Protein AF-0000000066079055 (afdb_homodimer)

Structure (mmCIF, N/CA/C/O backbone):
data_AF-0000000066079055-model_v1
#
loop_
_entity.id
_entity.type
_entity.pdbx_description
1 polymer Phosphomannomutase
#
loop_
_atom_site.group_PDB
_atom_site.id
_atom_site.type_symbol
_atom_site.label_atom_id
_atom_site.label_alt_id
_atom_site.label_comp_id
_atom_site.label_asym_id
_atom_site.label_entity_id
_atom_site.label_seq_id
_atom_site.pdbx_PDB_ins_code
_atom_site.Cartn_x
_atom_site.Cartn_y
_atom_site.Cartn_z
_atom_site.occupancy
_atom_site.B_iso_or_equiv
_atom_site.auth_seq_id
_atom_site.auth_comp_id
_atom_site.auth_asym_id
_atom_site.auth_atom_id
_atom_site.pdbx_PDB_model_num
ATOM 1 N N . MET A 1 1 ? -7.977 -30.906 -36.469 1 70.31 1 MET A N 1
ATOM 2 C CA . MET A 1 1 ? -6.574 -30.484 -36.531 1 70.31 1 MET A CA 1
ATOM 3 C C . MET A 1 1 ? -5.91 -30.594 -35.156 1 70.31 1 MET A C 1
ATOM 5 O O . MET A 1 1 ? -6.562 -30.391 -34.125 1 70.31 1 MET A O 1
ATOM 9 N N . VAL A 1 2 ? -4.641 -31.125 -35.094 1 89.19 2 VAL A N 1
ATOM 10 C CA . VAL A 1 2 ? -3.883 -31.344 -33.875 1 89.19 2 VAL A CA 1
ATOM 11 C C . VAL A 1 2 ? -3.547 -30 -33.219 1 89.19 2 VAL A C 1
ATOM 13 O O . VAL A 1 2 ? -3.074 -29.078 -33.906 1 89.19 2 VAL A O 1
ATOM 16 N N . ARG A 1 3 ? -4.059 -29.719 -32.062 1 94.94 3 ARG A N 1
ATOM 17 C CA . ARG A 1 3 ? -3.732 -28.516 -31.312 1 94.94 3 ARG A CA 1
ATOM 18 C C . ARG A 1 3 ? -2.441 -28.703 -30.516 1 94.94 3 ARG A C 1
ATOM 20 O O . ARG A 1 3 ? -2.352 -29.578 -29.656 1 94.94 3 ARG A O 1
ATOM 27 N N . GLN A 1 4 ? -1.357 -27.938 -30.891 1 97.06 4 GLN A N 1
ATOM 28 C CA . GLN A 1 4 ? -0.052 -28 -30.25 1 97.06 4 GLN A CA 1
ATOM 29 C C . GLN A 1 4 ? 0.335 -26.656 -29.656 1 97.06 4 GLN A C 1
ATOM 31 O O . GLN A 1 4 ? 0.108 -25.609 -30.281 1 97.06 4 GLN A O 1
ATOM 36 N N . MET A 1 5 ? 0.896 -26.703 -28.453 1 98 5 MET A N 1
ATOM 37 C CA . MET A 1 5 ? 1.226 -25.453 -27.75 1 98 5 MET A CA 1
ATOM 38 C C . MET A 1 5 ? 2.639 -25.516 -27.188 1 98 5 MET A C 1
ATOM 40 O O . MET A 1 5 ? 3.07 -26.547 -26.688 1 98 5 MET A O 1
ATOM 44 N N . LEU A 1 6 ? 3.324 -24.375 -27.312 1 98.75 6 LEU A N 1
ATOM 45 C CA . LEU A 1 6 ? 4.613 -24.156 -26.656 1 98.75 6 LEU A CA 1
ATOM 46 C C . LEU A 1 6 ? 4.48 -23.156 -25.516 1 98.75 6 LEU A C 1
ATOM 48 O O . LEU A 1 6 ? 4.109 -22 -25.719 1 98.75 6 LEU A O 1
ATOM 52 N N . ILE A 1 7 ? 4.746 -23.594 -24.281 1 98.81 7 ILE A N 1
ATOM 53 C CA . ILE A 1 7 ? 4.707 -22.734 -23.109 1 98.81 7 ILE A CA 1
ATOM 54 C C . ILE A 1 7 ? 6.129 -22.438 -22.641 1 98.81 7 ILE A C 1
ATOM 56 O O . ILE A 1 7 ? 6.957 -23.344 -22.531 1 98.81 7 ILE A O 1
ATOM 60 N N . PHE A 1 8 ? 6.367 -21.141 -22.391 1 98.88 8 PHE A N 1
ATOM 61 C CA . PHE A 1 8 ? 7.73 -20.734 -22.062 1 98.88 8 PHE A CA 1
ATOM 62 C C . PHE A 1 8 ? 7.773 -20.031 -20.719 1 98.88 8 PHE A C 1
ATOM 64 O O . PHE A 1 8 ? 6.902 -19.219 -20.406 1 98.88 8 PHE A O 1
ATOM 71 N N . ASP A 1 9 ? 8.773 -20.344 -19.922 1 98.31 9 ASP A N 1
ATOM 72 C CA . ASP A 1 9 ? 9.195 -19.453 -18.844 1 98.31 9 ASP A CA 1
ATOM 73 C C . ASP A 1 9 ? 9.773 -18.156 -19.391 1 98.31 9 ASP A C 1
ATOM 75 O O . ASP A 1 9 ? 10.102 -18.062 -20.578 1 98.31 9 ASP A O 1
ATOM 79 N N . MET A 1 10 ? 9.883 -17.141 -18.516 1 97.25 10 MET A N 1
ATOM 80 C CA . MET A 1 10 ? 10.383 -15.844 -18.938 1 97.25 10 MET A CA 1
ATOM 81 C C . MET A 1 10 ? 11.891 -15.734 -18.719 1 97.25 10 MET A C 1
ATOM 83 O O . MET A 1 10 ? 12.672 -15.945 -19.641 1 97.25 10 MET A O 1
ATOM 87 N N . ASP A 1 11 ? 12.32 -15.602 -17.469 1 95.81 11 ASP A N 1
ATOM 88 C CA . ASP A 1 11 ? 13.711 -15.344 -17.109 1 95.81 11 ASP A CA 1
ATOM 89 C C . ASP A 1 11 ? 14.555 -16.609 -17.234 1 95.81 11 ASP A C 1
ATOM 91 O O . ASP A 1 11 ? 14.234 -17.641 -16.641 1 95.81 11 ASP A O 1
ATOM 95 N N . GLY A 1 12 ? 15.609 -16.469 -18.031 1 96.81 12 GLY A N 1
ATOM 96 C CA . GLY A 1 12 ? 16.5 -17.594 -18.234 1 96.81 12 GLY A CA 1
ATOM 97 C C . GLY A 1 12 ? 16.047 -18.516 -19.359 1 96.81 12 GLY A C 1
ATOM 98 O O . GLY A 1 12 ? 16.719 -19.5 -19.672 1 96.81 12 GLY A O 1
ATOM 99 N N . THR A 1 13 ? 14.883 -18.141 -19.953 1 98.31 13 THR A N 1
ATOM 100 C CA . THR A 1 13 ? 14.305 -18.938 -21.031 1 98.31 13 THR A CA 1
ATOM 101 C C . THR A 1 13 ? 14.031 -18.078 -22.25 1 98.31 13 THR A C 1
ATOM 103 O O . THR A 1 13 ? 14.844 -18.047 -23.188 1 98.31 13 THR A O 1
ATOM 106 N N . LEU A 1 14 ? 13.023 -17.234 -22.219 1 98.31 14 LEU A N 1
ATOM 107 C CA . LEU A 1 14 ? 12.758 -16.328 -23.344 1 98.31 14 LEU A CA 1
ATOM 108 C C . LEU A 1 14 ? 13.742 -15.172 -23.359 1 98.31 14 LEU A C 1
ATOM 110 O O . LEU A 1 14 ? 14.062 -14.633 -24.422 1 98.31 14 LEU A O 1
ATOM 114 N N . THR A 1 15 ? 14.125 -14.789 -22.203 1 97.75 15 THR A N 1
ATOM 115 C CA . THR A 1 15 ? 15.039 -13.664 -22.031 1 97.75 15 THR A CA 1
ATOM 116 C C . THR A 1 15 ? 16.141 -14.008 -21.031 1 97.75 15 THR A C 1
ATOM 118 O O . THR A 1 15 ? 16 -14.945 -20.25 1 97.75 15 THR A O 1
ATOM 121 N N . ASP A 1 16 ? 17.25 -13.211 -21.094 1 95.25 16 ASP A N 1
ATOM 122 C CA . ASP A 1 16 ? 18.062 -13.117 -19.891 1 95.25 16 ASP A CA 1
ATOM 123 C C . ASP A 1 16 ? 17.281 -12.516 -18.734 1 95.25 16 ASP A C 1
ATOM 125 O O . ASP A 1 16 ? 16.266 -11.836 -18.953 1 95.25 16 ASP A O 1
ATOM 129 N N . PRO A 1 17 ? 17.703 -12.883 -17.547 1 91.31 17 PRO A N 1
ATOM 130 C CA . PRO A 1 17 ? 16.938 -12.398 -16.406 1 91.31 17 PRO A CA 1
ATOM 131 C C . PRO A 1 17 ? 16.656 -10.898 -16.469 1 91.31 17 PRO A C 1
ATOM 133 O O . PRO A 1 17 ? 17.594 -10.094 -16.594 1 91.31 17 PRO A O 1
ATOM 136 N N . VAL A 1 18 ? 15.453 -10.453 -16.469 1 90.12 18 VAL A N 1
ATOM 137 C CA . VAL A 1 18 ? 14.891 -9.109 -16.359 1 90.12 18 VAL A CA 1
ATOM 138 C C . VAL A 1 18 ? 15.211 -8.312 -17.609 1 90.12 18 VAL A C 1
ATOM 140 O O . VAL A 1 18 ? 14.93 -7.113 -17.688 1 90.12 18 VAL A O 1
ATOM 143 N N . GLN A 1 19 ? 15.68 -8.992 -18.594 1 94.88 19 GLN A N 1
ATOM 144 C CA . GLN A 1 19 ? 16.047 -8.305 -19.828 1 94.88 19 GLN A CA 1
ATOM 145 C C . GLN A 1 19 ? 14.953 -8.438 -20.875 1 94.88 19 GLN A C 1
ATOM 147 O O . GLN A 1 19 ? 14.047 -9.266 -20.734 1 94.88 19 GLN A O 1
ATOM 152 N N . VAL A 1 20 ? 15.094 -7.609 -21.906 1 97.31 20 VAL A N 1
ATOM 153 C CA . VAL A 1 20 ? 14.125 -7.637 -23 1 97.31 20 VAL A CA 1
ATOM 154 C C . VAL A 1 20 ? 14.438 -8.797 -23.938 1 97.31 20 VAL A C 1
ATOM 156 O O . VAL A 1 20 ? 15.602 -9.195 -24.078 1 97.31 20 VAL A O 1
ATOM 159 N N . ILE A 1 21 ? 13.461 -9.281 -24.625 1 97.94 21 ILE A N 1
ATOM 160 C CA . ILE A 1 21 ? 13.562 -10.422 -25.531 1 97.94 21 ILE A CA 1
ATOM 161 C C . ILE A 1 21 ? 14.422 -10.055 -26.734 1 97.94 21 ILE A C 1
ATOM 163 O O . ILE A 1 21 ? 14.336 -8.93 -27.25 1 97.94 21 ILE A O 1
ATOM 167 N N . ASN A 1 22 ? 15.203 -11.008 -27.125 1 96.38 22 ASN A N 1
ATOM 168 C CA . ASN A 1 22 ? 16.062 -10.812 -28.297 1 96.38 22 ASN A CA 1
ATOM 169 C C . ASN A 1 22 ? 15.32 -11.109 -29.594 1 96.38 22 ASN A C 1
ATOM 171 O O . ASN A 1 22 ? 14.391 -11.914 -29.609 1 96.38 22 ASN A O 1
ATOM 175 N N . ASN A 1 23 ? 15.82 -10.523 -30.734 1 97.06 23 ASN A N 1
ATOM 176 C CA . ASN A 1 23 ? 15.18 -10.703 -32.031 1 97.06 23 ASN A CA 1
ATOM 177 C C . ASN A 1 23 ? 15.273 -12.148 -32.5 1 97.06 23 ASN A C 1
ATOM 179 O O . ASN A 1 23 ? 14.367 -12.648 -33.188 1 97.06 23 ASN A O 1
ATOM 183 N N . ASP A 1 24 ? 16.328 -12.828 -32.156 1 97.31 24 ASP A N 1
ATOM 184 C CA . ASP A 1 24 ? 16.469 -14.234 -32.531 1 97.31 24 ASP A CA 1
ATOM 185 C C . ASP A 1 24 ? 15.328 -15.07 -31.969 1 97.31 24 ASP A C 1
ATOM 187 O O . ASP A 1 24 ? 14.812 -15.961 -32.656 1 97.31 24 ASP A O 1
ATOM 191 N N . VAL A 1 25 ? 14.961 -14.727 -30.781 1 98.5 25 VAL A N 1
ATOM 192 C CA . VAL A 1 25 ? 13.883 -15.461 -30.125 1 98.5 25 VAL A CA 1
ATOM 193 C C . VAL A 1 25 ? 12.547 -15.102 -30.781 1 98.5 25 VAL A C 1
ATOM 195 O O . VAL A 1 25 ? 11.734 -15.984 -31.062 1 98.5 25 VAL A O 1
ATOM 198 N N . LYS A 1 26 ? 12.359 -13.836 -31 1 98.38 26 LYS A N 1
ATOM 199 C CA . LYS A 1 26 ? 11.141 -13.414 -31.688 1 98.38 26 LYS A CA 1
ATOM 200 C C . LYS A 1 26 ? 10.969 -14.156 -33 1 98.38 26 LYS A C 1
ATOM 202 O O . LYS A 1 26 ? 9.883 -14.664 -33.312 1 98.38 26 LYS A O 1
ATOM 207 N N . ASP A 1 27 ? 12.047 -14.195 -33.719 1 98.12 27 ASP A N 1
ATOM 208 C CA . ASP A 1 27 ? 12.016 -14.789 -35.062 1 98.12 27 ASP A CA 1
ATOM 209 C C . ASP A 1 27 ? 11.664 -16.266 -35 1 98.12 27 ASP A C 1
ATOM 211 O O . ASP A 1 27 ? 10.812 -16.75 -35.75 1 98.12 27 ASP A O 1
ATOM 215 N N . ILE A 1 28 ? 12.273 -16.984 -34.125 1 98.56 28 ILE A N 1
ATOM 216 C CA . ILE A 1 28 ? 12.023 -18.422 -34.062 1 98.56 28 ILE A CA 1
ATOM 217 C C . ILE A 1 28 ? 10.594 -18.672 -33.562 1 98.56 28 ILE A C 1
ATOM 219 O O . ILE A 1 28 ? 9.945 -19.641 -34 1 98.56 28 ILE A O 1
ATOM 223 N N . LEU A 1 29 ? 10.055 -17.875 -32.656 1 98.62 29 LEU A N 1
ATOM 224 C CA . LEU A 1 29 ? 8.695 -18.031 -32.156 1 98.62 29 LEU A CA 1
ATOM 225 C C . LEU A 1 29 ? 7.684 -17.766 -33.281 1 98.62 29 LEU A C 1
ATOM 227 O O . LEU A 1 29 ? 6.676 -18.469 -33.406 1 98.62 29 LEU A O 1
ATOM 231 N N . ARG A 1 30 ? 8.008 -16.766 -34.094 1 97.88 30 ARG A N 1
ATOM 232 C CA . ARG A 1 30 ? 7.141 -16.516 -35.25 1 97.88 30 ARG A CA 1
ATOM 233 C C . ARG A 1 30 ? 7.133 -17.688 -36.219 1 97.88 30 ARG A C 1
ATOM 235 O O . ARG A 1 30 ? 6.094 -18.031 -36.781 1 97.88 30 ARG A O 1
ATOM 242 N N . ARG A 1 31 ? 8.266 -18.25 -36.406 1 98.12 31 ARG A N 1
ATOM 243 C CA . ARG A 1 31 ? 8.344 -19.438 -37.25 1 98.12 31 ARG A CA 1
ATOM 244 C C . ARG A 1 31 ? 7.543 -20.594 -36.688 1 98.12 31 ARG A C 1
ATOM 246 O O . ARG A 1 31 ? 6.887 -21.328 -37.406 1 98.12 31 ARG A O 1
ATOM 253 N N . CYS A 1 32 ? 7.555 -20.734 -35.344 1 98.31 32 CYS A N 1
ATOM 254 C CA . CYS A 1 32 ? 6.758 -21.766 -34.688 1 98.31 32 CYS A CA 1
ATOM 255 C C . CYS A 1 32 ? 5.27 -21.547 -34.938 1 98.31 32 CYS A C 1
ATOM 257 O O . CYS A 1 32 ? 4.531 -22.484 -35.219 1 98.31 32 CYS A O 1
ATOM 259 N N . LYS A 1 33 ? 4.898 -20.328 -34.844 1 97.62 33 LYS A N 1
ATOM 260 C CA . LYS A 1 33 ? 3.494 -20 -35.062 1 97.62 33 LYS A CA 1
ATOM 261 C C . LYS A 1 33 ? 3.076 -20.312 -36.5 1 97.62 33 LYS A C 1
ATOM 263 O O . LYS A 1 33 ? 1.966 -20.797 -36.719 1 97.62 33 LYS A O 1
ATOM 268 N N . ARG A 1 34 ? 3.961 -20.078 -37.438 1 96.25 34 ARG A N 1
ATOM 269 C CA . ARG A 1 34 ? 3.684 -20.391 -38.844 1 96.25 34 ARG A CA 1
ATOM 270 C C . ARG A 1 34 ? 3.518 -21.891 -39.062 1 96.25 34 ARG A C 1
ATOM 272 O O . ARG A 1 34 ? 2.852 -22.328 -40 1 96.25 34 ARG A O 1
ATOM 279 N N . LYS A 1 35 ? 4.086 -22.625 -38.219 1 96 35 LYS A N 1
ATOM 280 C CA . LYS A 1 35 ? 3.945 -24.078 -38.25 1 96 35 LYS A CA 1
ATOM 281 C C . LYS A 1 35 ? 2.762 -24.547 -37.406 1 96 35 LYS A C 1
ATOM 283 O O . LYS A 1 35 ? 2.707 -25.703 -37 1 96 35 LYS A O 1
ATOM 288 N N . ASN A 1 36 ? 1.868 -23.625 -36.969 1 95.38 36 ASN A N 1
ATOM 289 C CA . ASN A 1 36 ? 0.576 -23.844 -36.344 1 95.38 36 ASN A CA 1
ATOM 290 C C . ASN A 1 36 ? 0.732 -24.188 -34.844 1 95.38 36 ASN A C 1
ATOM 292 O O . ASN A 1 36 ? -0.101 -24.891 -34.281 1 95.38 36 ASN A O 1
ATOM 296 N N . PHE A 1 37 ? 1.881 -23.812 -34.312 1 97.44 37 PHE A N 1
ATOM 297 C CA . PHE A 1 37 ? 1.99 -23.891 -32.844 1 97.44 37 PHE A CA 1
ATOM 298 C C . PHE A 1 37 ? 1.324 -22.672 -32.219 1 97.44 37 PHE A C 1
ATOM 300 O O . PHE A 1 37 ? 1.467 -21.547 -32.688 1 97.44 37 PHE A O 1
ATOM 307 N N . GLU A 1 38 ? 0.562 -22.875 -31.141 1 97.81 38 GLU A N 1
ATOM 308 C CA . GLU A 1 38 ? 0.23 -21.797 -30.219 1 97.81 38 GLU A CA 1
ATOM 309 C C . GLU A 1 38 ? 1.366 -21.547 -29.234 1 97.81 38 GLU A C 1
ATOM 311 O O . GLU A 1 38 ? 2.096 -22.469 -28.875 1 97.81 38 GLU A O 1
ATOM 316 N N . ILE A 1 39 ? 1.5 -20.297 -28.875 1 98.62 39 ILE A N 1
ATOM 317 C CA . ILE A 1 39 ? 2.576 -20.016 -27.922 1 98.62 39 ILE A CA 1
ATOM 318 C C . ILE A 1 39 ? 2.01 -19.328 -26.688 1 98.62 39 ILE A C 1
ATOM 320 O O . ILE A 1 39 ? 1.075 -18.531 -26.797 1 98.62 39 ILE A O 1
ATOM 324 N N . ALA A 1 40 ? 2.553 -19.641 -25.516 1 98.69 40 ALA A N 1
ATOM 325 C CA . ALA A 1 40 ? 2.182 -19.062 -24.219 1 98.69 40 ALA A CA 1
ATOM 326 C C . ALA A 1 40 ? 3.418 -18.781 -23.375 1 98.69 40 ALA A C 1
ATOM 328 O O . ALA A 1 40 ? 4.465 -19.406 -23.562 1 98.69 40 ALA A O 1
ATOM 329 N N . VAL A 1 41 ? 3.299 -17.797 -22.547 1 98.75 41 VAL A N 1
ATOM 330 C CA . VAL A 1 41 ? 4.344 -17.531 -21.562 1 98.75 41 VAL A CA 1
ATOM 331 C C . VAL A 1 41 ? 3.76 -17.609 -20.156 1 98.75 41 VAL A C 1
ATOM 333 O O . VAL A 1 41 ? 2.621 -17.188 -19.938 1 98.75 41 VAL A O 1
ATOM 336 N N . VAL A 1 42 ? 4.492 -18.203 -19.234 1 98.38 42 VAL A N 1
ATOM 337 C CA . VAL A 1 42 ? 4.098 -18.266 -17.828 1 98.38 42 VAL A CA 1
ATOM 338 C C . VAL A 1 42 ? 5.242 -17.781 -16.953 1 98.38 42 VAL A C 1
ATOM 340 O O . VAL A 1 42 ? 6.379 -18.234 -17.078 1 98.38 42 VAL A O 1
ATOM 343 N N . SER A 1 43 ? 4.973 -16.828 -16.078 1 97.12 43 SER A N 1
ATOM 344 C CA . SER A 1 43 ? 5.973 -16.188 -15.227 1 97.12 43 SER A CA 1
ATOM 345 C C . SER A 1 43 ? 5.398 -15.852 -13.859 1 97.12 43 SER A C 1
ATOM 347 O O . SER A 1 43 ? 4.188 -15.68 -13.711 1 97.12 43 SER A O 1
ATOM 349 N N . GLY A 1 44 ? 6.203 -15.859 -12.898 1 93.88 44 GLY A N 1
ATOM 350 C CA . GLY A 1 44 ? 5.801 -15.391 -11.586 1 93.88 44 GLY A CA 1
ATOM 351 C C . GLY A 1 44 ? 5.641 -13.883 -11.508 1 93.88 44 GLY A C 1
ATOM 352 O O . GLY A 1 44 ? 5.051 -13.359 -10.562 1 93.88 44 GLY A O 1
ATOM 353 N N . SER A 1 45 ? 6.031 -13.195 -12.469 1 93.19 45 SER A N 1
ATOM 354 C CA . SER A 1 45 ? 6.004 -11.734 -12.492 1 93.19 45 SER A CA 1
ATOM 355 C C . SER A 1 45 ? 4.609 -11.219 -12.828 1 93.19 45 SER A C 1
ATOM 357 O O . SER A 1 45 ? 3.768 -11.961 -13.336 1 93.19 45 SER A O 1
ATOM 359 N N . LYS A 1 46 ? 4.453 -9.969 -12.547 1 94.44 46 LYS A N 1
ATOM 360 C CA . LYS A 1 46 ? 3.229 -9.281 -12.945 1 94.44 46 LYS A CA 1
ATOM 361 C C . LYS A 1 46 ? 3.178 -9.078 -14.461 1 94.44 46 LYS A C 1
ATOM 363 O O . LYS A 1 46 ? 4.211 -9.094 -15.125 1 94.44 46 LYS A O 1
ATOM 368 N N . TYR A 1 47 ? 1.992 -8.844 -14.891 1 97.12 47 TYR A N 1
ATOM 369 C CA . TYR A 1 47 ? 1.746 -8.68 -16.328 1 97.12 47 TYR A CA 1
ATOM 370 C C . TYR A 1 47 ? 2.572 -7.535 -16.891 1 97.12 47 TYR A C 1
ATOM 372 O O . TYR A 1 47 ? 3.191 -7.676 -17.953 1 97.12 47 TYR A O 1
ATOM 380 N N . GLU A 1 48 ? 2.639 -6.438 -16.172 1 96 48 GLU A N 1
ATOM 381 C CA . GLU A 1 48 ? 3.34 -5.262 -16.672 1 96 48 GLU A CA 1
ATOM 382 C C . GLU A 1 48 ? 4.828 -5.547 -16.859 1 96 48 GLU A C 1
ATOM 384 O O . GLU A 1 48 ? 5.445 -5.039 -17.797 1 96 48 GLU A O 1
ATOM 389 N N . LYS A 1 49 ? 5.383 -6.32 -16.062 1 94.31 49 LYS A N 1
ATOM 390 C CA . LYS A 1 49 ? 6.789 -6.695 -16.172 1 94.31 49 LYS A CA 1
ATOM 391 C C . LYS A 1 49 ? 7.016 -7.598 -17.391 1 94.31 49 LYS A C 1
ATOM 393 O O . LYS A 1 49 ? 7.969 -7.406 -18.141 1 94.31 49 LYS A O 1
ATOM 398 N N . ILE A 1 50 ? 6.156 -8.547 -17.578 1 97.44 50 ILE A N 1
ATOM 399 C CA . ILE A 1 50 ? 6.234 -9.445 -18.719 1 97.44 50 ILE A CA 1
ATOM 400 C C . ILE A 1 50 ? 6.125 -8.641 -20.016 1 97.44 50 ILE A C 1
ATOM 402 O O . ILE A 1 50 ? 6.93 -8.812 -20.922 1 97.44 50 ILE A O 1
ATOM 406 N N . LYS A 1 51 ? 5.113 -7.754 -19.984 1 97.06 51 LYS A N 1
ATOM 407 C CA . LYS A 1 51 ? 4.895 -6.887 -21.141 1 97.06 51 LYS A CA 1
ATOM 408 C C . LYS A 1 51 ? 6.133 -6.047 -21.438 1 97.06 51 LYS A C 1
ATOM 410 O O . LYS A 1 51 ? 6.496 -5.855 -22.594 1 97.06 51 LYS A O 1
ATOM 415 N N . GLY A 1 52 ? 6.758 -5.582 -20.453 1 97.06 52 GLY A N 1
ATOM 416 C CA . GLY A 1 52 ? 7.973 -4.801 -20.625 1 97.06 52 GLY A CA 1
ATOM 417 C C . GLY A 1 52 ? 9.109 -5.594 -21.25 1 97.06 52 GLY A C 1
ATOM 418 O O . GLY A 1 52 ? 9.867 -5.062 -22.062 1 97.06 52 GLY A O 1
ATOM 419 N N . GLN A 1 53 ? 9.227 -6.832 -20.844 1 97.25 53 GLN A N 1
ATOM 420 C CA . GLN A 1 53 ? 10.289 -7.688 -21.359 1 97.25 53 GLN A CA 1
ATOM 421 C C . GLN A 1 53 ? 9.977 -8.141 -22.781 1 97.25 53 GLN A C 1
ATOM 423 O O . GLN A 1 53 ? 10.891 -8.352 -23.594 1 97.25 53 GLN A O 1
ATOM 428 N N . LEU A 1 54 ? 8.727 -8.359 -23 1 97.19 54 LEU A N 1
ATOM 429 C CA . LEU A 1 54 ? 8.281 -8.664 -24.344 1 97.19 54 LEU A CA 1
ATOM 430 C C . LEU A 1 54 ? 7.941 -7.391 -25.109 1 97.19 54 LEU A C 1
ATOM 432 O O . LEU A 1 54 ? 6.789 -7.18 -25.5 1 97.19 54 LEU A O 1
ATOM 436 N N . ASN A 1 55 ? 8.875 -6.637 -25.406 1 91.31 55 ASN A N 1
ATOM 437 C CA . ASN A 1 55 ? 8.75 -5.25 -25.844 1 91.31 55 ASN A CA 1
ATOM 438 C C . ASN A 1 55 ? 8.258 -5.152 -27.281 1 91.31 55 ASN A C 1
ATOM 440 O O . ASN A 1 55 ? 7.996 -6.172 -27.922 1 91.31 55 ASN A O 1
ATOM 444 N N . ASP A 1 56 ? 7.965 -3.922 -27.656 1 88.81 56 ASP A N 1
ATOM 445 C CA . ASP A 1 56 ? 7.574 -3.582 -29.016 1 88.81 56 ASP A CA 1
ATOM 446 C C . ASP A 1 56 ? 6.324 -4.355 -29.438 1 88.81 56 ASP A C 1
ATOM 448 O O . ASP A 1 56 ? 6.238 -4.828 -30.578 1 88.81 56 ASP A O 1
ATOM 452 N N . GLY A 1 57 ? 5.484 -4.559 -28.547 1 93.31 57 GLY A N 1
ATOM 453 C CA . GLY A 1 57 ? 4.203 -5.176 -28.859 1 93.31 57 GLY A CA 1
ATOM 454 C C . GLY A 1 57 ? 4.301 -6.676 -29.078 1 93.31 57 GLY A C 1
ATOM 455 O O . GLY A 1 57 ? 3.32 -7.316 -29.453 1 93.31 57 GLY A O 1
ATOM 456 N N . PHE A 1 58 ? 5.445 -7.262 -28.828 1 97.12 58 PHE A N 1
ATOM 457 C CA . PHE A 1 58 ? 5.637 -8.68 -29.125 1 97.12 58 PHE A CA 1
ATOM 458 C C . PHE A 1 58 ? 4.719 -9.539 -28.25 1 97.12 58 PHE A C 1
ATOM 460 O O . PHE A 1 58 ? 4.406 -10.672 -28.609 1 97.12 58 PHE A O 1
ATOM 467 N N . ILE A 1 59 ? 4.316 -9 -27.078 1 97.19 59 ILE A N 1
ATOM 468 C CA . ILE A 1 59 ? 3.424 -9.734 -26.188 1 97.19 59 ILE A CA 1
ATOM 469 C C . ILE A 1 59 ? 2.145 -10.109 -26.938 1 97.19 59 ILE A C 1
ATOM 471 O O . ILE A 1 59 ? 1.492 -11.102 -26.609 1 97.19 59 ILE A O 1
ATOM 475 N N . ASP A 1 60 ? 1.811 -9.422 -27.984 1 96.75 60 ASP A N 1
ATOM 476 C CA . ASP A 1 60 ? 0.587 -9.648 -28.75 1 96.75 60 ASP A CA 1
ATOM 477 C C . ASP A 1 60 ? 0.686 -10.938 -29.562 1 96.75 60 ASP A C 1
ATOM 479 O O . ASP A 1 60 ? -0.326 -11.453 -30.047 1 96.75 60 ASP A O 1
ATOM 483 N N . GLU A 1 61 ? 1.833 -11.461 -29.781 1 97 61 GLU A N 1
ATOM 484 C CA . GLU A 1 61 ? 2.045 -12.68 -30.547 1 97 61 GLU A CA 1
ATOM 485 C C . GLU A 1 61 ? 1.674 -13.914 -29.734 1 97 61 GLU A C 1
ATOM 487 O O . GLU A 1 61 ? 1.472 -15 -30.297 1 97 61 GLU A O 1
ATOM 492 N N . PHE A 1 62 ? 1.604 -13.727 -28.438 1 98.31 62 PHE A N 1
ATOM 493 C CA . PHE A 1 62 ? 1.324 -14.875 -27.578 1 98.31 62 PHE A CA 1
ATOM 494 C C . PHE A 1 62 ? -0.174 -15.133 -27.484 1 98.31 62 PHE A C 1
ATOM 496 O O . PHE A 1 62 ? -0.968 -14.203 -27.359 1 98.31 62 PHE A O 1
ATOM 503 N N . ASP A 1 63 ? -0.524 -16.375 -27.578 1 97.94 63 ASP A N 1
ATOM 504 C CA . ASP A 1 63 ? -1.921 -16.766 -27.453 1 97.94 63 ASP A CA 1
ATOM 505 C C . ASP A 1 63 ? -2.389 -16.688 -26 1 97.94 63 ASP A C 1
ATOM 507 O O . ASP A 1 63 ? -3.537 -16.312 -25.734 1 97.94 63 ASP A O 1
ATOM 511 N N . TYR A 1 64 ? -1.445 -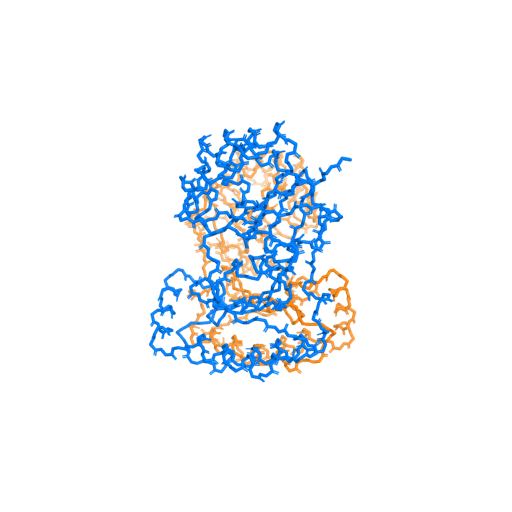16.984 -25.078 1 98.31 64 TYR A N 1
ATOM 512 C CA . TYR A 1 64 ? -1.703 -16.891 -23.641 1 98.31 64 TYR A CA 1
ATOM 513 C C . TYR A 1 64 ? -0.538 -16.219 -22.922 1 98.31 64 TYR A C 1
ATOM 515 O O . TYR A 1 64 ? 0.625 -16.453 -23.266 1 98.31 64 TYR A O 1
ATOM 523 N N . VAL A 1 65 ? -0.858 -15.398 -22 1 98.56 65 VAL A N 1
ATOM 524 C CA . VAL A 1 65 ? 0.099 -14.883 -21.031 1 98.56 65 VAL A CA 1
ATOM 525 C C . VAL A 1 65 ? -0.376 -15.203 -19.609 1 98.56 65 VAL A C 1
ATOM 527 O O . VAL A 1 65 ? -1.461 -14.781 -19.203 1 98.56 65 VAL A O 1
ATOM 530 N N . PHE A 1 66 ? 0.408 -15.977 -18.953 1 98.31 66 PHE A N 1
ATOM 531 C CA . PHE A 1 66 ? 0.133 -16.344 -17.562 1 98.31 66 PHE A CA 1
ATOM 532 C C . PHE A 1 66 ? 1.062 -15.594 -16.609 1 98.31 66 PHE A C 1
ATOM 534 O O . PHE A 1 66 ? 2.225 -15.977 -16.453 1 98.31 66 PHE A O 1
ATOM 541 N N . SER A 1 67 ? 0.531 -14.562 -16 1 97.69 67 SER A N 1
ATOM 542 C CA . SER A 1 67 ? 1.328 -13.82 -15.023 1 97.69 67 SER A CA 1
ATOM 543 C C . SER A 1 67 ? 1.047 -14.297 -13.609 1 97.69 67 SER A C 1
ATOM 545 O O . SER A 1 67 ? 0.096 -15.047 -13.375 1 97.69 67 SER A O 1
ATOM 547 N N . GLU A 1 68 ? 1.954 -14.023 -12.641 1 95.75 68 GLU A N 1
ATOM 548 C CA . GLU A 1 68 ? 1.825 -14.43 -11.242 1 95.75 68 GLU A CA 1
ATOM 549 C C . GLU A 1 68 ? 1.582 -15.93 -11.117 1 95.75 68 GLU A C 1
ATOM 551 O O . GLU A 1 68 ? 0.627 -16.359 -10.469 1 95.75 68 GLU A O 1
ATOM 556 N N . ASN A 1 69 ? 2.42 -16.641 -11.867 1 93.62 69 ASN A N 1
ATOM 557 C CA . ASN A 1 69 ? 2.471 -18.094 -11.844 1 93.62 69 ASN A CA 1
ATOM 558 C C . ASN A 1 69 ? 1.205 -18.719 -12.43 1 93.62 69 ASN A C 1
ATOM 560 O O . ASN A 1 69 ? 0.812 -19.812 -12.055 1 93.62 69 ASN A O 1
ATOM 564 N N . GLY A 1 70 ? 0.503 -17.922 -13.227 1 96.56 70 GLY A N 1
ATOM 565 C CA . GLY A 1 70 ? -0.662 -18.453 -13.906 1 96.56 70 GLY A CA 1
ATOM 566 C C . GLY A 1 70 ? -1.971 -18.094 -13.227 1 96.56 70 GLY A C 1
ATOM 567 O O . GLY A 1 70 ? -3.041 -18.516 -13.672 1 96.56 70 GLY A O 1
ATOM 568 N N . THR A 1 71 ? -1.89 -17.328 -12.188 1 96.81 71 THR A N 1
ATOM 569 C CA . THR A 1 71 ? -3.115 -16.938 -11.5 1 96.81 71 THR A CA 1
ATOM 570 C C . THR A 1 71 ? -3.812 -15.797 -12.219 1 96.81 71 THR A C 1
ATOM 572 O O . THR A 1 71 ? -4.988 -15.523 -11.977 1 96.81 71 THR A O 1
ATOM 575 N N . GLN A 1 72 ? -3.107 -15.094 -13.031 1 97.5 72 GLN A N 1
ATOM 576 C CA . GLN A 1 72 ? -3.674 -14.109 -13.953 1 97.5 72 GLN A CA 1
ATOM 577 C C . GLN A 1 72 ? -3.557 -14.57 -15.398 1 97.5 72 GLN A C 1
ATOM 579 O O . GLN A 1 72 ? -2.449 -14.75 -15.906 1 97.5 72 GLN A O 1
ATOM 584 N N . VAL A 1 73 ? -4.715 -14.75 -16.031 1 98.12 73 VAL A N 1
ATOM 585 C CA . VAL A 1 73 ? -4.738 -15.391 -17.344 1 98.12 73 VAL A CA 1
ATOM 586 C C . VAL A 1 73 ? -5.117 -14.367 -18.406 1 98.12 73 VAL A C 1
ATOM 588 O O . VAL A 1 73 ? -6.211 -13.789 -18.359 1 98.12 73 VAL A O 1
ATOM 591 N N . TYR A 1 74 ? -4.219 -14.141 -19.297 1 98.12 74 TYR A N 1
ATOM 592 C CA . TYR A 1 74 ? -4.484 -13.281 -20.438 1 98.12 74 TYR A CA 1
ATOM 593 C C . TYR A 1 74 ? -4.57 -14.086 -21.734 1 98.12 74 TYR A C 1
ATOM 595 O O . TYR A 1 74 ? -3.691 -14.906 -22.016 1 98.12 74 TYR A O 1
ATOM 603 N N . VAL A 1 75 ? -5.668 -13.961 -22.453 1 97.19 75 VAL A N 1
ATOM 604 C CA . VAL A 1 75 ? -5.828 -14.508 -23.781 1 97.19 75 VAL A CA 1
ATOM 605 C C . VAL A 1 75 ? -5.828 -13.375 -24.812 1 97.19 75 VAL A C 1
ATOM 607 O O . VAL A 1 75 ? -6.688 -12.492 -24.766 1 97.19 75 VAL A O 1
ATOM 610 N N . LYS A 1 76 ? -4.875 -13.422 -25.672 1 93.75 76 LYS A N 1
ATOM 611 C CA . LYS A 1 76 ? -4.703 -12.344 -26.641 1 93.75 76 LYS A CA 1
ATOM 612 C C . LYS A 1 76 ? -4.668 -10.984 -25.938 1 93.75 76 LYS A C 1
ATOM 614 O O . LYS A 1 76 ? -5.391 -10.062 -26.328 1 93.75 76 LYS A O 1
ATOM 619 N N . ASN A 1 77 ? -3.973 -10.906 -24.844 1 93 77 ASN A N 1
ATOM 620 C CA . ASN A 1 77 ? -3.617 -9.711 -24.078 1 93 77 ASN A CA 1
ATOM 621 C C . ASN A 1 77 ? -4.812 -9.156 -23.312 1 93 77 ASN A C 1
ATOM 623 O O . ASN A 1 77 ? -4.781 -8.016 -22.844 1 93 77 ASN A O 1
ATOM 627 N N . VAL A 1 78 ? -5.867 -9.938 -23.281 1 96.06 78 VAL A N 1
ATOM 628 C CA . VAL A 1 78 ? -7.039 -9.562 -22.5 1 96.06 78 VAL A CA 1
ATOM 629 C C . VAL A 1 78 ? -7.133 -10.43 -21.25 1 96.06 78 VAL A C 1
ATOM 631 O O . VAL A 1 78 ? -7.047 -11.656 -21.344 1 96.06 78 VAL A O 1
ATOM 634 N N . LEU A 1 79 ? -7.23 -9.773 -20.141 1 97.56 79 LEU A N 1
ATOM 635 C CA . LEU A 1 79 ? -7.402 -10.523 -18.906 1 97.56 79 LEU A CA 1
ATOM 636 C C . LEU A 1 79 ? -8.734 -11.273 -18.906 1 97.56 79 LEU A C 1
ATOM 638 O O . LEU A 1 79 ? -9.797 -10.656 -18.969 1 97.56 79 LEU A O 1
ATOM 642 N N . VAL A 1 80 ? -8.727 -12.578 -18.859 1 97.19 80 VAL A N 1
ATOM 643 C CA . VAL A 1 80 ? -9.961 -13.344 -18.969 1 97.19 80 VAL A CA 1
ATOM 644 C C . VAL A 1 80 ? -10.266 -14.047 -17.656 1 97.19 80 VAL A C 1
ATOM 646 O O . VAL A 1 80 ? -11.391 -14.477 -17.422 1 97.19 80 VAL A O 1
ATOM 649 N N . LYS A 1 81 ? -9.234 -14.281 -16.859 1 96.38 81 LYS A N 1
ATOM 650 C CA . LYS A 1 81 ? -9.406 -14.93 -15.57 1 96.38 81 LYS A CA 1
ATOM 651 C C . LYS A 1 81 ? -8.398 -14.398 -14.555 1 96.38 81 LYS A C 1
ATOM 653 O O . LYS A 1 81 ? -7.227 -14.18 -14.891 1 96.38 81 LYS A O 1
ATOM 658 N N . SER A 1 82 ? -8.852 -14.133 -13.406 1 96.56 82 SER A N 1
ATOM 659 C CA . SER A 1 82 ? -8.047 -13.672 -12.281 1 96.56 82 SER A CA 1
ATOM 660 C C . SER A 1 82 ? -8.391 -14.445 -11.008 1 96.56 82 SER A C 1
ATOM 662 O O . SER A 1 82 ? -9.523 -14.398 -10.539 1 96.56 82 SER A O 1
ATOM 664 N N . LEU A 1 83 ? -7.461 -15.195 -10.516 1 95.12 83 LEU A N 1
ATOM 665 C CA . LEU A 1 83 ? -7.684 -15.922 -9.273 1 95.12 83 LEU A CA 1
ATOM 666 C C . LEU A 1 83 ? -7.406 -15.031 -8.062 1 95.12 83 LEU A C 1
ATOM 668 O O . LEU A 1 83 ? -6.531 -14.164 -8.117 1 95.12 83 LEU A O 1
ATOM 672 N N . ASP A 1 84 ? -8.188 -15.25 -7.086 1 94.75 84 ASP A N 1
ATOM 673 C CA . ASP A 1 84 ? -8.07 -14.5 -5.84 1 94.75 84 ASP A CA 1
ATOM 674 C C . ASP A 1 84 ? -7.789 -15.43 -4.66 1 94.75 84 ASP A C 1
ATOM 676 O O . ASP A 1 84 ? -8.539 -16.375 -4.418 1 94.75 84 ASP A O 1
ATOM 680 N N . ILE A 1 85 ? -6.785 -15.133 -3.961 1 94.56 85 ILE A N 1
ATOM 681 C CA . ILE A 1 85 ? -6.312 -16.016 -2.898 1 94.56 85 ILE A CA 1
ATOM 682 C C . ILE A 1 85 ? -7.391 -16.156 -1.828 1 94.56 85 ILE A C 1
ATOM 684 O O . ILE A 1 85 ? -7.473 -17.188 -1.155 1 94.56 85 ILE A O 1
ATOM 688 N N . THR A 1 86 ? -8.227 -15.148 -1.632 1 91.88 86 THR A N 1
ATOM 689 C CA . THR A 1 86 ? -9.281 -15.188 -0.632 1 91.88 86 THR A CA 1
ATOM 690 C C . THR A 1 86 ? -10.328 -16.25 -0.994 1 91.88 86 THR A C 1
ATOM 692 O O . THR A 1 86 ? -11.109 -16.672 -0.143 1 91.88 86 THR A O 1
ATOM 695 N N . GLU A 1 87 ? -10.312 -16.688 -2.246 1 92 87 GLU A N 1
ATOM 696 C CA . GLU A 1 87 ? -11.219 -17.734 -2.686 1 92 87 GLU A CA 1
ATOM 697 C C . GLU A 1 87 ? -10.602 -19.125 -2.496 1 92 87 GLU A C 1
ATOM 699 O O . GLU A 1 87 ? -11.305 -20.125 -2.537 1 92 87 GLU A O 1
ATOM 704 N N . ALA A 1 88 ? -9.32 -19.156 -2.365 1 93.44 88 ALA A N 1
ATOM 705 C CA . ALA A 1 88 ? -8.602 -20.422 -2.311 1 93.44 88 ALA A CA 1
ATOM 706 C C . AL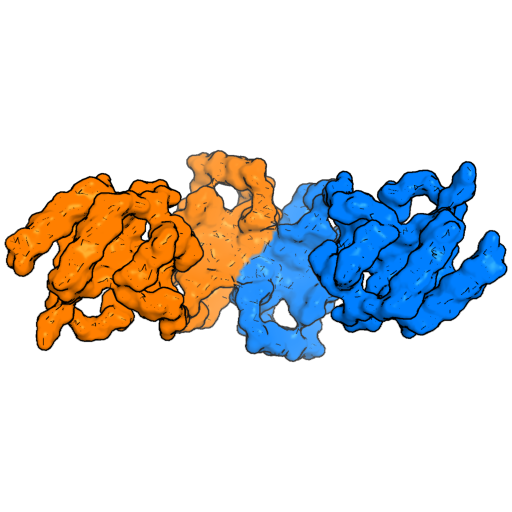A A 1 88 ? -8.328 -20.844 -0.867 1 93.44 88 ALA A C 1
ATOM 708 O O . ALA A 1 88 ? -8.188 -22.031 -0.572 1 93.44 88 ALA A O 1
ATOM 709 N N . ILE A 1 89 ? -8.234 -19.875 0.035 1 95.5 89 ILE A N 1
ATOM 710 C CA . ILE A 1 89 ? -7.965 -20.141 1.443 1 95.5 89 ILE A CA 1
ATOM 711 C C . ILE A 1 89 ? -9.219 -19.859 2.271 1 95.5 89 ILE A C 1
ATOM 713 O O . ILE A 1 89 ? -9.766 -18.766 2.221 1 95.5 89 ILE A O 1
ATOM 717 N N . PRO A 1 90 ? -9.664 -20.906 3.053 1 95.5 90 PRO A N 1
ATOM 718 C CA . PRO A 1 90 ? -10.82 -20.641 3.916 1 95.5 90 PRO A CA 1
ATOM 719 C C . PRO A 1 90 ? -10.617 -19.438 4.836 1 95.5 90 PRO A C 1
ATOM 721 O O . PRO A 1 90 ? -9.523 -19.25 5.383 1 95.5 90 PRO A O 1
ATOM 724 N N . GLU A 1 91 ? -11.688 -18.703 5.023 1 94.94 91 GLU A N 1
ATOM 725 C CA . GLU A 1 91 ? -11.633 -17.469 5.805 1 94.94 91 GLU A CA 1
ATOM 726 C C . GLU A 1 91 ? -11.133 -17.734 7.223 1 94.94 91 GLU A C 1
ATOM 728 O O . GLU A 1 91 ? -10.359 -16.953 7.773 1 94.94 91 GLU A O 1
ATOM 733 N N . THR A 1 92 ? -11.539 -18.797 7.812 1 95.5 92 THR A N 1
ATOM 734 C CA . THR A 1 92 ? -11.133 -19.125 9.172 1 95.5 92 THR A CA 1
ATOM 735 C C . THR A 1 92 ? -9.625 -19.328 9.25 1 95.5 92 THR A C 1
ATOM 737 O O . THR A 1 92 ? -8.977 -18.875 10.195 1 95.5 92 THR A O 1
ATOM 740 N N . LYS A 1 93 ? -9.07 -20.016 8.258 1 96.12 93 LYS A N 1
ATOM 741 C CA . LYS A 1 93 ? -7.629 -20.25 8.219 1 96.12 93 LYS A CA 1
ATOM 742 C C . LYS A 1 93 ? -6.863 -18.953 7.973 1 96.12 93 LYS A C 1
ATOM 744 O O . LYS A 1 93 ? -5.844 -18.688 8.617 1 96.12 93 LYS A O 1
ATOM 749 N N . LEU 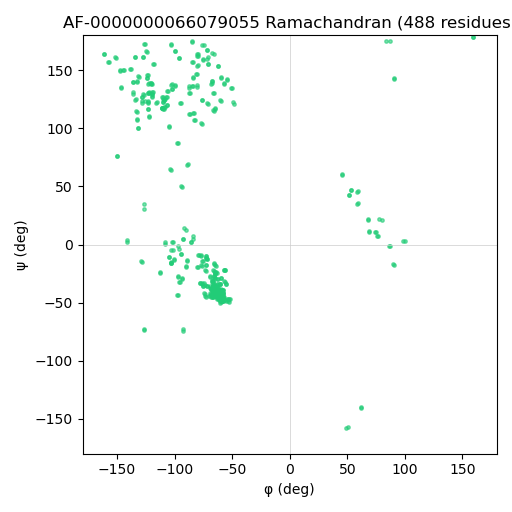A 1 94 ? -7.395 -18.172 7.062 1 96.31 94 LEU A N 1
ATOM 750 C CA . LEU A 1 94 ? -6.773 -16.891 6.738 1 96.31 94 LEU A CA 1
ATOM 751 C C . LEU A 1 94 ? -6.734 -15.977 7.961 1 96.31 94 LEU A C 1
ATOM 753 O O . LEU A 1 94 ? -5.695 -15.391 8.273 1 96.31 94 LEU A O 1
ATOM 757 N N . ARG A 1 95 ? -7.82 -15.883 8.648 1 96.88 95 ARG A N 1
ATOM 758 C CA . ARG A 1 95 ? -7.922 -15.039 9.844 1 96.88 95 ARG A CA 1
ATOM 759 C C . ARG A 1 95 ? -6.938 -15.492 10.914 1 96.88 95 ARG A C 1
ATOM 761 O O . ARG A 1 95 ? -6.215 -14.672 11.484 1 96.88 95 ARG A O 1
ATOM 768 N N . LYS A 1 96 ? -6.871 -16.719 11.133 1 97.62 96 LYS A N 1
ATOM 769 C CA . LYS A 1 96 ? -5.973 -17.25 12.148 1 97.62 96 LYS A CA 1
ATOM 770 C C . LYS A 1 96 ? -4.516 -16.969 11.797 1 97.62 96 LYS A C 1
ATOM 772 O O . LYS A 1 96 ? -3.719 -16.625 12.672 1 97.62 96 LYS A O 1
ATOM 777 N N . MET A 1 97 ? -4.199 -17.156 10.539 1 98.19 97 MET A N 1
ATOM 778 C CA . MET A 1 97 ? -2.828 -16.922 10.094 1 98.19 97 MET A CA 1
ATOM 779 C C . MET A 1 97 ? -2.453 -15.453 10.242 1 98.19 97 MET A C 1
ATOM 781 O O . MET A 1 97 ? -1.364 -15.125 10.727 1 98.19 97 MET A O 1
ATOM 785 N N . VAL A 1 98 ? -3.363 -14.578 9.844 1 98.44 98 VAL A N 1
ATOM 786 C CA . VAL A 1 98 ? -3.139 -13.141 9.938 1 98.44 98 VAL A CA 1
ATOM 787 C C . VAL A 1 98 ? -2.936 -12.742 11.398 1 98.44 98 VAL A C 1
ATOM 789 O O . VAL A 1 98 ? -1.969 -12.055 11.734 1 98.44 98 VAL A O 1
ATOM 792 N N . GLU A 1 99 ? -3.814 -13.219 12.273 1 98.69 99 GLU A N 1
ATOM 793 C CA . GLU A 1 99 ? -3.73 -12.891 13.695 1 98.69 99 GLU A CA 1
ATOM 794 C C . GLU A 1 99 ? -2.439 -13.43 14.305 1 98.69 99 GLU A C 1
ATOM 796 O O . GLU A 1 99 ? -1.804 -12.75 15.117 1 98.69 99 GLU A O 1
ATOM 801 N N . PHE A 1 100 ? -2.094 -14.609 13.93 1 98.75 100 PHE A N 1
ATOM 802 C CA . PHE A 1 100 ? -0.84 -15.195 14.391 1 98.75 100 PHE A CA 1
ATOM 803 C C . PHE A 1 100 ? 0.343 -14.32 13.984 1 98.75 100 PHE A C 1
ATOM 805 O O . PHE A 1 100 ? 1.198 -14 14.812 1 98.75 100 PHE A O 1
ATOM 812 N N . CYS A 1 101 ? 0.406 -13.906 12.695 1 98.81 101 CYS A N 1
ATOM 813 C CA . CYS A 1 101 ? 1.512 -13.109 12.172 1 98.81 101 CYS A CA 1
ATOM 814 C C . CYS A 1 101 ? 1.6 -11.766 12.883 1 98.81 101 CYS A C 1
ATOM 816 O O . CYS A 1 101 ? 2.695 -11.281 13.172 1 98.81 101 CYS A O 1
ATOM 818 N N . LEU A 1 102 ? 0.419 -11.133 13.117 1 98.75 102 LEU A N 1
ATOM 819 C CA . LEU A 1 102 ? 0.41 -9.844 13.812 1 98.75 102 LEU A CA 1
ATOM 820 C C . LEU A 1 102 ? 1.07 -9.961 15.18 1 98.75 102 LEU A C 1
ATOM 822 O O . LEU A 1 102 ? 1.932 -9.148 15.531 1 98.75 102 LEU A O 1
ATOM 826 N N . ARG A 1 103 ? 0.709 -10.992 15.914 1 98.69 103 ARG A N 1
ATOM 827 C CA . ARG A 1 103 ? 1.284 -11.195 17.234 1 98.69 103 ARG A CA 1
ATOM 828 C C . ARG A 1 103 ? 2.768 -11.539 17.141 1 98.69 103 ARG A C 1
ATOM 830 O O . ARG A 1 103 ? 3.578 -11.023 17.922 1 98.69 103 ARG A O 1
ATOM 837 N N . TYR A 1 104 ? 3.076 -12.422 16.188 1 98.69 104 TYR A N 1
ATOM 838 C CA . TYR A 1 104 ? 4.457 -12.859 16.031 1 98.69 104 TYR A CA 1
ATOM 839 C C . TYR A 1 104 ? 5.371 -11.68 15.719 1 98.69 104 TYR A C 1
ATOM 841 O O . TYR A 1 104 ? 6.43 -11.523 16.328 1 98.69 104 TYR A O 1
ATOM 849 N N . ILE A 1 105 ? 4.988 -10.82 14.797 1 98.56 105 ILE A N 1
ATOM 850 C CA . ILE A 1 105 ? 5.805 -9.695 14.359 1 98.56 105 ILE A CA 1
ATOM 851 C C . ILE A 1 105 ? 5.914 -8.672 15.484 1 98.56 105 ILE A C 1
ATOM 853 O O . ILE A 1 105 ? 6.973 -8.062 15.688 1 98.56 105 ILE A O 1
ATOM 857 N N . ALA A 1 106 ? 4.789 -8.477 16.234 1 98.56 106 ALA A N 1
ATOM 858 C CA . ALA A 1 106 ? 4.828 -7.57 17.375 1 98.56 106 ALA A CA 1
ATOM 859 C C . ALA A 1 106 ? 5.914 -7.984 18.375 1 98.56 106 ALA A C 1
ATOM 861 O O . ALA A 1 106 ? 6.559 -7.129 18.984 1 98.56 106 ALA A O 1
ATOM 862 N N . ASP A 1 107 ? 6.168 -9.25 18.453 1 98.19 107 ASP A N 1
ATOM 863 C CA . ASP A 1 107 ? 7.051 -9.773 19.484 1 98.19 107 ASP A CA 1
ATOM 864 C C . ASP A 1 107 ? 8.484 -9.914 18.969 1 98.19 107 ASP A C 1
ATOM 866 O O . ASP A 1 107 ? 9.398 -10.195 19.75 1 98.19 107 ASP A O 1
ATOM 870 N N . LEU A 1 108 ? 8.727 -9.734 17.719 1 98.12 108 LEU A N 1
ATOM 871 C CA . LEU A 1 108 ? 10.07 -9.836 17.156 1 98.12 108 LEU A CA 1
ATOM 872 C C . LEU A 1 108 ? 10.953 -8.695 17.641 1 98.12 108 LEU A C 1
ATOM 874 O O . LEU A 1 108 ? 10.492 -7.555 17.766 1 98.12 108 LEU A O 1
ATOM 878 N N . ASP A 1 109 ? 12.133 -9.039 17.953 1 96.44 109 ASP A N 1
ATOM 879 C CA . ASP A 1 109 ? 13.133 -8.016 18.219 1 96.44 109 ASP A CA 1
ATOM 880 C C . ASP A 1 109 ? 14 -7.742 17 1 96.44 109 ASP A C 1
ATOM 882 O O . ASP A 1 109 ? 15.055 -8.352 16.828 1 96.44 109 ASP A O 1
ATOM 886 N N . ILE A 1 110 ? 13.602 -6.863 16.125 1 97.75 110 ILE A N 1
ATOM 887 C CA . ILE A 1 110 ? 14.281 -6.535 14.867 1 97.75 110 ILE A CA 1
ATOM 888 C C . ILE A 1 110 ? 14.57 -5.039 14.82 1 97.75 110 ILE A C 1
ATOM 890 O O . ILE A 1 110 ? 14 -4.262 15.586 1 97.75 110 ILE A O 1
ATOM 894 N N . PRO A 1 111 ? 15.383 -4.57 13.953 1 94.88 111 PRO A N 1
ATOM 895 C CA . PRO A 1 111 ? 15.875 -3.193 13.984 1 94.88 111 PRO A CA 1
ATOM 896 C C . PRO A 1 111 ? 14.773 -2.162 13.766 1 94.88 111 PRO A C 1
ATOM 898 O O . PRO A 1 111 ? 14.844 -1.053 14.297 1 94.88 111 PRO A O 1
ATOM 901 N N . THR A 1 112 ? 13.844 -2.564 12.922 1 95.19 112 THR A N 1
ATOM 902 C CA . THR A 1 112 ? 12.82 -1.574 12.602 1 95.19 112 THR A CA 1
ATOM 903 C C . THR A 1 112 ? 11.477 -2.25 12.336 1 95.19 112 THR A C 1
ATOM 905 O O . THR A 1 112 ? 11.438 -3.402 11.898 1 95.19 112 THR A O 1
ATOM 908 N N . LYS A 1 113 ? 10.414 -1.582 12.617 1 97.31 113 LYS A N 1
ATOM 909 C CA . LYS A 1 113 ? 9.039 -1.934 12.258 1 97.31 113 LYS A CA 1
ATOM 910 C C . LYS A 1 113 ? 8.297 -0.736 11.672 1 97.31 113 LYS A C 1
ATOM 912 O O . LYS A 1 113 ? 7.93 0.19 12.398 1 97.31 113 LYS A O 1
ATOM 917 N N . ARG A 1 114 ? 8.031 -0.749 10.234 1 95.38 114 ARG A N 1
ATOM 918 C CA . ARG A 1 114 ? 7.578 0.459 9.555 1 95.38 114 ARG A CA 1
ATOM 919 C C . ARG A 1 114 ? 6.301 0.198 8.766 1 95.38 114 ARG A C 1
ATOM 921 O O . ARG A 1 114 ? 6.176 0.617 7.613 1 95.38 114 ARG A O 1
ATOM 928 N N . GLY A 1 115 ? 5.41 -0.603 9.18 1 96.12 115 GLY A N 1
ATOM 929 C CA . GLY A 1 115 ? 4.07 -0.762 8.641 1 96.12 115 GLY A CA 1
ATOM 930 C C . GLY A 1 115 ? 4.02 -1.683 7.434 1 96.12 115 GLY A C 1
ATOM 931 O O . GLY A 1 115 ? 5.059 -2.127 6.941 1 96.12 115 GLY A O 1
ATOM 932 N N . THR A 1 116 ? 2.773 -1.944 6.965 1 98 116 THR A N 1
ATOM 933 C CA . THR A 1 116 ? 2.449 -2.904 5.918 1 98 116 THR A CA 1
ATOM 934 C C . THR A 1 116 ? 3.184 -4.223 6.145 1 98 116 THR A C 1
ATOM 936 O O . THR A 1 116 ? 3.928 -4.684 5.277 1 98 116 THR A O 1
ATOM 939 N N . PHE A 1 117 ? 2.922 -4.82 7.238 1 98.75 117 PHE A N 1
ATOM 940 C CA . PHE A 1 117 ? 3.547 -6.07 7.656 1 98.75 117 PHE A CA 1
ATOM 941 C C . PHE A 1 117 ? 2.92 -7.254 6.934 1 98.75 117 PHE A C 1
ATOM 943 O O . PHE A 1 117 ? 3.566 -8.289 6.75 1 98.75 117 PHE A O 1
ATOM 950 N N . ILE A 1 118 ? 1.713 -7.105 6.688 1 98.75 118 ILE A N 1
ATOM 951 C CA . ILE A 1 118 ? 0.938 -8.062 5.91 1 98.75 118 ILE A CA 1
ATOM 952 C C . ILE A 1 118 ? 0.221 -7.344 4.77 1 98.75 118 ILE A C 1
ATOM 954 O O . ILE A 1 118 ? -0.402 -6.301 4.98 1 98.75 118 ILE A O 1
ATOM 958 N N . GLU A 1 119 ? 0.355 -7.816 3.648 1 98.12 119 GLU A N 1
ATOM 959 C CA . GLU A 1 119 ? -0.334 -7.285 2.477 1 98.12 119 GLU A CA 1
ATOM 960 C C . GLU A 1 119 ? -1.057 -8.391 1.714 1 98.12 119 GLU A C 1
ATOM 962 O O . GLU A 1 119 ? -0.437 -9.375 1.303 1 98.12 119 GLU A O 1
ATOM 967 N N . HIS A 1 120 ? -2.344 -8.219 1.544 1 97.06 120 HIS A N 1
ATOM 968 C CA . HIS A 1 120 ? -3.141 -9.141 0.739 1 97.06 120 HIS A CA 1
ATOM 969 C C . HIS A 1 120 ? -3.127 -8.734 -0.732 1 97.06 120 HIS A C 1
ATOM 971 O O . HIS A 1 120 ? -3.65 -7.68 -1.095 1 97.06 120 HIS A O 1
ATOM 977 N N . ARG A 1 121 ? -2.527 -9.547 -1.448 1 94.31 121 ARG A N 1
ATOM 978 C CA . ARG A 1 121 ? -2.611 -9.43 -2.9 1 94.31 121 ARG A CA 1
ATOM 979 C C . ARG A 1 121 ? -3.562 -10.469 -3.482 1 94.31 121 ARG A C 1
ATOM 981 O O . ARG A 1 121 ? -4.07 -11.328 -2.76 1 94.31 121 ARG A O 1
ATOM 988 N N . LYS A 1 122 ? -3.848 -10.367 -4.73 1 92.69 122 LYS A N 1
ATOM 989 C CA . LYS A 1 122 ? -4.773 -11.32 -5.34 1 92.69 122 LYS A CA 1
ATOM 990 C C . LYS A 1 122 ? -4.18 -12.727 -5.359 1 92.69 122 LYS A C 1
ATOM 992 O O . LYS A 1 122 ? -4.867 -13.695 -5.039 1 92.69 122 LYS A O 1
ATOM 997 N N . SER A 1 123 ? -2.873 -12.812 -5.609 1 95 123 SER A N 1
ATOM 998 C CA . SER A 1 123 ? -2.283 -14.125 -5.875 1 95 123 SER A CA 1
ATOM 999 C C . SER A 1 123 ? -1.493 -14.625 -4.672 1 95 123 SER A C 1
ATOM 1001 O O . SER A 1 123 ? -1.095 -15.797 -4.629 1 95 123 SER A O 1
ATOM 1003 N N . LEU A 1 124 ? -1.286 -13.781 -3.727 1 95.38 124 LEU A N 1
ATOM 1004 C CA . LEU A 1 124 ? -0.48 -14.203 -2.586 1 95.38 124 LEU A CA 1
ATOM 1005 C C . LEU A 1 124 ? -0.707 -13.281 -1.391 1 95.38 124 LEU A C 1
ATOM 1007 O O . LEU A 1 124 ? -1.285 -12.203 -1.533 1 95.38 124 LEU A O 1
ATOM 1011 N N . ILE A 1 125 ? -0.324 -13.703 -0.227 1 97.44 125 ILE A N 1
ATOM 1012 C CA . ILE A 1 125 ? -0.223 -12.898 0.984 1 97.44 125 ILE A CA 1
ATOM 1013 C C . ILE A 1 125 ? 1.245 -12.625 1.302 1 97.44 125 ILE A C 1
ATOM 1015 O O . ILE A 1 125 ? 2.037 -13.562 1.452 1 97.44 125 ILE A O 1
ATOM 1019 N N . ASN A 1 126 ? 1.56 -11.352 1.329 1 97.69 126 ASN A N 1
ATOM 1020 C CA . ASN A 1 126 ? 2.926 -10.953 1.651 1 97.69 126 ASN A CA 1
ATOM 1021 C C . ASN A 1 126 ? 3.078 -10.617 3.133 1 97.69 126 ASN A C 1
ATOM 1023 O O . ASN A 1 126 ? 2.322 -9.805 3.672 1 97.69 126 ASN A O 1
ATOM 1027 N N . ILE A 1 127 ? 3.957 -11.305 3.811 1 98.62 127 ILE A N 1
ATOM 1028 C CA . ILE A 1 127 ? 4.289 -11.062 5.211 1 98.62 127 ILE A CA 1
ATOM 1029 C C . ILE A 1 127 ? 5.699 -10.484 5.312 1 98.62 127 ILE A C 1
ATOM 1031 O O . ILE A 1 127 ? 6.664 -11.102 4.855 1 98.62 127 ILE A O 1
ATOM 1035 N N . CYS A 1 128 ? 5.832 -9.305 5.91 1 98.62 128 CYS A N 1
ATOM 1036 C CA . CYS A 1 128 ? 7.098 -8.578 5.918 1 98.62 128 CYS A CA 1
ATOM 1037 C C . CYS A 1 128 ? 7.441 -8.102 7.324 1 98.62 128 CYS A C 1
ATOM 1039 O O . CYS A 1 128 ? 6.984 -7.039 7.754 1 98.62 128 CYS A O 1
ATOM 1041 N N . PRO A 1 129 ? 8.312 -8.805 8.016 1 98.44 129 PRO A N 1
ATOM 1042 C CA . PRO A 1 129 ? 8.594 -8.492 9.414 1 98.44 129 PRO A CA 1
ATOM 1043 C C . PRO A 1 129 ? 8.977 -7.027 9.625 1 98.44 129 PRO A C 1
ATOM 1045 O O . PRO A 1 129 ? 8.406 -6.352 10.492 1 98.44 129 PRO A O 1
ATOM 1048 N N . PRO A 1 130 ? 9.898 -6.438 8.875 1 98.44 130 PRO A N 1
ATOM 1049 C CA . PRO A 1 130 ? 10.211 -5.027 9.117 1 98.44 130 PRO A CA 1
ATOM 1050 C C . PRO A 1 130 ? 9.133 -4.086 8.578 1 98.44 130 PRO A C 1
ATOM 1052 O O . PRO A 1 130 ? 9.141 -2.891 8.891 1 98.44 130 PRO A O 1
ATOM 1055 N N . GLY A 1 131 ? 8.266 -4.645 7.734 1 98.25 131 GLY A N 1
ATOM 1056 C CA . GLY A 1 131 ? 7.254 -3.83 7.086 1 98.25 131 GLY A CA 1
ATOM 1057 C C . GLY A 1 131 ? 7.703 -3.264 5.75 1 98.25 131 GLY A C 1
ATOM 1058 O O . GLY A 1 131 ? 8.852 -2.836 5.609 1 98.25 131 GLY A O 1
ATOM 1059 N N . ARG A 1 132 ? 6.809 -3.193 4.82 1 97.12 132 ARG A N 1
ATOM 1060 C CA . ARG A 1 132 ? 7.141 -2.811 3.451 1 97.12 132 ARG A CA 1
ATOM 1061 C C . ARG A 1 132 ? 7.281 -1.298 3.324 1 97.12 132 ARG A C 1
ATOM 1063 O O . ARG A 1 132 ? 7.77 -0.796 2.311 1 97.12 132 ARG A O 1
ATOM 1070 N N . ASN A 1 133 ? 6.914 -0.567 4.363 1 96.44 133 ASN A N 1
ATOM 1071 C CA . ASN A 1 133 ? 7.078 0.883 4.344 1 96.44 133 ASN A CA 1
ATOM 1072 C C . ASN A 1 133 ? 8.477 1.295 4.801 1 96.44 133 ASN A C 1
ATOM 1074 O O . ASN A 1 133 ? 8.789 2.484 4.852 1 96.44 133 ASN A O 1
ATOM 1078 N N . CYS A 1 134 ? 9.32 0.409 5.09 1 95.25 134 CYS A N 1
ATOM 1079 C CA . CYS A 1 134 ? 10.625 0.774 5.613 1 95.25 134 CYS A CA 1
ATOM 1080 C C . CYS A 1 134 ? 11.492 1.415 4.535 1 95.25 134 CYS A C 1
ATOM 1082 O O . CYS A 1 134 ? 11.281 1.173 3.344 1 95.25 134 CYS A O 1
ATOM 1084 N N . SER A 1 135 ? 12.438 2.217 4.945 1 94.69 135 SER A N 1
ATOM 1085 C CA . SER A 1 135 ? 13.359 2.879 4.027 1 94.69 135 SER A CA 1
ATOM 1086 C C . SER A 1 135 ? 14.352 1.888 3.436 1 94.69 135 SER A C 1
ATOM 1088 O O . SER A 1 135 ? 14.484 0.763 3.924 1 94.69 135 SER A O 1
ATOM 1090 N N . MET A 1 136 ? 15.031 2.297 2.445 1 95.25 136 MET A N 1
ATOM 1091 C CA . MET A 1 136 ? 16.062 1.458 1.842 1 95.25 136 MET A CA 1
ATOM 1092 C C . MET A 1 136 ? 17.172 1.153 2.844 1 95.25 136 MET A C 1
ATOM 1094 O O . MET A 1 136 ? 17.719 0.048 2.855 1 95.25 136 MET A O 1
ATOM 1098 N N . VAL A 1 137 ? 17.5 2.15 3.619 1 95.69 137 VAL A N 1
ATOM 1099 C CA . VAL A 1 137 ? 18.516 1.969 4.648 1 95.69 137 VAL A CA 1
ATOM 1100 C C . VAL A 1 137 ? 18.047 0.914 5.652 1 95.69 137 VAL A C 1
ATOM 1102 O O . VAL A 1 137 ? 18.812 0.01 6.004 1 95.69 137 VAL A O 1
ATOM 1105 N N . ASP A 1 138 ? 16.781 0.994 6.082 1 95.81 138 ASP A N 1
ATOM 1106 C CA . ASP A 1 138 ? 16.234 0.024 7.02 1 95.81 138 ASP A CA 1
ATOM 1107 C C . ASP A 1 138 ? 16.156 -1.367 6.395 1 95.81 138 ASP A C 1
ATOM 1109 O O . ASP A 1 138 ? 16.359 -2.373 7.082 1 95.81 138 ASP A O 1
ATOM 1113 N N . ARG A 1 139 ? 15.82 -1.394 5.125 1 97 139 ARG A N 1
ATOM 1114 C CA . ARG A 1 139 ? 15.773 -2.648 4.383 1 97 139 ARG A CA 1
ATOM 1115 C C . ARG A 1 139 ? 17.125 -3.355 4.414 1 97 139 ARG A C 1
ATOM 1117 O O . ARG A 1 139 ? 17.203 -4.547 4.719 1 97 139 ARG A O 1
ATOM 1124 N N . ARG A 1 140 ? 18.188 -2.645 4.133 1 97.19 140 ARG A N 1
ATOM 1125 C CA . ARG A 1 140 ? 19.547 -3.205 4.141 1 97.19 140 ARG A CA 1
ATOM 1126 C C . ARG A 1 140 ? 19.938 -3.682 5.535 1 97.19 140 ARG A C 1
ATOM 1128 O O . ARG A 1 140 ? 20.531 -4.746 5.688 1 97.19 140 ARG A O 1
ATOM 1135 N N . ARG A 1 141 ? 19.547 -2.857 6.469 1 97.31 141 ARG A N 1
ATOM 1136 C CA . ARG A 1 141 ? 19.828 -3.23 7.852 1 97.31 141 ARG A CA 1
ATOM 1137 C C . ARG A 1 141 ? 19.141 -4.535 8.227 1 97.31 141 ARG A C 1
ATOM 1139 O O . ARG A 1 141 ? 19.703 -5.379 8.914 1 97.31 141 ARG A O 1
ATOM 1146 N N . PHE A 1 142 ? 17.953 -4.672 7.809 1 98.25 142 PHE A N 1
ATOM 1147 C CA . PHE A 1 142 ? 17.234 -5.902 8.109 1 98.25 142 PHE A CA 1
ATOM 1148 C C . PHE A 1 142 ? 17.859 -7.09 7.395 1 98.25 142 PHE A C 1
ATOM 1150 O O . PHE A 1 142 ? 17.969 -8.18 7.961 1 98.25 142 PHE A O 1
ATOM 1157 N N . VAL A 1 143 ? 18.172 -6.926 6.125 1 97.69 143 VAL A N 1
ATOM 1158 C CA . VAL A 1 143 ? 18.797 -8 5.371 1 97.69 143 VAL A CA 1
ATOM 1159 C C . VAL A 1 143 ? 20.031 -8.508 6.117 1 97.69 143 VAL A C 1
ATOM 1161 O O . VAL A 1 143 ? 20.219 -9.711 6.277 1 97.69 143 VAL A O 1
ATOM 1164 N N . GLU A 1 144 ? 20.844 -7.582 6.559 1 98 144 GLU A N 1
ATOM 1165 C CA . GLU A 1 144 ? 22.016 -7.953 7.332 1 98 144 GLU A CA 1
ATOM 1166 C C . GLU A 1 144 ? 21.641 -8.664 8.625 1 98 144 GLU A C 1
ATOM 1168 O O . GLU A 1 144 ? 22.219 -9.695 8.969 1 98 144 GLU A O 1
ATOM 1173 N N . TYR A 1 145 ? 20.703 -8.141 9.305 1 98.44 145 TYR A N 1
ATOM 1174 C CA . TYR A 1 145 ? 20.219 -8.727 10.555 1 98.44 145 TYR A CA 1
ATOM 1175 C C . TYR A 1 145 ? 19.672 -10.125 10.32 1 98.44 145 TYR A C 1
ATOM 1177 O O . TYR A 1 145 ? 19.953 -11.047 11.094 1 98.44 145 TYR A O 1
ATOM 1185 N N . ASP A 1 146 ? 18.906 -10.297 9.297 1 97.75 146 ASP A N 1
ATOM 1186 C CA . ASP A 1 146 ? 18.25 -11.562 8.969 1 97.75 146 ASP A CA 1
ATOM 1187 C C . ASP A 1 146 ? 19.281 -12.625 8.578 1 97.75 146 ASP A C 1
ATOM 1189 O O . ASP A 1 146 ? 19.062 -13.812 8.82 1 97.75 146 ASP A O 1
ATOM 1193 N N . SER A 1 147 ? 20.328 -12.227 7.938 1 97.38 147 SER A N 1
ATOM 1194 C CA . SER A 1 147 ? 21.359 -13.164 7.547 1 97.38 147 SER A CA 1
ATOM 1195 C C . SER A 1 147 ? 22.031 -13.797 8.766 1 97.38 147 SER A C 1
ATOM 1197 O O . SER A 1 147 ? 22.547 -14.914 8.688 1 97.38 147 SER A O 1
ATOM 1199 N N . ILE A 1 148 ? 21.969 -13.125 9.844 1 98.12 148 ILE A N 1
ATOM 1200 C CA . ILE A 1 148 ? 22.609 -13.594 11.07 1 98.12 148 ILE A CA 1
ATOM 1201 C C . ILE A 1 148 ? 21.578 -14.289 11.961 1 98.12 148 ILE A C 1
ATOM 1203 O O . ILE A 1 148 ? 21.828 -15.383 12.469 1 98.12 148 ILE A O 1
ATOM 1207 N N . HIS A 1 149 ? 20.422 -13.727 12.086 1 98.19 149 HIS A N 1
ATOM 1208 C CA . HIS A 1 149 ? 19.469 -14.18 13.086 1 98.19 149 HIS A CA 1
ATOM 1209 C C . HIS A 1 149 ? 18.391 -15.07 12.469 1 98.19 149 HIS A C 1
ATOM 1211 O O . HIS A 1 149 ? 17.609 -15.688 13.188 1 98.19 149 HIS A O 1
ATOM 1217 N N . HIS A 1 150 ? 18.281 -15.125 11.141 1 98.19 150 HIS A N 1
ATOM 1218 C CA . HIS A 1 150 ? 17.406 -16.016 10.398 1 98.19 150 HIS A CA 1
ATOM 1219 C C . HIS A 1 150 ? 15.945 -15.812 10.781 1 98.19 150 HIS A C 1
ATOM 1221 O O . HIS A 1 150 ? 15.219 -16.781 11.031 1 98.19 150 HIS A O 1
ATOM 1227 N N . VAL A 1 151 ? 15.586 -14.539 10.852 1 98.38 151 VAL A N 1
ATOM 1228 C CA . VAL A 1 151 ? 14.234 -14.148 11.25 1 98.38 151 VAL A CA 1
ATOM 1229 C C . VAL A 1 151 ? 13.219 -14.742 10.266 1 98.38 151 VAL A C 1
ATOM 1231 O O . VAL A 1 151 ? 12.25 -15.383 10.68 1 98.38 151 VAL A O 1
ATOM 1234 N N . ARG A 1 152 ? 13.406 -14.594 8.984 1 97.94 152 ARG A N 1
ATOM 1235 C CA . ARG A 1 152 ? 12.453 -15.07 7.98 1 97.94 152 ARG A CA 1
ATOM 1236 C C . ARG A 1 152 ? 12.383 -16.594 7.977 1 97.94 152 ARG A C 1
ATOM 1238 O O . ARG A 1 152 ? 11.289 -17.156 7.93 1 97.94 152 ARG A O 1
ATOM 1245 N N . GLN A 1 153 ? 13.492 -17.203 8.031 1 97.81 153 GLN A N 1
ATOM 1246 C CA . GLN A 1 153 ? 13.523 -18.672 8.023 1 97.81 153 GLN A CA 1
ATOM 1247 C C . GLN A 1 153 ? 12.758 -19.25 9.211 1 97.81 153 GLN A C 1
ATOM 1249 O O . GLN A 1 153 ? 11.992 -20.188 9.062 1 97.81 153 GLN A O 1
ATOM 1254 N N . LYS A 1 154 ? 13 -18.688 10.359 1 98.31 154 LYS A N 1
ATOM 1255 C CA . LYS A 1 154 ? 12.297 -19.141 11.562 1 98.31 154 LYS A CA 1
ATOM 1256 C C . LYS A 1 154 ? 10.789 -18.938 11.422 1 98.31 154 LYS A C 1
ATOM 1258 O O . LYS A 1 154 ? 10.008 -19.828 11.789 1 98.31 154 LYS A O 1
ATOM 1263 N N . LEU A 1 155 ? 10.391 -17.797 10.922 1 98.38 155 LEU A N 1
ATOM 1264 C CA . LEU A 1 155 ? 8.969 -17.516 10.75 1 98.38 155 LEU A CA 1
ATOM 1265 C C . LEU A 1 155 ? 8.352 -18.469 9.727 1 98.38 155 LEU A C 1
ATOM 1267 O O . LEU A 1 155 ? 7.246 -18.984 9.93 1 98.38 155 LEU A O 1
ATOM 1271 N N . ILE A 1 156 ? 9.039 -18.719 8.633 1 97.69 156 ILE A N 1
ATOM 1272 C CA . ILE A 1 156 ? 8.562 -19.656 7.621 1 97.69 156 ILE A CA 1
ATOM 1273 C C . ILE A 1 156 ? 8.328 -21.031 8.25 1 97.69 156 ILE A C 1
ATOM 1275 O O . ILE A 1 156 ? 7.293 -21.656 8.023 1 97.69 156 ILE A O 1
ATOM 1279 N N . GLN A 1 157 ? 9.266 -21.469 9.039 1 98.06 157 GLN A N 1
ATOM 1280 C CA . GLN A 1 157 ? 9.156 -22.781 9.672 1 98.06 157 GLN A CA 1
ATOM 1281 C C . GLN A 1 157 ? 7.93 -22.844 10.586 1 98.06 157 GLN A C 1
ATOM 1283 O O . GLN A 1 157 ? 7.184 -23.828 10.555 1 98.06 157 GLN A O 1
ATOM 1288 N N . VAL A 1 158 ? 7.734 -21.812 11.352 1 98.19 158 VAL A N 1
ATOM 1289 C CA . VAL A 1 158 ? 6.602 -21.797 12.273 1 98.19 158 VAL A CA 1
ATOM 1290 C C . VAL A 1 158 ? 5.293 -21.734 11.484 1 98.19 158 VAL A C 1
ATOM 1292 O O . VAL A 1 158 ? 4.328 -22.422 11.82 1 98.19 158 VAL A O 1
ATOM 1295 N N . LEU A 1 159 ? 5.25 -20.938 10.422 1 98.25 159 LEU A N 1
ATOM 1296 C CA . LEU A 1 159 ? 4.047 -20.812 9.609 1 98.25 159 LEU A CA 1
ATOM 1297 C C . LEU A 1 159 ? 3.717 -22.125 8.922 1 98.25 159 LEU A C 1
ATOM 1299 O O . LEU A 1 159 ? 2.553 -22.531 8.875 1 98.25 159 LEU A O 1
ATOM 1303 N N . LYS A 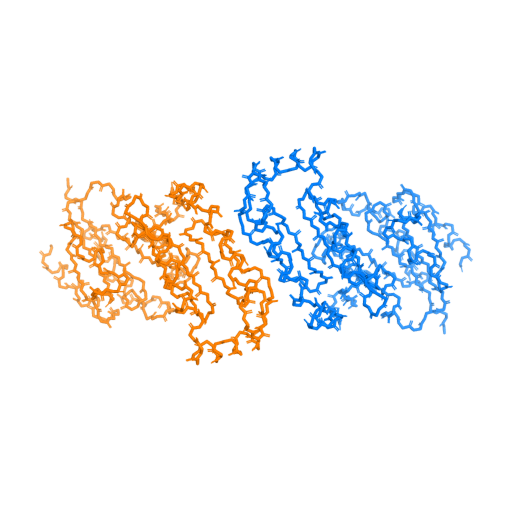1 160 ? 4.754 -22.766 8.406 1 97.19 160 LYS A N 1
ATOM 1304 C CA . LYS A 1 160 ? 4.555 -24.062 7.781 1 97.19 160 LYS A CA 1
ATOM 1305 C C . LYS A 1 160 ? 3.967 -25.062 8.773 1 97.19 160 LYS A C 1
ATOM 1307 O O . LYS A 1 160 ? 3 -25.766 8.453 1 97.19 160 LYS A O 1
ATOM 1312 N N . SER A 1 161 ? 4.551 -25.141 9.93 1 97.44 161 SER A N 1
ATOM 1313 C CA . SER A 1 161 ? 4.113 -26.078 10.945 1 97.44 161 SER A CA 1
ATOM 1314 C C . SER A 1 161 ? 2.672 -25.828 11.367 1 97.44 161 SER A C 1
ATOM 1316 O O . SER A 1 161 ? 1.917 -26.766 11.633 1 97.44 161 SER A O 1
ATOM 1318 N N . GLN A 1 162 ? 2.268 -24.578 11.367 1 97 162 GLN A N 1
ATOM 1319 C CA . GLN A 1 162 ? 0.971 -24.219 11.93 1 97 162 GLN A CA 1
ATOM 1320 C C . GLN A 1 162 ? -0.108 -24.203 10.852 1 97 162 GLN A C 1
ATOM 1322 O O . GLN A 1 162 ? -1.274 -24.484 11.133 1 97 162 GLN A O 1
ATOM 1327 N N . PHE A 1 163 ? 0.3 -23.891 9.602 1 97.44 163 PHE A N 1
ATOM 1328 C CA . PHE A 1 163 ? -0.772 -23.5 8.695 1 97.44 163 PHE A CA 1
ATOM 1329 C C . PHE A 1 163 ? -0.695 -24.312 7.402 1 97.44 163 PHE A C 1
ATOM 1331 O O . PHE A 1 163 ? -1.616 -24.266 6.582 1 97.44 163 PHE A O 1
ATOM 1338 N N . ASP A 1 164 ? 0.442 -24.953 7.211 1 95.5 164 ASP A N 1
ATOM 1339 C CA . ASP A 1 164 ? 0.49 -25.875 6.082 1 95.5 164 ASP A CA 1
ATOM 1340 C C . ASP A 1 164 ? -0.234 -27.188 6.406 1 95.5 164 ASP A C 1
ATOM 1342 O O . ASP A 1 164 ? 0.237 -27.969 7.227 1 95.5 164 ASP A O 1
ATOM 1346 N N . SER A 1 165 ? -1.406 -27.422 5.902 1 92.69 165 SER A N 1
ATOM 1347 C CA . SER A 1 165 ? -2.219 -28.594 6.211 1 92.69 165 SER A CA 1
ATOM 1348 C C . SER A 1 165 ? -2.67 -29.312 4.938 1 92.69 165 SER A C 1
ATOM 1350 O O . SER A 1 165 ? -2.725 -28.703 3.867 1 92.69 165 SER A O 1
ATOM 1352 N N . ASP A 1 166 ? -3.059 -30.531 5.074 1 90.31 166 ASP A N 1
ATOM 1353 C CA . ASP A 1 166 ? -3.439 -31.344 3.932 1 90.31 166 ASP A CA 1
ATOM 1354 C C . ASP A 1 166 ? -4.711 -30.812 3.273 1 90.31 166 ASP A C 1
ATOM 1356 O O . ASP A 1 166 ? -4.863 -30.891 2.053 1 90.31 166 ASP A O 1
ATOM 1360 N N . ASP A 1 167 ? -5.617 -30.312 4.062 1 92 167 ASP A N 1
ATOM 1361 C CA . ASP A 1 167 ? -6.895 -29.828 3.539 1 92 167 ASP A CA 1
ATOM 1362 C C . ASP A 1 167 ? -6.727 -28.516 2.793 1 92 167 ASP A C 1
ATOM 1364 O O . ASP A 1 167 ? -7.578 -28.141 1.981 1 92 167 ASP A O 1
ATOM 1368 N N . CYS A 1 168 ? -5.672 -27.766 3.07 1 93.69 168 CYS A N 1
ATOM 1369 C CA . CYS A 1 168 ? -5.336 -26.5 2.408 1 93.69 168 CYS A CA 1
ATOM 1370 C C . CYS A 1 168 ? -3.828 -26.281 2.385 1 93.69 168 CYS A C 1
ATOM 1372 O O . CYS A 1 168 ? -3.301 -25.484 3.162 1 93.69 168 CYS A O 1
ATOM 1374 N N . PRO A 1 169 ? -3.209 -26.969 1.53 1 95.56 169 PRO A N 1
ATOM 1375 C CA . PRO A 1 169 ? -1.748 -26.891 1.48 1 95.56 169 PRO A CA 1
ATOM 1376 C C . PRO A 1 169 ? -1.258 -25.516 1.028 1 95.56 169 PRO A C 1
ATOM 1378 O O . PRO A 1 169 ? -1.726 -24.984 0.014 1 95.56 169 PRO A O 1
ATOM 1381 N N . LEU A 1 170 ? -0.329 -24.938 1.756 1 96.69 170 LEU A N 1
ATOM 1382 C CA . LEU A 1 170 ? 0.208 -23.609 1.462 1 96.69 170 LEU A CA 1
ATOM 1383 C C . LEU A 1 170 ? 1.722 -23.672 1.284 1 96.69 170 LEU A C 1
ATOM 1385 O O . LEU A 1 170 ? 2.395 -24.5 1.902 1 96.69 170 LEU A O 1
ATOM 1389 N N . SER A 1 171 ? 2.15 -22.859 0.437 1 94.19 171 SER A N 1
ATOM 1390 C CA . SER A 1 171 ? 3.582 -22.625 0.278 1 94.19 171 SER A CA 1
ATOM 1391 C C . SER A 1 171 ? 4.023 -21.359 1.002 1 94.19 171 SER A C 1
ATOM 1393 O O . SER A 1 171 ? 3.314 -20.344 0.983 1 94.19 171 SER A O 1
ATOM 1395 N N . PHE A 1 172 ? 5.145 -21.422 1.693 1 95.88 172 PHE A N 1
ATOM 1396 C CA . PHE A 1 172 ? 5.797 -20.297 2.365 1 95.88 172 PHE A CA 1
ATOM 1397 C C . PHE A 1 172 ? 7.219 -20.109 1.845 1 95.88 172 PHE A C 1
ATOM 1399 O O . PHE A 1 172 ? 8.086 -20.953 2.086 1 95.88 172 PHE A O 1
ATOM 1406 N N . VAL A 1 173 ? 7.422 -19.031 1.132 1 91.19 173 VAL A N 1
ATOM 1407 C CA . VAL A 1 173 ? 8.719 -18.875 0.49 1 91.19 173 VAL A CA 1
ATOM 1408 C C . VAL A 1 173 ? 9.266 -17.469 0.759 1 91.19 173 VAL A C 1
ATOM 1410 O O . VAL A 1 173 ? 8.5 -16.516 0.869 1 91.19 173 VAL A O 1
ATOM 1413 N N . ALA A 1 174 ? 10.562 -17.391 0.911 1 92.19 174 ALA A N 1
ATOM 1414 C CA . ALA A 1 174 ? 11.18 -16.062 1.019 1 92.19 174 ALA A CA 1
ATOM 1415 C C . ALA A 1 174 ? 10.922 -15.234 -0.232 1 92.19 174 ALA A C 1
ATOM 1417 O O . ALA A 1 174 ? 11.133 -15.703 -1.354 1 92.19 174 ALA A O 1
ATOM 1418 N N . GLY A 1 175 ? 10.352 -14.094 -0.016 1 86.56 175 GLY A N 1
ATOM 1419 C CA . GLY A 1 175 ? 10.055 -13.18 -1.108 1 86.56 175 GLY A CA 1
ATOM 1420 C C . GLY A 1 175 ? 10.914 -11.93 -1.087 1 86.56 175 GLY A C 1
ATOM 1421 O O . GLY A 1 175 ? 10.977 -11.227 -0.074 1 86.56 175 GLY A O 1
ATOM 1422 N N . GLY A 1 176 ? 11.539 -11.664 -2.166 1 86.44 176 GLY A N 1
ATOM 1423 C CA . GLY A 1 176 ? 12.414 -10.5 -2.199 1 86.44 176 GLY A CA 1
ATOM 1424 C C . GLY A 1 176 ? 13.555 -10.586 -1.208 1 86.44 176 GLY A C 1
ATOM 1425 O O . GLY A 1 176 ? 14.188 -11.633 -1.074 1 86.44 176 GLY A O 1
ATOM 1426 N N . GLN A 1 177 ? 13.812 -9.414 -0.598 1 91 177 GLN A N 1
ATOM 1427 C CA . GLN A 1 177 ? 14.961 -9.375 0.305 1 91 177 GLN A CA 1
ATOM 1428 C C . GLN A 1 177 ? 14.508 -9.414 1.764 1 91 177 GLN A C 1
ATOM 1430 O O . GLN A 1 177 ? 15.297 -9.75 2.652 1 91 177 GLN A O 1
ATOM 1435 N N . ILE A 1 178 ? 13.133 -9.125 1.987 1 97.25 178 ILE A N 1
ATOM 1436 C CA . ILE A 1 178 ? 12.82 -8.906 3.396 1 97.25 178 ILE A CA 1
ATOM 1437 C C . ILE A 1 178 ? 11.477 -9.531 3.736 1 97.25 178 ILE A C 1
ATOM 1439 O O . ILE A 1 178 ? 11 -9.422 4.871 1 97.25 178 ILE A O 1
ATOM 1443 N N . SER A 1 179 ? 10.828 -10.195 2.795 1 97.69 179 SER A N 1
ATOM 1444 C CA . SER A 1 179 ? 9.453 -10.625 3.031 1 97.69 179 SER A CA 1
ATOM 1445 C C . SER A 1 179 ? 9.297 -12.125 2.797 1 97.69 179 SER A C 1
ATOM 1447 O O . SER A 1 179 ? 10.273 -12.82 2.486 1 97.69 179 SER A O 1
ATOM 1449 N N . ILE A 1 180 ? 8.156 -12.648 3.117 1 97.56 180 ILE A N 1
ATOM 1450 C CA . ILE A 1 180 ? 7.695 -14.023 2.91 1 97.56 180 ILE A CA 1
ATOM 1451 C C . ILE A 1 180 ? 6.402 -14.008 2.098 1 97.56 180 ILE A C 1
ATOM 1453 O O . ILE A 1 180 ? 5.473 -13.258 2.406 1 97.56 180 ILE A O 1
ATOM 1457 N N . ASP A 1 181 ? 6.359 -14.805 1.072 1 95.19 181 ASP A N 1
ATOM 1458 C CA . ASP A 1 181 ? 5.156 -14.961 0.263 1 95.19 181 ASP A CA 1
ATOM 1459 C C . ASP A 1 181 ? 4.426 -16.25 0.607 1 95.19 181 ASP A C 1
ATOM 1461 O O . ASP A 1 181 ? 5.051 -17.312 0.73 1 95.19 181 ASP A O 1
ATOM 1465 N N . VAL A 1 182 ? 3.158 -16.125 0.769 1 97.19 182 VAL A N 1
ATOM 1466 C CA . VAL A 1 182 ? 2.299 -17.266 1.071 1 97.19 182 VAL A CA 1
ATOM 1467 C C . VAL A 1 182 ? 1.259 -17.438 -0.034 1 97.19 182 VAL A C 1
ATOM 1469 O O . VAL A 1 182 ? 0.564 -16.484 -0.393 1 97.19 182 VAL A O 1
ATOM 1472 N N . TYR A 1 183 ? 1.115 -18.594 -0.564 1 95.56 183 TYR A N 1
ATOM 1473 C CA . TYR A 1 183 ? 0.113 -18.891 -1.583 1 95.56 183 TYR A CA 1
ATOM 1474 C C . TYR A 1 183 ? -0.207 -20.375 -1.624 1 95.56 183 TYR A C 1
ATOM 1476 O O . TYR A 1 183 ? 0.558 -21.188 -1.11 1 95.56 183 TYR A O 1
ATOM 1484 N N . PRO A 1 184 ? -1.358 -20.781 -2.117 1 95.94 184 PRO A N 1
ATOM 1485 C CA . PRO A 1 184 ? -1.688 -22.203 -2.223 1 95.94 184 PRO A CA 1
ATOM 1486 C C . PRO A 1 184 ? -0.663 -22.984 -3.039 1 95.94 184 PRO A C 1
ATOM 1488 O O . PRO A 1 184 ? -0.233 -22.531 -4.102 1 95.94 184 PRO A O 1
ATOM 1491 N N . LYS A 1 185 ? -0.296 -24.172 -2.611 1 92.5 185 LYS A N 1
ATOM 1492 C CA . LYS A 1 185 ? 0.683 -25 -3.305 1 92.5 185 LYS A CA 1
ATOM 1493 C C . LYS A 1 185 ? 0.221 -25.328 -4.723 1 92.5 185 LYS A C 1
ATOM 1495 O O . LYS A 1 185 ? 1.04 -25.453 -5.637 1 92.5 185 LYS A O 1
ATOM 1500 N N . ALA A 1 186 ? -1.044 -25.359 -4.871 1 90.94 186 ALA A N 1
ATOM 1501 C CA . ALA A 1 186 ? -1.622 -25.703 -6.168 1 90.94 186 ALA A CA 1
ATOM 1502 C C . ALA A 1 186 ? -1.428 -24.562 -7.168 1 90.94 186 ALA A C 1
ATOM 1504 O O . ALA A 1 186 ? -1.604 -24.75 -8.375 1 90.94 186 ALA A O 1
ATOM 1505 N N . TRP A 1 187 ? -1.022 -23.375 -6.66 1 93.06 187 TRP A N 1
ATOM 1506 C CA . TRP A 1 187 ? -0.875 -22.219 -7.539 1 93.06 187 TRP A CA 1
ATOM 1507 C C . TRP A 1 187 ? 0.561 -22.094 -8.039 1 93.06 187 TRP A C 1
ATOM 1509 O O . TRP A 1 187 ? 1.166 -21.031 -7.941 1 93.06 187 TRP A O 1
ATOM 1519 N N . SER A 1 188 ? 1.084 -23.203 -8.547 1 92.44 188 SER A N 1
ATOM 1520 C CA . SER A 1 188 ? 2.338 -23.219 -9.289 1 92.44 188 SER A CA 1
ATOM 1521 C C . SER A 1 188 ? 2.109 -22.891 -10.766 1 92.44 188 SER A C 1
ATOM 1523 O O . SER A 1 188 ? 0.971 -22.688 -11.188 1 92.44 188 SER A O 1
ATOM 1525 N N . LYS A 1 189 ? 3.24 -22.797 -11.461 1 95.38 189 LYS A N 1
ATOM 1526 C CA . LYS A 1 189 ? 3.09 -22.484 -12.875 1 95.38 189 LYS A CA 1
ATOM 1527 C C . LYS A 1 189 ? 2.209 -23.516 -13.57 1 95.38 189 LYS A C 1
ATOM 1529 O O . LYS A 1 189 ? 1.627 -23.234 -14.625 1 95.38 189 LYS A O 1
ATOM 1534 N N . SER A 1 190 ? 2.068 -24.688 -13.031 1 95.44 190 SER A N 1
ATOM 1535 C CA . SER A 1 190 ? 1.296 -25.75 -13.648 1 95.44 190 SER A CA 1
ATOM 1536 C C . SER A 1 190 ? -0.182 -25.391 -13.734 1 95.44 190 SER A C 1
ATOM 1538 O O . SER A 1 190 ? -0.928 -25.984 -14.516 1 95.44 190 SER A O 1
ATOM 1540 N N . ILE A 1 191 ? -0.601 -24.406 -12.953 1 95.5 191 ILE A N 1
ATOM 1541 C CA . ILE A 1 191 ? -2.016 -24.047 -12.961 1 95.5 191 ILE A CA 1
ATOM 1542 C C . ILE A 1 191 ? -2.391 -23.469 -14.32 1 95.5 191 ILE A C 1
ATOM 1544 O O . ILE A 1 191 ? -3.564 -23.453 -14.695 1 95.5 191 ILE A O 1
ATOM 1548 N N . ALA A 1 192 ? -1.442 -23 -15.008 1 96.81 192 ALA A N 1
ATOM 1549 C CA . ALA A 1 192 ? -1.657 -22.484 -16.359 1 96.81 192 ALA A CA 1
ATOM 1550 C C . ALA A 1 192 ? -2.326 -23.531 -17.25 1 96.81 192 ALA A C 1
ATOM 1552 O O . ALA A 1 192 ? -3.152 -23.203 -18.094 1 96.81 192 ALA A O 1
ATOM 1553 N N . LEU A 1 193 ? -2.023 -24.812 -17.047 1 97.06 193 LEU A N 1
ATOM 1554 C CA . LEU A 1 193 ? -2.512 -25.906 -17.875 1 97.06 193 LEU A CA 1
ATOM 1555 C C . LEU A 1 193 ? -4.027 -26.047 -17.766 1 97.06 193 LEU A C 1
ATOM 1557 O O . LEU A 1 193 ? -4.691 -26.453 -18.719 1 97.06 193 LEU A O 1
ATOM 1561 N N . SER A 1 194 ? -4.527 -25.656 -16.625 1 94.81 194 SER A N 1
ATOM 1562 C CA . SER A 1 194 ? -5.965 -25.766 -16.391 1 94.81 194 SER A CA 1
ATOM 1563 C C . SER A 1 194 ? -6.746 -24.734 -17.188 1 94.81 194 SER A C 1
ATOM 1565 O O . SER A 1 194 ? -7.965 -24.844 -17.344 1 94.81 194 SER A O 1
ATOM 1567 N N . HIS A 1 195 ? -6.035 -23.766 -17.766 1 95 195 HIS A N 1
ATOM 1568 C CA . HIS A 1 195 ? -6.707 -22.656 -18.453 1 95 195 HIS A CA 1
ATOM 1569 C C . HIS A 1 195 ? -6.645 -22.844 -19.953 1 95 195 HIS A C 1
ATOM 1571 O O . HIS A 1 195 ? -7.266 -22.078 -20.703 1 95 195 HIS A O 1
ATOM 1577 N N . ILE A 1 196 ? -5.812 -23.688 -20.594 1 93.81 196 ILE A N 1
ATOM 1578 C CA . ILE A 1 196 ? -5.547 -23.859 -22.031 1 93.81 196 ILE A CA 1
ATOM 1579 C C . ILE A 1 196 ? -6.59 -24.781 -22.641 1 93.81 196 ILE A C 1
ATOM 1581 O O . ILE A 1 196 ? -6.855 -24.719 -23.844 1 93.81 196 ILE A O 1
ATOM 1585 N N . GLY A 1 197 ? -7.605 -25.281 -22.062 1 87.62 197 GLY A N 1
ATOM 1586 C CA . GLY A 1 197 ? -8.562 -26.234 -22.594 1 87.62 197 GLY A CA 1
ATOM 1587 C C . GLY A 1 197 ? -7.91 -27.453 -23.219 1 87.62 197 GLY A C 1
ATOM 1588 O O . GLY A 1 197 ? -6.754 -27.766 -22.906 1 87.62 197 GLY A O 1
ATOM 1589 N N . LYS A 1 198 ? -8.555 -28.156 -24.109 1 92.12 198 LYS A N 1
ATOM 1590 C CA . LYS A 1 198 ? -8.039 -29.375 -24.719 1 92.12 198 LYS A CA 1
ATOM 1591 C C . LYS A 1 198 ? -6.914 -29.062 -25.703 1 92.12 198 LYS A C 1
ATOM 1593 O O . LYS A 1 198 ? -7.078 -28.25 -26.594 1 92.12 198 LYS A O 1
ATOM 1598 N N . CYS A 1 199 ? -5.758 -29.609 -25.5 1 95.12 199 CYS A N 1
ATOM 1599 C CA . CYS A 1 199 ? -4.562 -29.484 -26.328 1 95.12 199 CYS A CA 1
ATOM 1600 C C . CYS A 1 199 ? -3.885 -30.844 -26.5 1 95.12 199 CYS A C 1
ATOM 1602 O O . CYS A 1 199 ? -3.652 -31.562 -25.531 1 95.12 199 CYS A O 1
ATOM 1604 N N . ASP A 1 200 ? -3.584 -31.203 -27.734 1 96.62 200 ASP A N 1
ATOM 1605 C CA . ASP A 1 200 ? -3.076 -32.531 -28.047 1 96.62 200 ASP A CA 1
ATOM 1606 C C . ASP A 1 200 ? -1.625 -32.688 -27.594 1 96.62 200 ASP A C 1
ATOM 1608 O O . ASP A 1 200 ? -1.232 -33.75 -27.094 1 96.62 200 ASP A O 1
ATOM 1612 N N . VAL A 1 201 ? -0.888 -31.719 -27.859 1 97.19 201 VAL A N 1
ATOM 1613 C CA . VAL A 1 201 ? 0.527 -31.766 -27.5 1 97.19 201 VAL A CA 1
ATOM 1614 C C . VAL A 1 201 ? 0.924 -30.453 -26.828 1 97.19 201 VAL A C 1
ATOM 1616 O O . VAL A 1 201 ? 0.671 -29.375 -27.359 1 97.19 201 VAL A O 1
ATOM 1619 N N . ILE A 1 202 ? 1.504 -30.516 -25.594 1 98.25 202 ILE A N 1
ATOM 1620 C CA . ILE A 1 202 ? 1.987 -29.344 -24.875 1 98.25 202 ILE A CA 1
ATOM 1621 C C . ILE A 1 202 ? 3.471 -29.516 -24.547 1 98.25 202 ILE A C 1
ATOM 1623 O O . ILE A 1 202 ? 3.873 -30.5 -23.938 1 98.25 202 ILE A O 1
ATOM 1627 N N . HIS A 1 203 ? 4.262 -28.547 -25.031 1 98.56 203 HIS A N 1
ATOM 1628 C CA . HIS A 1 203 ? 5.66 -28.438 -24.641 1 98.56 203 HIS A CA 1
ATOM 1629 C C . HIS A 1 203 ? 5.855 -27.297 -23.625 1 98.56 203 HIS A C 1
ATOM 1631 O O . HIS A 1 203 ? 5.242 -26.234 -23.75 1 98.56 203 HIS A O 1
ATOM 1637 N N . PHE A 1 204 ? 6.637 -27.578 -22.656 1 98.81 204 PHE A N 1
ATOM 1638 C CA . PHE A 1 204 ? 7.059 -26.516 -21.734 1 98.81 204 PHE A CA 1
ATOM 1639 C C . PHE A 1 204 ? 8.578 -26.359 -21.766 1 98.81 204 PHE A C 1
ATOM 1641 O O . PHE A 1 204 ? 9.312 -27.344 -21.688 1 98.81 204 PHE A O 1
ATOM 1648 N N . PHE A 1 205 ? 9.023 -25.109 -21.906 1 98.88 205 PHE A N 1
ATOM 1649 C CA . PHE A 1 205 ? 10.445 -24.766 -21.891 1 98.88 205 PHE A CA 1
ATOM 1650 C C . PHE A 1 205 ? 10.766 -23.875 -20.688 1 98.88 205 PHE A C 1
ATOM 1652 O O . PHE A 1 205 ? 10.156 -22.812 -20.516 1 98.88 205 PHE A O 1
ATOM 1659 N N . GLY A 1 206 ? 11.656 -24.297 -19.859 1 98.5 206 GLY A N 1
ATOM 1660 C CA . GLY A 1 206 ? 12.062 -23.531 -18.703 1 98.5 206 GLY A CA 1
ATOM 1661 C C . GLY A 1 206 ? 13.492 -23.797 -18.281 1 98.5 206 GLY A C 1
ATOM 1662 O O . GLY A 1 206 ? 14.078 -24.812 -18.656 1 98.5 206 GLY A O 1
ATOM 1663 N N . ASP A 1 207 ? 14.078 -22.891 -17.516 1 97.62 207 ASP A N 1
ATOM 1664 C CA . ASP A 1 207 ? 15.469 -23.047 -17.094 1 97.62 207 ASP A CA 1
ATOM 1665 C C . ASP A 1 207 ? 15.555 -23.688 -15.703 1 97.62 207 ASP A C 1
ATOM 1667 O O . ASP A 1 207 ? 16.484 -24.453 -15.422 1 97.62 207 ASP A O 1
ATOM 1671 N N . ASN A 1 208 ? 14.617 -23.453 -14.844 1 95.19 208 ASN A N 1
ATOM 1672 C CA . ASN A 1 208 ? 14.664 -23.953 -13.477 1 95.19 208 ASN A CA 1
ATOM 1673 C C . ASN A 1 208 ? 13.734 -25.141 -13.281 1 95.19 208 ASN A C 1
ATOM 1675 O O . ASN A 1 208 ? 12.812 -25.094 -12.461 1 95.19 208 ASN A O 1
ATOM 1679 N N . THR A 1 209 ? 14.047 -26.25 -13.977 1 96.88 209 THR A N 1
ATOM 1680 C CA . THR A 1 209 ? 13.148 -27.406 -14.062 1 96.88 209 THR A CA 1
ATOM 1681 C C . THR A 1 209 ? 13.523 -28.453 -13.023 1 96.88 209 THR A C 1
ATOM 1683 O O . THR A 1 209 ? 12.898 -29.516 -12.953 1 96.88 209 THR A O 1
ATOM 1686 N N . ARG A 1 210 ? 14.609 -28.266 -12.242 1 93 210 ARG A N 1
ATOM 1687 C CA . ARG A 1 210 ? 15.016 -29.203 -11.203 1 93 210 ARG A CA 1
ATOM 1688 C C . ARG A 1 210 ? 14.117 -29.094 -9.977 1 93 210 ARG A C 1
ATOM 1690 O O . ARG A 1 210 ? 13.383 -28.125 -9.82 1 93 210 ARG A O 1
ATOM 1697 N N . GLU A 1 211 ? 14.117 -30.156 -9.18 1 89.38 211 GLU A N 1
ATOM 1698 C CA . GLU A 1 211 ? 13.32 -30.172 -7.949 1 89.38 211 GLU A CA 1
ATOM 1699 C C . GLU A 1 211 ? 13.57 -28.922 -7.113 1 89.38 211 GLU A C 1
ATOM 1701 O O . GLU A 1 211 ? 14.727 -28.531 -6.902 1 89.38 211 GLU A O 1
ATOM 1706 N N . GLY A 1 212 ? 12.453 -28.359 -6.637 1 83.31 212 GLY A N 1
ATOM 1707 C CA . GLY A 1 212 ? 12.57 -27.125 -5.875 1 83.31 212 GLY A CA 1
ATOM 1708 C C . GLY A 1 212 ? 12.484 -25.891 -6.734 1 83.31 212 GLY A C 1
ATOM 1709 O O . GLY A 1 212 ? 12.266 -24.781 -6.227 1 83.31 212 GLY A O 1
ATOM 1710 N N . GLY A 1 213 ? 12.672 -26.078 -8.008 1 87.44 213 GLY A N 1
ATOM 1711 C CA . GLY A 1 213 ? 12.578 -24.953 -8.93 1 87.44 213 GLY A CA 1
ATOM 1712 C C . GLY A 1 213 ? 11.148 -24.594 -9.281 1 87.44 213 GLY A C 1
ATOM 1713 O O . GLY A 1 213 ? 10.234 -25.406 -9.117 1 87.44 213 GLY A O 1
ATOM 1714 N N . ASN A 1 214 ? 10.984 -23.375 -9.7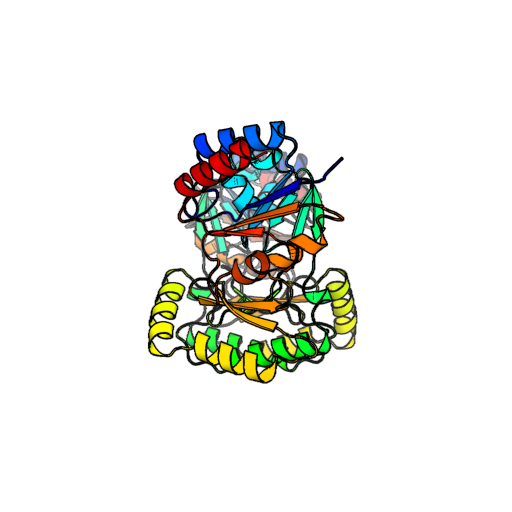97 1 90.5 214 ASN A N 1
ATOM 1715 C CA . ASN A 1 214 ? 9.641 -22.859 -10.062 1 90.5 214 ASN A CA 1
ATOM 1716 C C . ASN A 1 214 ? 9.062 -23.469 -11.344 1 90.5 214 ASN A C 1
ATOM 1718 O O . ASN A 1 214 ? 7.867 -23.344 -11.609 1 90.5 214 ASN A O 1
ATOM 1722 N N . ASP A 1 215 ? 9.875 -24.172 -12.086 1 96.25 215 ASP A N 1
ATOM 1723 C CA . ASP A 1 215 ? 9.398 -24.797 -13.312 1 96.25 215 ASP A CA 1
ATOM 1724 C C . ASP A 1 215 ? 9.172 -26.297 -13.109 1 96.25 215 ASP A C 1
ATOM 1726 O O . ASP A 1 215 ? 8.656 -26.984 -13.992 1 96.25 215 ASP A O 1
ATOM 1730 N N . PHE A 1 216 ? 9.5 -26.797 -11.977 1 96.06 216 PHE A N 1
ATOM 1731 C CA . PHE A 1 216 ? 9.57 -28.234 -11.734 1 96.06 216 PHE A CA 1
ATOM 1732 C C . PHE A 1 216 ? 8.211 -28.875 -11.969 1 96.06 216 PHE A C 1
ATOM 1734 O O . PHE A 1 216 ? 8.109 -29.875 -12.688 1 96.06 216 PHE A O 1
ATOM 1741 N N . GLU A 1 217 ? 7.176 -28.328 -11.438 1 95.12 217 GLU A N 1
ATOM 1742 C CA . GLU A 1 217 ? 5.859 -28.953 -11.453 1 95.12 217 GLU A CA 1
ATOM 1743 C C . GLU A 1 217 ? 5.293 -29.016 -12.875 1 95.12 217 GLU A C 1
ATOM 1745 O O . GLU A 1 217 ? 4.785 -30.047 -13.305 1 95.12 217 GLU A O 1
ATOM 1750 N N . ILE A 1 218 ? 5.406 -27.922 -13.578 1 97.19 218 ILE A N 1
ATOM 1751 C CA . ILE A 1 218 ? 4.84 -27.906 -14.922 1 97.19 218 ILE A CA 1
ATOM 1752 C C . ILE A 1 218 ? 5.695 -28.766 -15.852 1 97.19 218 ILE A C 1
ATOM 1754 O O . ILE A 1 218 ? 5.164 -29.484 -16.703 1 97.19 218 ILE A O 1
ATOM 1758 N N . TYR A 1 219 ? 7.008 -28.75 -15.633 1 98.19 219 TYR A N 1
ATOM 1759 C CA . TYR A 1 219 ? 7.941 -29.562 -16.406 1 98.19 219 TYR A CA 1
ATOM 1760 C C . TYR A 1 219 ? 7.625 -31.047 -16.25 1 98.19 219 TYR A C 1
ATOM 1762 O O . TYR A 1 219 ? 7.691 -31.797 -17.219 1 98.19 219 TYR A O 1
ATOM 1770 N N . ASN A 1 220 ? 7.18 -31.422 -15.141 1 97.38 220 ASN A N 1
ATOM 1771 C CA . ASN A 1 220 ? 6.969 -32.844 -14.844 1 97.38 220 ASN A CA 1
ATOM 1772 C C . ASN A 1 220 ? 5.496 -33.219 -14.953 1 97.38 220 ASN A C 1
ATOM 1774 O O . ASN A 1 220 ? 5.117 -34.344 -14.617 1 97.38 220 ASN A O 1
ATOM 1778 N N . HIS A 1 221 ? 4.676 -32.375 -15.289 1 96.56 221 HIS A N 1
ATOM 1779 C CA . HIS A 1 221 ? 3.256 -32.688 -15.43 1 96.56 221 HIS A CA 1
ATOM 1780 C C . HIS A 1 221 ? 3.025 -33.781 -16.469 1 96.56 221 HIS A C 1
ATOM 1782 O O . HIS A 1 221 ? 3.66 -33.781 -17.516 1 96.56 221 HIS A O 1
ATOM 1788 N N . PRO A 1 222 ? 2.084 -34.625 -16.234 1 96.44 222 PRO A N 1
ATOM 1789 C CA . PRO A 1 222 ? 1.896 -35.781 -17.125 1 96.44 222 PRO A CA 1
ATOM 1790 C C . PRO A 1 222 ? 1.47 -35.375 -18.531 1 96.44 222 PRO A C 1
ATOM 1792 O O . PRO A 1 222 ? 1.754 -36.094 -19.5 1 96.44 222 PRO A O 1
ATOM 1795 N N . ASP A 1 223 ? 0.847 -34.312 -18.688 1 96.69 223 ASP A N 1
ATOM 1796 C CA . ASP A 1 223 ? 0.317 -33.906 -19.969 1 96.69 223 ASP A CA 1
ATOM 1797 C C . ASP A 1 223 ? 1.32 -33.031 -20.719 1 96.69 223 ASP A C 1
ATOM 1799 O O . ASP A 1 223 ? 1.015 -32.5 -21.797 1 96.69 223 ASP A O 1
ATOM 1803 N N . VAL A 1 224 ? 2.525 -32.844 -20.172 1 98.12 224 VAL A N 1
ATOM 1804 C CA . VAL A 1 224 ? 3.457 -31.875 -20.734 1 98.12 224 VAL A CA 1
ATOM 1805 C C . VAL A 1 224 ? 4.762 -32.562 -21.125 1 98.12 224 VAL A C 1
ATOM 1807 O O . VAL A 1 224 ? 5.262 -33.406 -20.375 1 98.12 224 VAL A O 1
ATOM 1810 N N . ILE A 1 225 ? 5.242 -32.312 -22.344 1 98.44 225 ILE A N 1
ATOM 1811 C CA . ILE A 1 225 ? 6.613 -32.625 -22.703 1 98.44 225 ILE A CA 1
ATOM 1812 C C . ILE A 1 225 ? 7.559 -31.531 -22.234 1 98.44 225 ILE A C 1
ATOM 1814 O O . ILE A 1 225 ? 7.59 -30.453 -22.828 1 98.44 225 ILE A O 1
ATOM 1818 N N . GLY A 1 226 ? 8.344 -31.781 -21.203 1 98.5 226 GLY A N 1
ATOM 1819 C CA . GLY A 1 226 ? 9.203 -30.781 -20.594 1 98.5 226 GLY A CA 1
ATOM 1820 C C . GLY A 1 226 ? 10.562 -30.672 -21.25 1 98.5 226 GLY A C 1
ATOM 1821 O O . GLY A 1 226 ? 11.172 -31.688 -21.609 1 98.5 226 GLY A O 1
ATOM 1822 N N . HIS A 1 227 ? 11.031 -29.453 -21.469 1 98.75 227 HIS A N 1
ATOM 1823 C CA . HIS A 1 227 ? 12.352 -29.156 -22.016 1 98.75 227 HIS A CA 1
ATOM 1824 C C . HIS A 1 227 ? 13.125 -28.219 -21.109 1 98.75 227 HIS A C 1
ATOM 1826 O O . HIS A 1 227 ? 12.672 -27.109 -20.828 1 98.75 227 HIS A O 1
ATOM 1832 N N . THR A 1 228 ? 14.32 -28.625 -20.672 1 98.62 228 THR A N 1
ATOM 1833 C CA . THR A 1 228 ? 15.195 -27.75 -19.906 1 98.62 228 THR A CA 1
ATOM 1834 C C . THR A 1 228 ? 16.062 -26.906 -20.828 1 98.62 228 THR A C 1
ATOM 1836 O O . THR A 1 228 ? 16.672 -27.422 -21.766 1 98.62 228 THR A O 1
ATOM 1839 N N . VAL A 1 229 ? 16.062 -25.656 -20.562 1 98.44 229 VAL A N 1
ATOM 1840 C CA . VAL A 1 229 ? 16.906 -24.781 -21.359 1 98.44 229 VAL A CA 1
ATOM 1841 C C . VAL A 1 229 ? 17.953 -24.094 -20.469 1 98.44 229 VAL A C 1
ATOM 1843 O O . VAL A 1 229 ? 17.734 -23.938 -19.266 1 98.44 229 VAL A O 1
ATOM 1846 N N . THR A 1 230 ? 19.078 -23.672 -21.047 1 97.56 230 THR A N 1
ATOM 1847 C CA . THR A 1 230 ? 20.125 -23.016 -20.281 1 97.56 230 THR A CA 1
ATOM 1848 C C . THR A 1 230 ? 20.203 -21.531 -20.609 1 97.56 230 THR A C 1
ATOM 1850 O O . THR A 1 230 ? 21.047 -20.812 -20.078 1 97.56 230 THR A O 1
ATOM 1853 N N . GLY A 1 231 ? 19.359 -21.094 -21.438 1 97.31 231 GLY A N 1
ATOM 1854 C CA . GLY A 1 231 ? 19.25 -19.719 -21.906 1 97.31 231 GLY A CA 1
ATOM 1855 C C . GLY A 1 231 ? 18.516 -19.578 -23.219 1 97.31 231 GLY A C 1
ATOM 1856 O O . GLY A 1 231 ? 18.125 -20.578 -23.828 1 97.31 231 GLY A O 1
ATOM 1857 N N . TYR A 1 232 ? 18.391 -18.297 -23.625 1 98 232 TYR A N 1
ATOM 1858 C CA . TYR A 1 232 ? 17.578 -18.062 -24.812 1 98 232 TYR A CA 1
ATOM 1859 C C . TYR A 1 232 ? 18.234 -18.672 -26.047 1 98 232 TYR A C 1
ATOM 1861 O O . TYR A 1 232 ? 17.531 -19.094 -26.984 1 98 232 TYR A O 1
ATOM 1869 N N . LYS A 1 233 ? 19.609 -18.734 -26.109 1 97.81 233 LYS A N 1
ATOM 1870 C CA . LYS A 1 233 ? 20.297 -19.328 -27.266 1 97.81 233 LYS A CA 1
ATOM 1871 C C . LYS A 1 233 ? 20.016 -20.828 -27.359 1 97.81 233 LYS A C 1
ATOM 1873 O O . LYS A 1 233 ? 19.766 -21.344 -28.438 1 97.81 233 LYS A O 1
ATOM 1878 N N . ASP A 1 234 ? 20.047 -21.438 -26.219 1 98.56 234 ASP A N 1
ATOM 1879 C CA . ASP A 1 234 ? 19.719 -22.859 -26.172 1 98.56 234 ASP A CA 1
ATOM 1880 C C . ASP A 1 234 ? 18.266 -23.094 -26.562 1 98.56 234 ASP A C 1
ATOM 1882 O O . ASP A 1 234 ? 17.953 -24.078 -27.25 1 98.56 234 ASP A O 1
ATOM 1886 N N . LEU A 1 235 ? 17.375 -22.25 -26.094 1 98.75 235 LEU A N 1
ATOM 1887 C CA . LEU A 1 235 ? 15.969 -22.328 -26.484 1 98.75 235 LEU A CA 1
ATOM 1888 C C . LEU A 1 235 ? 15.82 -22.281 -28 1 98.75 235 LEU A C 1
ATOM 1890 O O . LEU A 1 235 ? 15.125 -23.125 -28.578 1 98.75 235 LEU A O 1
ATOM 1894 N N . VAL A 1 236 ? 16.5 -21.312 -28.625 1 98.62 236 VAL A N 1
ATOM 1895 C CA . VAL A 1 236 ? 16.422 -21.156 -30.062 1 98.62 236 VAL A CA 1
ATOM 1896 C C . VAL A 1 236 ? 16.875 -22.453 -30.75 1 98.62 236 VAL A C 1
ATOM 1898 O O . VAL A 1 236 ? 16.219 -22.938 -31.672 1 98.62 236 VAL A O 1
ATOM 1901 N N . ASN A 1 237 ? 17.938 -22.984 -30.266 1 98.56 237 ASN A N 1
ATOM 1902 C CA . ASN A 1 237 ? 18.453 -24.234 -30.828 1 98.56 237 ASN A CA 1
ATOM 1903 C C . ASN A 1 237 ? 17.438 -25.359 -30.688 1 98.56 237 ASN A C 1
ATOM 1905 O O . ASN A 1 237 ? 17.203 -26.109 -31.641 1 98.56 237 ASN A O 1
ATOM 1909 N N . GLN A 1 238 ? 16.812 -25.484 -29.562 1 98.62 238 GLN A N 1
ATOM 1910 C CA . GLN A 1 238 ? 15.844 -26.562 -29.328 1 98.62 238 GLN A CA 1
ATOM 1911 C C . GLN A 1 238 ? 14.602 -26.375 -30.203 1 98.62 238 GLN A C 1
ATOM 1913 O O . GLN A 1 238 ? 14.031 -27.359 -30.688 1 98.62 238 GLN A O 1
ATOM 1918 N N . LEU A 1 239 ? 14.219 -25.203 -30.328 1 98.62 239 LEU A N 1
ATOM 1919 C CA . LEU A 1 239 ? 13.047 -24.938 -31.172 1 98.62 239 LEU A CA 1
ATOM 1920 C C . LEU A 1 239 ? 13.359 -25.219 -32.625 1 98.62 239 LEU A C 1
ATOM 1922 O O . LEU A 1 239 ? 12.492 -25.688 -33.375 1 98.62 239 LEU A O 1
ATOM 1926 N N . GLU A 1 240 ? 14.633 -24.891 -33.031 1 98.31 240 GLU A N 1
ATOM 1927 C CA . GLU A 1 240 ? 15.047 -25.234 -34.375 1 98.31 240 GLU A CA 1
ATOM 1928 C C . GLU A 1 240 ? 14.938 -26.75 -34.625 1 98.31 240 GLU A C 1
ATOM 1930 O O . GLU A 1 240 ? 14.445 -27.188 -35.656 1 98.31 240 GLU A O 1
ATOM 1935 N N . GLU A 1 241 ? 15.32 -27.469 -33.688 1 97.88 241 GLU A N 1
ATOM 1936 C CA . GLU A 1 241 ? 15.242 -28.938 -33.781 1 97.88 241 GLU A CA 1
ATOM 1937 C C . GLU A 1 241 ? 13.789 -29.406 -33.812 1 97.88 241 GLU A C 1
ATOM 1939 O O . GLU A 1 241 ? 13.453 -30.312 -34.594 1 97.88 241 GLU A O 1
ATOM 1944 N N . LEU A 1 242 ? 12.969 -28.828 -32.969 1 97.12 242 LEU A N 1
ATOM 1945 C CA . LEU A 1 242 ? 11.547 -29.172 -32.938 1 97.12 242 LEU A CA 1
ATOM 1946 C C . LEU A 1 242 ? 10.875 -28.906 -34.281 1 97.12 242 LEU A C 1
ATOM 1948 O O . LEU A 1 242 ? 10.078 -29.719 -34.75 1 97.12 242 LEU A O 1
ATOM 1952 N N . LEU A 1 243 ? 11.195 -27.797 -34.875 1 96.38 243 LEU A N 1
ATOM 1953 C CA . LEU A 1 243 ? 10.609 -27.391 -36.156 1 96.38 243 LEU A CA 1
ATOM 1954 C C . LEU A 1 243 ? 11.062 -28.328 -37.281 1 96.38 243 LEU A C 1
ATOM 1956 O O . LEU A 1 243 ? 10.305 -28.578 -38.219 1 96.38 243 LEU A O 1
ATOM 1960 N N . ALA A 1 244 ? 12.297 -28.844 -37.125 1 94.12 244 ALA A N 1
ATOM 1961 C CA . ALA A 1 244 ? 12.828 -29.766 -38.125 1 94.12 244 ALA A CA 1
ATOM 1962 C C . ALA A 1 244 ? 12.086 -31.094 -38.094 1 94.12 244 ALA A C 1
ATOM 1964 O O . ALA A 1 244 ? 12 -31.781 -39.125 1 94.12 244 ALA A O 1
ATOM 1965 N N . LYS A 1 245 ? 11.539 -31.516 -37 1 88.44 245 LYS A N 1
ATOM 1966 C CA . LYS A 1 245 ? 10.844 -32.781 -36.812 1 88.44 245 LYS A CA 1
ATOM 1967 C C . LYS A 1 245 ? 9.359 -32.656 -37.125 1 88.44 245 LYS A C 1
ATOM 1969 O O . LYS A 1 245 ? 8.641 -33.656 -37.219 1 88.44 245 LYS A O 1
ATOM 1974 N N . SER A 1 246 ? 8.828 -31.438 -37.25 1 78.31 246 SER A N 1
ATOM 1975 C CA . SER A 1 246 ? 7.406 -31.172 -37.438 1 78.31 246 SER A CA 1
ATOM 1976 C C . SER A 1 246 ? 7.062 -30.938 -38.906 1 78.31 246 SER A C 1
ATOM 1978 O O . SER A 1 246 ? 5.992 -31.328 -39.375 1 78.31 246 SER A O 1
ATOM 1980 N N . MET B 1 1 ? 9.328 47.094 1.712 1 69.31 1 MET B N 1
ATOM 1981 C CA . MET B 1 1 ? 7.938 46.938 1.298 1 69.31 1 MET B CA 1
ATOM 1982 C C . MET B 1 1 ? 7.215 45.938 2.201 1 69.31 1 MET B C 1
ATOM 1984 O O . MET B 1 1 ? 7.824 45 2.701 1 69.31 1 MET B O 1
ATOM 1988 N N . VAL B 1 2 ? 5.93 46.25 2.611 1 89.06 2 VAL B N 1
ATOM 1989 C CA . VAL B 1 2 ? 5.121 45.438 3.521 1 89.06 2 VAL B CA 1
ATOM 1990 C C . VAL B 1 2 ? 4.781 44.125 2.863 1 89.06 2 VAL B C 1
ATOM 1992 O O . VAL B 1 2 ? 4.348 44.062 1.709 1 89.06 2 VAL B O 1
ATOM 1995 N N . ARG B 1 3 ? 5.25 43 3.383 1 94.81 3 ARG B N 1
ATOM 1996 C CA . ARG B 1 3 ? 4.914 41.688 2.895 1 94.81 3 ARG B CA 1
ATOM 1997 C C . ARG B 1 3 ? 3.592 41.188 3.479 1 94.81 3 ARG B C 1
ATOM 1999 O O . ARG B 1 3 ? 3.457 41.062 4.699 1 94.81 3 ARG B O 1
ATOM 2006 N N . GLN B 1 4 ? 2.549 41.031 2.617 1 97 4 GLN B N 1
ATOM 2007 C CA . GLN B 1 4 ? 1.219 40.594 3.02 1 97 4 GLN B CA 1
ATOM 2008 C C . GLN B 1 4 ? 0.834 39.312 2.311 1 97 4 GLN B C 1
ATOM 2010 O O . GLN B 1 4 ? 1.104 39.125 1.118 1 97 4 GLN B O 1
ATOM 2015 N N . MET B 1 5 ? 0.223 38.406 3.08 1 98 5 MET B N 1
ATOM 2016 C CA . MET B 1 5 ? -0.112 37.094 2.525 1 98 5 MET B CA 1
ATOM 2017 C C . MET B 1 5 ? -1.547 36.719 2.869 1 98 5 MET B C 1
ATOM 2019 O O . MET B 1 5 ? -2.014 36.969 3.979 1 98 5 MET B O 1
ATOM 2023 N N . LEU B 1 6 ? -2.209 36.094 1.873 1 98.75 6 LEU B N 1
ATOM 2024 C CA . LEU B 1 6 ? -3.518 35.5 2.049 1 98.75 6 LEU B CA 1
ATOM 2025 C C . LEU B 1 6 ? -3.412 33.969 1.983 1 98.75 6 LEU B C 1
ATOM 2027 O O . LEU B 1 6 ? -3.02 33.406 0.956 1 98.75 6 LEU B O 1
ATOM 2031 N N . ILE B 1 7 ? -3.732 33.281 3.092 1 98.81 7 ILE B N 1
ATOM 2032 C CA . ILE B 1 7 ? -3.719 31.828 3.139 1 98.81 7 ILE B CA 1
ATOM 2033 C C . ILE B 1 7 ? -5.152 31.297 3.137 1 98.81 7 ILE B C 1
ATOM 2035 O O . ILE B 1 7 ? -6 31.781 3.889 1 98.81 7 ILE B O 1
ATOM 2039 N N . PHE B 1 8 ? -5.379 30.312 2.264 1 98.88 8 PHE B N 1
ATOM 2040 C CA . PHE B 1 8 ? -6.746 29.828 2.102 1 98.88 8 PHE B CA 1
ATOM 2041 C C . PHE B 1 8 ? -6.824 28.328 2.389 1 98.88 8 PHE B C 1
ATOM 2043 O O . PHE B 1 8 ? -5.949 27.562 1.973 1 98.88 8 PHE B O 1
ATOM 2050 N N . ASP B 1 9 ? -7.867 27.922 3.084 1 98.31 9 ASP B N 1
ATOM 2051 C CA . ASP B 1 9 ? -8.305 26.531 3.041 1 98.31 9 ASP B CA 1
ATOM 2052 C C . ASP B 1 9 ? -8.852 26.172 1.66 1 98.31 9 ASP B C 1
ATOM 2054 O O . ASP B 1 9 ? -9.125 27.062 0.844 1 98.31 9 ASP B O 1
ATOM 2058 N N . MET B 1 10 ? -8.977 24.859 1.415 1 97.19 10 MET B N 1
ATOM 2059 C CA . MET B 1 10 ? -9.438 24.391 0.108 1 97.19 10 MET B CA 1
ATOM 2060 C C . MET B 1 10 ? -10.953 24.188 0.109 1 97.19 10 MET B C 1
ATOM 2062 O O . MET B 1 10 ? -11.703 25.047 -0.326 1 97.19 10 MET B O 1
ATOM 2066 N N . ASP B 1 11 ? -11.43 23.125 0.755 1 95.75 11 ASP B N 1
ATOM 2067 C CA . ASP B 1 11 ? -12.828 22.703 0.722 1 95.75 11 ASP B CA 1
ATOM 2068 C C . ASP B 1 11 ? -13.688 23.609 1.607 1 95.75 11 ASP B C 1
ATOM 2070 O O . ASP B 1 11 ? -13.406 23.766 2.795 1 95.75 11 ASP B O 1
ATOM 2074 N N . GLY B 1 12 ? -14.703 24.156 0.967 1 96.81 12 GLY B N 1
ATOM 2075 C CA . GLY B 1 12 ? -15.602 25.031 1.703 1 96.81 12 GLY B CA 1
ATOM 2076 C C . GLY B 1 12 ? -15.125 26.469 1.74 1 96.81 12 GLY B C 1
ATOM 2077 O O . GLY B 1 12 ? -15.805 27.344 2.295 1 96.81 12 GLY B O 1
ATOM 2078 N N . THR B 1 13 ? -13.938 26.688 1.118 1 98.31 13 THR B N 1
ATOM 2079 C CA . THR B 1 13 ? -13.336 28.016 1.107 1 98.31 13 THR B CA 1
ATOM 2080 C C . THR B 1 13 ? -13.008 28.453 -0.318 1 98.31 13 THR B C 1
ATOM 2082 O O . THR B 1 13 ? -13.781 29.172 -0.952 1 98.31 13 THR B O 1
ATOM 2085 N N . LEU B 1 14 ? -11.984 27.875 -0.932 1 98.25 14 LEU B N 1
ATOM 2086 C CA . LEU B 1 14 ? -11.656 28.188 -2.318 1 98.25 14 LEU B CA 1
ATOM 2087 C C . LEU B 1 14 ? -12.633 27.5 -3.273 1 98.25 14 LEU B C 1
ATOM 2089 O O . LEU B 1 14 ? -12.898 28.016 -4.367 1 98.25 14 LEU B O 1
ATOM 2093 N N . THR B 1 15 ? -13.047 26.359 -2.875 1 97.69 15 THR B N 1
ATOM 2094 C CA . THR B 1 15 ? -13.945 25.547 -3.686 1 97.69 15 THR B CA 1
ATOM 2095 C C . THR B 1 15 ? -15.078 25 -2.838 1 97.69 15 THR B C 1
ATOM 2097 O O . THR B 1 15 ? -14.984 24.953 -1.608 1 97.69 15 THR B O 1
ATOM 2100 N N . ASP B 1 16 ? -16.172 24.578 -3.537 1 95.12 16 ASP B N 1
ATOM 2101 C CA . ASP B 1 16 ? -17.047 23.594 -2.898 1 95.12 16 ASP B CA 1
ATOM 2102 C C . ASP B 1 16 ? -16.281 22.297 -2.627 1 95.12 16 ASP B C 1
ATOM 2104 O O . ASP B 1 16 ? -15.266 22.016 -3.26 1 95.12 16 ASP B O 1
ATOM 2108 N N . PRO B 1 17 ? -16.766 21.594 -1.619 1 91.19 17 PRO B N 1
ATOM 2109 C CA . PRO B 1 17 ? -16.016 20.375 -1.268 1 91.19 17 PRO B CA 1
ATOM 2110 C C . PRO B 1 17 ? -15.719 19.5 -2.48 1 91.19 17 PRO B C 1
ATOM 2112 O O . PRO B 1 17 ? -16.641 19.125 -3.213 1 91.19 17 PRO B O 1
ATOM 2115 N N . VAL B 1 18 ? -14.508 19.188 -2.787 1 89.81 18 VAL B N 1
ATOM 2116 C CA . VAL B 1 18 ? -13.938 18.266 -3.758 1 89.81 18 VAL B CA 1
ATOM 2117 C C . VAL B 1 18 ? -14.188 18.781 -5.172 1 89.81 18 VAL B C 1
ATOM 2119 O O . VAL B 1 18 ? -13.883 18.094 -6.152 1 89.81 18 VAL B O 1
ATOM 2122 N N . GLN B 1 19 ? -14.633 19.969 -5.254 1 94.81 19 GLN B N 1
ATOM 2123 C CA . GLN B 1 19 ? -14.945 20.516 -6.566 1 94.81 19 GLN B CA 1
ATOM 2124 C C . GLN B 1 19 ? -13.812 21.406 -7.074 1 94.81 19 GLN B C 1
ATOM 2126 O O . GLN B 1 19 ? -12.93 21.797 -6.305 1 94.81 19 GLN B O 1
ATOM 2131 N N . VAL B 1 20 ? -13.898 21.719 -8.375 1 97.31 20 VAL B N 1
ATOM 2132 C CA . VAL B 1 20 ? -12.891 22.562 -8.992 1 97.31 20 VAL B CA 1
ATOM 2133 C C . VAL B 1 20 ? -13.188 24.031 -8.672 1 97.31 20 VAL B C 1
ATOM 2135 O O . VAL B 1 20 ? -14.352 24.406 -8.492 1 97.31 20 VAL B O 1
ATOM 2138 N N . ILE B 1 21 ? -12.195 24.859 -8.672 1 97.94 21 ILE B N 1
ATOM 2139 C CA . ILE B 1 21 ? -12.281 26.281 -8.344 1 97.94 21 ILE B CA 1
ATOM 2140 C C . ILE B 1 21 ? -13.086 27 -9.414 1 97.94 21 ILE B C 1
ATOM 2142 O O . ILE B 1 21 ? -12.969 26.703 -10.602 1 97.94 21 ILE B O 1
ATOM 2146 N N . ASN B 1 22 ? -13.867 27.906 -8.938 1 96.38 22 ASN B N 1
ATOM 2147 C CA . ASN B 1 22 ? -14.68 28.719 -9.844 1 96.38 22 ASN B CA 1
ATOM 2148 C C . ASN B 1 22 ? -13.898 29.906 -10.391 1 96.38 22 ASN B C 1
ATOM 2150 O O . ASN B 1 22 ? -12.977 30.406 -9.734 1 96.38 22 ASN B O 1
ATOM 2154 N N . ASN B 1 23 ? -14.344 30.453 -11.57 1 97.06 23 ASN B N 1
ATOM 2155 C CA . ASN B 1 23 ? -13.656 31.578 -12.211 1 97.06 23 ASN B CA 1
ATOM 2156 C C . ASN B 1 23 ? -13.758 32.844 -11.367 1 97.06 23 ASN B C 1
ATOM 2158 O O . ASN B 1 23 ? -12.836 33.656 -11.359 1 97.06 23 ASN B O 1
ATOM 2162 N N . ASP B 1 24 ? -14.828 33 -10.656 1 97.31 24 ASP B N 1
ATOM 2163 C CA . ASP B 1 24 ? -14.977 34.156 -9.789 1 97.31 24 ASP B CA 1
ATOM 2164 C C . ASP B 1 24 ? -13.875 34.219 -8.742 1 97.31 24 ASP B C 1
ATOM 2166 O O . ASP B 1 24 ? -13.344 35.281 -8.438 1 97.31 24 ASP B O 1
ATOM 2170 N N . VAL B 1 25 ? -13.555 33.062 -8.266 1 98.56 25 VAL B N 1
ATOM 2171 C CA . VAL B 1 25 ? -12.516 33 -7.246 1 98.56 25 VAL B CA 1
ATOM 2172 C C . VAL B 1 25 ? -11.148 33.25 -7.879 1 98.56 25 VAL B C 1
ATOM 2174 O O . VAL B 1 25 ? -10.336 34 -7.34 1 98.56 25 VAL B O 1
ATOM 2177 N N . LYS B 1 26 ? -10.938 32.656 -9.008 1 98.38 26 LYS B N 1
ATOM 2178 C CA . LYS B 1 26 ? -9.688 32.906 -9.719 1 98.38 26 LYS B CA 1
ATOM 2179 C C . LYS B 1 26 ? -9.477 34.406 -9.953 1 98.38 26 LYS B C 1
ATOM 2181 O O . LYS B 1 26 ? -8.391 34.906 -9.695 1 98.38 26 LYS B O 1
ATOM 2186 N N . ASP B 1 27 ? -10.516 35 -10.398 1 98.12 27 ASP B N 1
ATOM 2187 C CA . ASP B 1 27 ? -10.445 36.406 -10.758 1 98.12 27 ASP B CA 1
ATOM 2188 C C . ASP B 1 27 ? -10.117 37.281 -9.547 1 98.12 27 ASP B C 1
ATOM 2190 O O . ASP B 1 27 ? -9.25 38.156 -9.617 1 98.12 27 ASP B O 1
ATOM 2194 N N . ILE B 1 28 ? -10.781 37.062 -8.469 1 98.56 28 ILE B N 1
ATOM 2195 C CA . ILE B 1 28 ? -10.555 37.875 -7.289 1 98.56 28 ILE B CA 1
ATOM 2196 C C . ILE B 1 28 ? -9.148 37.625 -6.742 1 98.56 28 ILE B C 1
ATOM 2198 O O . ILE B 1 28 ? -8.508 38.562 -6.227 1 98.56 28 ILE B O 1
ATOM 2202 N N . LEU B 1 29 ? -8.633 36.406 -6.781 1 98.62 29 LEU B N 1
ATOM 2203 C CA . LEU B 1 29 ? -7.289 36.094 -6.301 1 98.62 29 LEU B CA 1
ATOM 2204 C C . LEU B 1 29 ? -6.234 36.781 -7.164 1 98.62 29 LEU B C 1
ATOM 2206 O O . LEU B 1 29 ? -5.238 37.312 -6.645 1 98.62 29 LEU B O 1
ATOM 2210 N N . ARG B 1 30 ? -6.508 36.812 -8.469 1 97.88 30 ARG B N 1
ATOM 2211 C CA . ARG B 1 30 ? -5.598 37.562 -9.352 1 97.88 30 ARG B CA 1
ATOM 2212 C C . ARG B 1 30 ? -5.574 39.031 -9.016 1 97.88 30 ARG B C 1
ATOM 2214 O O . ARG B 1 30 ? -4.52 39.688 -9.062 1 97.88 30 ARG B O 1
ATOM 2221 N N . ARG B 1 31 ? -6.703 39.562 -8.75 1 98.12 31 ARG B N 1
ATOM 2222 C CA . ARG B 1 31 ? -6.77 40.938 -8.352 1 98.12 31 ARG B CA 1
ATOM 2223 C C . ARG B 1 31 ? -6.012 41.188 -7.047 1 98.12 31 ARG B C 1
ATOM 2225 O O . ARG B 1 31 ? -5.34 42.219 -6.891 1 98.12 31 ARG B O 1
ATOM 2232 N N . CYS B 1 32 ? -6.074 40.25 -6.113 1 98.31 32 CYS B N 1
ATOM 2233 C CA . CYS B 1 32 ? -5.324 40.344 -4.867 1 98.31 32 CYS B CA 1
ATOM 2234 C C . CYS B 1 32 ? -3.822 40.375 -5.137 1 98.31 32 CYS B C 1
ATOM 2236 O O . CYS B 1 32 ? -3.094 41.188 -4.551 1 98.31 32 CYS B O 1
ATOM 2238 N N . LYS B 1 33 ? -3.449 39.562 -6.023 1 97.62 33 LYS B N 1
ATOM 2239 C CA . LYS B 1 33 ? -2.031 39.5 -6.371 1 97.62 33 LYS B CA 1
ATOM 2240 C C . LYS B 1 33 ? -1.565 40.812 -6.996 1 97.62 33 LYS B C 1
ATOM 2242 O O . LYS B 1 33 ? -0.455 41.25 -6.727 1 97.62 33 LYS B O 1
ATOM 2247 N N . ARG B 1 34 ? -2.402 41.438 -7.797 1 96.19 34 ARG B N 1
ATOM 2248 C CA . ARG B 1 34 ? -2.076 42.719 -8.406 1 96.19 34 ARG B CA 1
ATOM 2249 C C . ARG B 1 34 ? -1.929 43.812 -7.355 1 96.19 34 ARG B C 1
ATOM 2251 O O . ARG B 1 34 ? -1.234 44.781 -7.574 1 96.19 34 ARG B O 1
ATOM 2258 N N . LYS B 1 35 ? -2.543 43.594 -6.27 1 95.94 35 LYS B N 1
ATOM 2259 C CA . LYS B 1 35 ? -2.424 44.531 -5.156 1 95.94 35 LYS B CA 1
ATOM 2260 C C . LYS B 1 35 ? -1.279 44.125 -4.227 1 95.94 35 LYS B C 1
ATOM 2262 O O . LYS B 1 35 ? -1.257 44.531 -3.059 1 95.94 35 LYS B O 1
ATOM 2267 N N . ASN B 1 36 ? -0.392 43.219 -4.641 1 95.31 36 ASN B N 1
ATOM 2268 C CA . ASN B 1 36 ? 0.873 42.812 -4.023 1 95.31 36 ASN B CA 1
ATOM 2269 C C . ASN B 1 36 ? 0.656 41.875 -2.85 1 95.31 36 ASN B C 1
ATOM 2271 O O . ASN B 1 36 ? 1.462 41.844 -1.919 1 95.31 36 ASN B O 1
ATOM 2275 N N . PHE B 1 37 ? -0.5 41.219 -2.846 1 97.44 37 PHE B N 1
ATOM 2276 C CA . PHE B 1 37 ? -0.666 40.125 -1.9 1 97.44 37 PHE B CA 1
ATOM 2277 C C . PHE B 1 37 ? -0.004 38.844 -2.424 1 97.44 37 PHE B C 1
ATOM 2279 O O . PHE B 1 37 ? -0.111 38.531 -3.609 1 97.44 37 PHE B O 1
ATOM 2286 N N . GLU B 1 38 ? 0.712 38.156 -1.577 1 97.81 38 GLU B N 1
ATOM 2287 C CA . GLU B 1 38 ? 1.029 36.75 -1.836 1 97.81 38 GLU B CA 1
ATOM 2288 C C . GLU B 1 38 ? -0.138 35.844 -1.462 1 97.81 38 GLU B C 1
ATOM 2290 O O . GLU B 1 38 ? -0.893 36.125 -0.535 1 97.81 38 GLU B O 1
ATOM 2295 N N . ILE B 1 39 ? -0.262 34.781 -2.217 1 98.62 39 ILE B N 1
ATOM 2296 C CA . ILE B 1 39 ? -1.367 33.875 -1.891 1 98.62 39 ILE B CA 1
ATOM 2297 C C . ILE B 1 39 ? -0.835 32.469 -1.654 1 98.62 39 ILE B C 1
ATOM 2299 O O . ILE B 1 39 ? 0.117 32.062 -2.311 1 98.62 39 ILE B O 1
ATOM 2303 N N . ALA B 1 40 ? -1.431 31.766 -0.689 1 98.69 40 ALA B N 1
ATOM 2304 C CA . ALA B 1 40 ? -1.099 30.391 -0.333 1 98.69 40 ALA B CA 1
ATOM 2305 C C . ALA B 1 40 ? -2.359 29.562 -0.071 1 98.69 40 ALA B C 1
ATOM 2307 O O . ALA B 1 40 ? -3.412 30.125 0.254 1 98.69 40 ALA B O 1
ATOM 2308 N N . VAL B 1 41 ? -2.256 28.312 -0.322 1 98.75 41 VAL B N 1
ATOM 2309 C CA . VAL B 1 41 ? -3.332 27.391 0.037 1 98.75 41 VAL B CA 1
ATOM 2310 C C . VAL B 1 41 ? -2.801 26.328 0.988 1 98.75 41 VAL B C 1
ATOM 2312 O O . VAL B 1 41 ? -1.665 25.875 0.846 1 98.75 41 VAL B O 1
ATOM 2315 N N . VAL B 1 42 ? -3.578 25.984 1.994 1 98.38 42 VAL B N 1
ATOM 2316 C CA . VAL B 1 42 ? -3.238 24.922 2.93 1 98.38 42 VAL B CA 1
ATOM 2317 C C . VAL B 1 42 ? -4.402 23.938 3.043 1 98.38 42 VAL B C 1
ATOM 2319 O O . VAL B 1 42 ? -5.543 24.344 3.279 1 98.38 42 VAL B O 1
ATOM 2322 N N . SER B 1 43 ? -4.152 22.656 2.846 1 97.06 43 SER B N 1
ATOM 2323 C CA . SER B 1 43 ? -5.172 21.609 2.834 1 97.06 43 SER B CA 1
ATOM 2324 C C . SER B 1 43 ? -4.637 20.328 3.439 1 97.06 43 SER B C 1
ATOM 2326 O O . SER B 1 43 ? -3.43 20.078 3.441 1 97.06 43 SER B O 1
ATOM 2328 N N . GLY B 1 44 ? -5.48 19.594 4 1 93.75 44 GLY B N 1
ATOM 2329 C CA . GLY B 1 44 ? -5.113 18.25 4.461 1 93.75 44 GLY B CA 1
ATOM 2330 C C . GLY B 1 44 ? -4.934 17.266 3.33 1 93.75 44 GLY B C 1
ATOM 2331 O O . GLY B 1 44 ? -4.371 16.188 3.527 1 93.75 44 GLY B O 1
ATOM 2332 N N . SER B 1 45 ? -5.281 17.594 2.18 1 93.12 45 SER B N 1
ATOM 2333 C CA . SER B 1 45 ? -5.227 16.719 1.021 1 93.12 45 SER B CA 1
ATOM 2334 C C . SER B 1 45 ? -3.811 16.625 0.457 1 93.12 45 SER B C 1
ATOM 2336 O O . SER B 1 45 ? -2.965 17.469 0.76 1 93.12 45 SER B O 1
ATOM 2338 N N . LYS B 1 46 ? -3.646 15.633 -0.352 1 94.5 46 LYS B N 1
ATOM 2339 C CA . LYS B 1 46 ? -2.395 15.5 -1.093 1 94.5 46 LYS B CA 1
ATOM 2340 C C . LYS B 1 46 ? -2.285 16.562 -2.184 1 94.5 46 LYS B C 1
ATOM 2342 O O . LYS B 1 46 ? -3.297 17.109 -2.623 1 94.5 46 LYS B O 1
ATOM 2347 N N . TYR B 1 47 ? -1.073 16.75 -2.572 1 97.12 47 TYR B N 1
ATOM 2348 C CA . TYR B 1 47 ? -0.771 17.781 -3.57 1 97.12 47 TYR B CA 1
ATOM 2349 C C . TYR B 1 47 ? -1.553 17.531 -4.855 1 97.12 47 TYR B C 1
ATOM 2351 O O . TYR B 1 47 ? -2.129 18.453 -5.426 1 97.12 47 TYR B O 1
ATOM 2359 N N . GLU B 1 48 ? -1.632 16.281 -5.277 1 96 48 GLU B N 1
ATOM 2360 C CA . GLU B 1 48 ? -2.291 15.953 -6.539 1 96 48 GLU B CA 1
ATOM 2361 C C . GLU B 1 48 ? -3.775 16.312 -6.492 1 96 48 GLU B C 1
ATOM 2363 O O . GLU B 1 48 ? -4.348 16.734 -7.496 1 96 48 GLU B O 1
ATOM 2368 N N . LYS B 1 49 ? -4.371 16.156 -5.406 1 94.31 49 LYS B N 1
ATOM 2369 C CA . LYS B 1 49 ? -5.781 16.5 -5.238 1 94.31 49 LYS B CA 1
ATOM 2370 C C . LYS B 1 49 ? -5.98 18.016 -5.285 1 94.31 49 LYS B C 1
ATOM 2372 O O . LYS B 1 49 ? -6.906 18.5 -5.938 1 94.31 49 LYS B O 1
ATOM 2377 N N . ILE B 1 50 ? -5.133 18.734 -4.629 1 97.44 50 ILE B N 1
ATOM 2378 C CA . ILE B 1 50 ? -5.184 20.188 -4.637 1 97.44 50 ILE B CA 1
ATOM 2379 C C . ILE B 1 50 ? -5.012 20.703 -6.066 1 97.44 50 ILE B C 1
ATOM 2381 O O . ILE B 1 50 ? -5.785 21.547 -6.523 1 97.44 50 ILE B O 1
ATOM 2385 N N . LYS B 1 51 ? -3.986 20.109 -6.703 1 97.12 51 LYS B N 1
ATOM 2386 C CA . LYS B 1 51 ? -3.711 20.484 -8.086 1 97.12 51 LYS B CA 1
ATOM 2387 C C . LYS B 1 51 ? -4.922 20.219 -8.977 1 97.12 51 LYS B C 1
ATOM 2389 O O . LYS B 1 51 ? -5.234 21.016 -9.867 1 97.12 51 LYS B O 1
ATOM 2394 N N . GLY B 1 52 ? -5.578 19.172 -8.758 1 97.06 52 GLY B N 1
ATOM 2395 C CA . GLY B 1 52 ? -6.773 18.844 -9.523 1 97.06 52 GLY B CA 1
ATOM 2396 C C . GLY B 1 52 ? -7.895 19.844 -9.328 1 97.06 52 GLY B C 1
ATOM 2397 O O . GLY B 1 52 ? -8.617 20.172 -10.281 1 97.06 52 GLY B O 1
ATOM 2398 N N . GLN B 1 53 ? -8.039 20.297 -8.109 1 97.25 53 GLN B N 1
ATOM 2399 C CA . GLN B 1 53 ? -9.102 21.266 -7.805 1 97.25 53 GLN B CA 1
ATOM 2400 C C . GLN B 1 53 ? -8.742 22.656 -8.312 1 97.25 53 GLN B C 1
ATOM 2402 O O . GLN B 1 53 ? -9.625 23.438 -8.68 1 97.25 53 GLN B O 1
ATOM 2407 N N . LEU B 1 54 ? -7.496 22.922 -8.211 1 97.25 54 LEU B N 1
ATOM 2408 C CA . LEU B 1 54 ? -7 24.172 -8.789 1 97.25 54 LEU B CA 1
ATOM 2409 C C . LEU B 1 54 ? -6.609 23.969 -10.258 1 97.25 54 LEU B C 1
ATOM 2411 O O . LEU B 1 54 ? -5.441 24.125 -10.617 1 97.25 54 LEU B O 1
ATOM 2415 N N . ASN B 1 55 ? -7.527 23.766 -11.062 1 91.75 55 ASN B N 1
ATOM 2416 C CA . ASN B 1 55 ? -7.367 23.234 -12.414 1 91.75 55 ASN B CA 1
ATOM 2417 C C . ASN B 1 55 ? -6.824 24.297 -13.367 1 91.75 55 ASN B C 1
ATOM 2419 O O . ASN B 1 55 ? -6.562 25.438 -12.953 1 91.75 55 ASN B O 1
ATOM 2423 N N . ASP B 1 56 ? -6.5 23.828 -14.539 1 89 56 ASP B N 1
ATOM 2424 C CA . ASP B 1 56 ? -6.062 24.688 -15.641 1 89 56 ASP B CA 1
ATOM 2425 C C . ASP B 1 56 ? -4.812 25.469 -15.258 1 89 56 ASP B C 1
ATOM 2427 O O . ASP B 1 56 ? -4.695 26.656 -15.578 1 89 56 ASP B O 1
ATOM 2431 N N . GLY B 1 57 ? -4.004 24.859 -14.523 1 93.5 57 GLY B N 1
ATOM 2432 C CA . GLY B 1 57 ? -2.725 25.469 -14.188 1 93.5 57 GLY B CA 1
ATOM 2433 C C . GLY B 1 57 ? -2.842 26.578 -13.148 1 93.5 57 GLY B C 1
ATOM 2434 O O . GLY B 1 57 ? -1.86 27.266 -12.852 1 93.5 57 GLY B O 1
ATOM 2435 N N . PHE B 1 58 ? -3.992 26.766 -12.57 1 97.12 58 PHE B N 1
ATOM 2436 C CA . PHE B 1 58 ? -4.195 27.875 -11.648 1 97.12 58 PHE B CA 1
ATOM 2437 C C . PHE B 1 58 ? -3.328 27.703 -10.406 1 97.12 58 PHE B C 1
ATOM 2439 O O . PHE B 1 58 ? -3.02 28.688 -9.727 1 97.12 58 PHE B O 1
ATOM 2446 N N . ILE B 1 59 ? -2.963 26.453 -10.086 1 97.25 59 ILE B N 1
ATOM 2447 C CA . ILE B 1 59 ? -2.117 26.188 -8.922 1 97.25 59 ILE B CA 1
ATOM 2448 C C . ILE B 1 59 ? -0.816 26.984 -9.047 1 97.25 59 ILE B C 1
ATOM 2450 O O . ILE B 1 59 ? -0.195 27.328 -8.039 1 97.25 59 ILE B O 1
ATOM 2454 N N . ASP B 1 60 ? -0.439 27.375 -10.234 1 96.75 60 ASP B N 1
ATOM 2455 C CA . ASP B 1 60 ? 0.806 28.094 -10.484 1 96.75 60 ASP B CA 1
ATOM 2456 C C . ASP B 1 60 ? 0.714 29.531 -9.984 1 96.75 60 ASP B C 1
ATOM 2458 O O . ASP B 1 60 ? 1.733 30.219 -9.836 1 96.75 60 ASP B O 1
ATOM 2462 N N . GLU B 1 61 ? -0.428 30.047 -9.742 1 97 61 GLU B N 1
ATOM 2463 C CA . GLU B 1 61 ? -0.634 31.406 -9.266 1 97 61 GLU B CA 1
ATOM 2464 C C . GLU B 1 61 ? -0.313 31.516 -7.773 1 97 61 GLU B C 1
ATOM 2466 O O . GLU B 1 61 ? -0.111 32.625 -7.262 1 97 61 GLU B O 1
ATOM 2471 N N . PHE B 1 62 ? -0.271 30.375 -7.117 1 98.31 62 PHE B N 1
ATOM 2472 C CA . PHE B 1 62 ? -0.042 30.406 -5.676 1 98.31 62 PHE B CA 1
ATOM 2473 C C . PHE B 1 62 ? 1.448 30.469 -5.367 1 98.31 62 PHE B C 1
ATOM 2475 O O . PHE B 1 62 ? 2.252 29.781 -5.992 1 98.31 62 PHE B O 1
ATOM 2482 N N . ASP B 1 63 ? 1.774 31.312 -4.434 1 97.94 63 ASP B N 1
ATOM 2483 C CA . ASP B 1 63 ? 3.16 31.438 -3.988 1 97.94 63 ASP B CA 1
ATOM 2484 C C . ASP B 1 63 ? 3.576 30.234 -3.145 1 97.94 63 ASP B C 1
ATOM 2486 O O . ASP B 1 63 ? 4.719 29.781 -3.221 1 97.94 63 ASP B O 1
ATOM 2490 N N . TYR B 1 64 ? 2.592 29.703 -2.365 1 98.31 64 TYR B N 1
ATOM 2491 C CA . TYR B 1 64 ? 2.799 28.516 -1.545 1 98.31 64 TYR B CA 1
ATOM 2492 C C . TYR B 1 64 ? 1.62 27.562 -1.665 1 98.31 64 TYR B C 1
ATOM 2494 O O . TYR B 1 64 ? 0.467 28 -1.741 1 98.31 64 TYR B O 1
ATOM 2502 N N . VAL B 1 65 ? 1.917 26.312 -1.731 1 98.56 65 VAL B N 1
ATOM 2503 C CA . VAL B 1 65 ? 0.933 25.25 -1.57 1 98.56 65 VAL B CA 1
ATOM 2504 C C . VAL B 1 65 ? 1.351 24.328 -0.425 1 98.56 65 VAL B C 1
ATOM 2506 O O . VAL B 1 65 ? 2.424 23.734 -0.466 1 98.56 65 VAL B O 1
ATOM 2509 N N . PHE B 1 66 ? 0.53 24.312 0.564 1 98.31 66 PHE B N 1
ATOM 2510 C CA . PHE B 1 66 ? 0.748 23.438 1.718 1 98.31 66 PHE B CA 1
ATOM 2511 C C . PHE B 1 66 ? -0.202 22.25 1.688 1 98.31 66 PHE B C 1
ATOM 2513 O O . PHE B 1 66 ? -1.375 22.375 2.047 1 98.31 66 PHE B O 1
ATOM 2520 N N . SER B 1 67 ? 0.324 21.109 1.278 1 97.69 67 SER B N 1
ATOM 2521 C CA . SER B 1 67 ? -0.495 19.906 1.269 1 97.69 67 SER B CA 1
ATOM 2522 C C . SER B 1 67 ? -0.275 19.078 2.529 1 97.69 67 SER B C 1
ATOM 2524 O O . SER B 1 67 ? 0.652 19.344 3.297 1 97.69 67 SER B O 1
ATOM 2526 N N . GLU B 1 68 ? -1.213 18.172 2.871 1 95.62 68 GLU B N 1
ATOM 2527 C CA . GLU B 1 68 ? -1.143 17.328 4.051 1 95.62 68 GLU B CA 1
ATOM 2528 C C . GLU B 1 68 ? -0.931 18.141 5.316 1 95.62 68 GLU B C 1
ATOM 2530 O O . GLU B 1 68 ? -0.009 17.875 6.09 1 95.62 68 GLU B O 1
ATOM 2535 N N . ASN B 1 69 ? -1.745 19.188 5.387 1 93.44 69 ASN B N 1
ATOM 2536 C CA . ASN B 1 69 ? -1.82 20.078 6.547 1 93.44 69 ASN B CA 1
ATOM 2537 C C . ASN B 1 69 ? -0.542 20.891 6.715 1 93.44 69 ASN B C 1
ATOM 2539 O O . ASN B 1 69 ? -0.172 21.25 7.836 1 93.44 69 ASN B O 1
ATOM 2543 N N . GLY B 1 70 ? 0.195 21.031 5.613 1 96.44 70 GLY B N 1
ATOM 2544 C CA . GLY B 1 70 ? 1.375 21.875 5.656 1 96.44 70 GLY B CA 1
ATOM 2545 C C . GLY B 1 70 ? 2.664 21.094 5.844 1 96.44 70 GLY B C 1
ATOM 2546 O O . GLY B 1 70 ? 3.742 21.688 5.934 1 96.44 70 GLY B O 1
ATOM 2547 N N . THR B 1 71 ? 2.553 19.797 5.883 1 96.75 71 THR B N 1
ATOM 2548 C CA . THR B 1 71 ? 3.758 19 6.055 1 96.75 71 THR B CA 1
ATOM 2549 C C . THR B 1 71 ? 4.5 18.844 4.73 1 96.75 71 THR B C 1
ATOM 2551 O O . THR B 1 71 ? 5.676 18.469 4.711 1 96.75 71 THR B O 1
ATOM 2554 N N . GLN B 1 72 ? 3.846 19.062 3.66 1 97.38 72 GLN B N 1
ATOM 2555 C CA . GLN B 1 72 ? 4.461 19.156 2.342 1 97.38 72 GLN B CA 1
ATOM 2556 C C . GLN B 1 72 ? 4.387 20.578 1.805 1 97.38 72 GLN B C 1
ATOM 2558 O O . GLN B 1 72 ? 3.293 21.109 1.592 1 97.38 72 GLN B O 1
ATOM 2563 N N . VAL B 1 73 ? 5.562 21.172 1.592 1 98.12 73 VAL B N 1
ATOM 2564 C CA . VAL B 1 73 ? 5.617 22.594 1.278 1 98.12 73 VAL B CA 1
ATOM 2565 C C . VAL B 1 73 ? 6.055 22.781 -0.171 1 98.12 73 VAL B C 1
ATOM 2567 O O . VAL B 1 73 ? 7.152 22.375 -0.554 1 98.12 73 VAL B O 1
ATOM 2570 N N . TYR B 1 74 ? 5.188 23.359 -0.922 1 98.06 74 TYR B N 1
ATOM 2571 C CA . TYR B 1 74 ? 5.512 23.719 -2.299 1 98.06 74 TYR B CA 1
ATOM 2572 C C . TYR B 1 74 ? 5.629 25.234 -2.455 1 98.06 74 TYR B C 1
ATOM 2574 O O . TYR B 1 74 ? 4.75 25.984 -2.018 1 98.06 74 TYR B O 1
ATOM 2582 N N . VAL B 1 75 ? 6.758 25.688 -2.967 1 97.19 75 VAL B N 1
ATOM 2583 C CA . VAL B 1 75 ? 6.957 27.078 -3.359 1 97.19 75 VAL B CA 1
ATOM 2584 C C . VAL B 1 75 ? 7.012 27.188 -4.883 1 97.19 75 VAL B C 1
ATOM 2586 O O . VAL B 1 75 ? 7.887 26.594 -5.52 1 97.19 75 VAL B O 1
ATOM 2589 N N . LYS B 1 76 ? 6.09 27.906 -5.41 1 93.69 76 LYS B N 1
ATOM 2590 C CA . LYS B 1 76 ? 5.969 28 -6.863 1 93.69 76 LYS B CA 1
ATOM 2591 C C . LYS B 1 76 ? 5.938 26.625 -7.504 1 93.69 76 LYS B C 1
ATOM 2593 O O . LYS B 1 76 ? 6.695 26.344 -8.438 1 93.69 76 LYS B O 1
ATOM 2598 N N . ASN B 1 77 ? 5.215 25.719 -6.91 1 93 77 ASN B N 1
ATOM 2599 C CA . ASN B 1 77 ? 4.855 24.391 -7.398 1 93 77 ASN B CA 1
ATOM 2600 C C . ASN B 1 77 ? 6.027 23.422 -7.309 1 93 77 ASN B C 1
ATOM 2602 O O . ASN B 1 77 ? 6.004 22.344 -7.922 1 93 77 ASN B O 1
ATOM 2606 N N . VAL B 1 78 ? 7.055 23.859 -6.633 1 96.06 78 VAL B N 1
ATOM 2607 C CA . VAL B 1 78 ? 8.203 22.984 -6.406 1 96.06 78 VAL B CA 1
ATOM 2608 C C . VAL B 1 78 ? 8.234 22.547 -4.941 1 96.06 78 VAL B C 1
ATOM 2610 O O . VAL B 1 78 ? 8.133 23.375 -4.035 1 96.06 78 VAL B O 1
ATOM 2613 N N . LEU B 1 79 ? 8.305 21.266 -4.773 1 97.56 79 LEU B N 1
ATOM 2614 C CA . LEU B 1 79 ? 8.422 20.75 -3.41 1 97.56 79 LEU B CA 1
ATOM 2615 C C . LEU B 1 79 ? 9.734 21.188 -2.773 1 97.56 79 LEU B C 1
ATOM 2617 O O . LEU B 1 79 ? 10.812 20.828 -3.256 1 97.56 79 LEU B O 1
ATOM 2621 N N . VAL B 1 80 ? 9.703 21.969 -1.722 1 97.19 80 VAL B N 1
ATOM 2622 C CA . VAL B 1 80 ? 10.93 22.516 -1.148 1 97.19 80 VAL B CA 1
ATOM 2623 C C . VAL B 1 80 ? 11.172 21.906 0.233 1 97.19 80 VAL B C 1
ATOM 2625 O O . VAL B 1 80 ? 12.281 21.969 0.76 1 97.19 80 VAL B O 1
ATOM 2628 N N . LYS B 1 81 ? 10.109 21.453 0.869 1 96.31 81 LYS B N 1
ATOM 2629 C CA . LYS B 1 81 ? 10.219 20.828 2.186 1 96.31 81 LYS B CA 1
ATOM 2630 C C . LYS B 1 81 ? 9.18 19.719 2.355 1 96.31 81 LYS B C 1
ATOM 2632 O O . LYS B 1 81 ? 8.031 19.875 1.946 1 96.31 81 LYS B O 1
ATOM 2637 N N . SER B 1 82 ? 9.609 18.656 2.857 1 96.56 82 SER B N 1
ATOM 2638 C CA . SER B 1 82 ? 8.773 17.5 3.168 1 96.56 82 SER B CA 1
ATOM 2639 C C . SER B 1 82 ? 9.055 16.969 4.574 1 96.56 82 SER B C 1
ATOM 2641 O O . SER B 1 82 ? 10.172 16.547 4.871 1 96.56 82 SER B O 1
ATOM 2643 N N . LEU B 1 83 ? 8.086 17.078 5.434 1 95.06 83 LEU B N 1
ATOM 2644 C CA . LEU B 1 83 ? 8.25 16.547 6.785 1 95.06 83 LEU B CA 1
ATOM 2645 C C . LEU B 1 83 ? 7.938 15.055 6.828 1 95.06 83 LEU B C 1
ATOM 2647 O O . LEU B 1 83 ? 7.074 14.578 6.094 1 95.06 83 LEU B O 1
ATOM 2651 N N . ASP B 1 84 ? 8.688 14.406 7.629 1 94.69 84 ASP B N 1
ATOM 2652 C CA . ASP B 1 84 ? 8.531 12.969 7.809 1 94.69 84 ASP B CA 1
ATOM 2653 C C . ASP B 1 84 ? 8.195 12.625 9.258 1 94.69 84 ASP B C 1
ATOM 2655 O O . ASP B 1 84 ? 8.93 13.008 10.18 1 94.69 84 ASP B O 1
ATOM 2659 N N . ILE B 1 85 ? 7.18 11.906 9.422 1 94.5 85 ILE B N 1
ATOM 2660 C CA . ILE B 1 85 ? 6.66 11.625 10.758 1 94.5 85 ILE B CA 1
ATOM 2661 C C . ILE B 1 85 ? 7.699 10.852 11.562 1 94.5 85 ILE B C 1
ATOM 2663 O O . ILE B 1 85 ? 7.746 10.969 12.789 1 94.5 85 ILE B O 1
ATOM 2667 N N . THR B 1 86 ? 8.539 10.07 10.93 1 91.88 86 THR B N 1
ATOM 2668 C CA . THR B 1 86 ? 9.57 9.297 11.617 1 91.88 86 THR B CA 1
ATOM 2669 C C . THR B 1 86 ? 10.609 10.219 12.25 1 91.88 86 THR B C 1
ATOM 2671 O O . THR B 1 86 ? 11.367 9.797 13.133 1 91.88 86 THR B O 1
ATOM 2674 N N . GLU B 1 87 ? 10.625 11.477 11.828 1 91.88 87 GLU B N 1
ATOM 2675 C CA . GLU B 1 87 ? 11.531 12.461 12.406 1 91.88 87 GLU B CA 1
ATOM 2676 C C . GLU B 1 87 ? 10.891 13.18 13.586 1 91.88 87 GLU B C 1
ATOM 2678 O O . GLU B 1 87 ? 11.578 13.828 14.375 1 91.88 87 GLU B O 1
ATOM 2683 N N . ALA B 1 88 ? 9.594 13.117 13.664 1 93.19 88 ALA B N 1
ATOM 2684 C CA . ALA B 1 88 ? 8.859 13.875 14.672 1 93.19 88 ALA B CA 1
ATOM 2685 C C . ALA B 1 88 ? 8.539 13 15.883 1 93.19 88 ALA B C 1
ATOM 2687 O O . ALA B 1 88 ? 8.391 13.508 17 1 93.19 88 ALA B O 1
ATOM 2688 N N . ILE B 1 89 ? 8.406 11.703 15.672 1 95.44 89 ILE B N 1
ATOM 2689 C CA . ILE B 1 89 ? 8.094 10.773 16.75 1 95.44 89 ILE B CA 1
ATOM 2690 C C . ILE B 1 89 ? 9.32 9.93 17.078 1 95.44 89 ILE B C 1
ATOM 2692 O O . ILE B 1 89 ? 9.891 9.273 16.203 1 95.44 89 ILE B O 1
ATOM 2696 N N . PRO B 1 90 ? 9.727 9.953 18.391 1 95.5 90 PRO B N 1
ATOM 2697 C CA . PRO B 1 90 ? 10.859 9.102 18.766 1 95.5 90 PRO B CA 1
ATOM 2698 C C . PRO B 1 90 ? 10.648 7.637 18.391 1 95.5 90 PRO B C 1
ATOM 2700 O O . PRO B 1 90 ? 9.547 7.105 18.547 1 95.5 90 PRO B O 1
ATOM 2703 N N . GLU B 1 91 ? 11.727 7.004 17.953 1 94.94 91 GLU B N 1
ATOM 2704 C CA . GLU B 1 91 ? 11.664 5.629 17.469 1 94.94 91 GLU B CA 1
ATOM 2705 C C . GLU B 1 91 ? 11.117 4.691 18.531 1 94.94 91 GLU B C 1
ATOM 2707 O O . GLU B 1 91 ? 10.344 3.783 18.234 1 94.94 91 GLU B O 1
ATOM 2712 N N . THR B 1 92 ? 11.484 4.883 19.75 1 95.56 92 THR B N 1
ATOM 2713 C CA . THR B 1 92 ? 11.031 4.027 20.844 1 95.56 92 THR B CA 1
ATOM 2714 C C . THR B 1 92 ? 9.516 4.113 21 1 95.56 92 THR B C 1
ATOM 2716 O O . THR B 1 92 ? 8.852 3.096 21.188 1 95.56 92 THR B O 1
ATOM 2719 N N . LYS B 1 93 ? 8.984 5.328 20.891 1 96.19 93 LYS B N 1
ATOM 2720 C CA . LYS B 1 93 ? 7.539 5.531 21.016 1 96.19 93 LYS B CA 1
ATOM 2721 C C . LYS B 1 93 ? 6.805 4.93 19.812 1 96.19 93 LYS B C 1
ATOM 2723 O O . LYS B 1 93 ? 5.77 4.281 19.984 1 96.19 93 LYS B O 1
ATOM 2728 N N . LEU B 1 94 ? 7.379 5.141 18.656 1 96.31 94 LEU B N 1
ATOM 2729 C CA . LEU B 1 94 ? 6.789 4.609 17.422 1 96.31 94 LEU B CA 1
ATOM 2730 C C . LEU B 1 94 ? 6.727 3.086 17.469 1 96.31 94 LEU B C 1
ATOM 2732 O O . LEU B 1 94 ? 5.691 2.494 17.172 1 96.31 94 LEU B O 1
ATOM 2736 N N . ARG B 1 95 ? 7.789 2.469 17.875 1 96.88 95 ARG B N 1
ATOM 2737 C CA . ARG B 1 95 ? 7.867 1.014 17.953 1 96.88 95 ARG B CA 1
ATOM 2738 C C . ARG B 1 95 ? 6.84 0.464 18.938 1 96.88 95 ARG B C 1
ATOM 2740 O O . ARG B 1 95 ? 6.109 -0.479 18.609 1 96.88 95 ARG B O 1
ATOM 2747 N N . LYS B 1 96 ? 6.75 1.069 20.031 1 97.62 96 LYS B N 1
ATOM 2748 C CA . LYS B 1 96 ? 5.809 0.62 21.047 1 97.62 96 LYS B CA 1
ATOM 2749 C C . LYS B 1 96 ? 4.367 0.742 20.562 1 97.62 96 LYS B C 1
ATOM 2751 O O . LYS B 1 96 ? 3.549 -0.148 20.797 1 97.62 96 LYS B O 1
ATOM 2756 N N . MET B 1 97 ? 4.09 1.846 19.906 1 98.19 97 MET B N 1
ATOM 2757 C CA . MET B 1 97 ? 2.736 2.066 19.406 1 98.19 97 MET B CA 1
ATOM 2758 C C . MET B 1 97 ? 2.381 1.041 18.328 1 98.19 97 MET B C 1
ATOM 2760 O O . MET B 1 97 ? 1.283 0.482 18.344 1 98.19 97 MET B O 1
ATOM 2764 N N . VAL B 1 98 ? 3.314 0.806 17.422 1 98.44 98 VAL B N 1
ATOM 2765 C CA . VAL B 1 98 ? 3.109 -0.156 16.344 1 98.44 98 VAL B CA 1
ATOM 2766 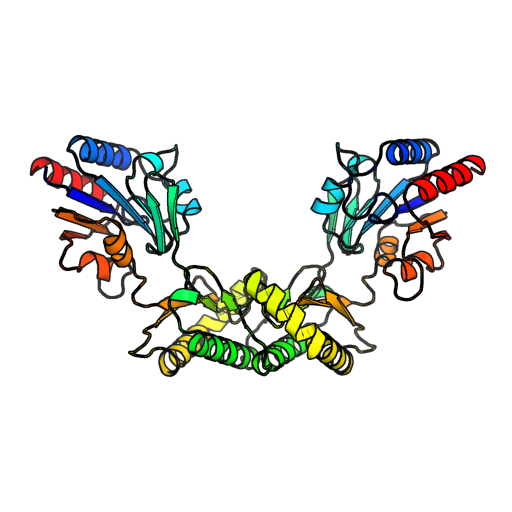C C . VAL B 1 98 ? 2.865 -1.545 16.938 1 98.44 98 VAL B C 1
ATOM 2768 O O . VAL B 1 98 ? 1.901 -2.221 16.562 1 98.44 98 VAL B O 1
ATOM 2771 N N . GLU B 1 99 ? 3.709 -1.956 17.875 1 98.69 99 GLU B N 1
ATOM 2772 C CA . GLU B 1 99 ? 3.584 -3.271 18.5 1 98.69 99 GLU B CA 1
ATOM 2773 C C . GLU B 1 99 ? 2.266 -3.398 19.266 1 98.69 99 GLU B C 1
ATOM 2775 O O . GLU B 1 99 ? 1.614 -4.445 19.203 1 98.69 99 GLU B O 1
ATOM 2780 N N . PHE B 1 100 ? 1.918 -2.361 19.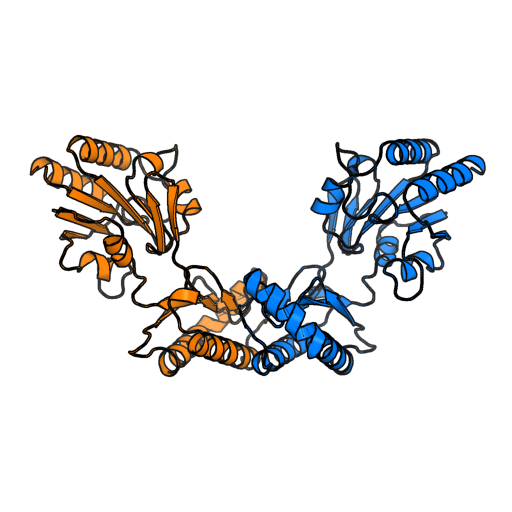938 1 98.75 100 PHE B N 1
ATOM 2781 C CA . PHE B 1 100 ? 0.64 -2.346 20.641 1 98.75 100 PHE B CA 1
ATOM 2782 C C . PHE B 1 100 ? -0.514 -2.553 19.656 1 98.75 100 PHE B C 1
ATOM 2784 O O . PHE B 1 100 ? -1.391 -3.387 19.891 1 98.75 100 PHE B O 1
ATOM 2791 N N . CYS B 1 101 ? -0.534 -1.792 18.531 1 98.81 101 CYS B N 1
ATOM 2792 C CA . CYS B 1 101 ? -1.608 -1.857 17.547 1 98.81 101 CYS B CA 1
ATOM 2793 C C . CYS B 1 101 ? -1.697 -3.246 16.938 1 98.81 101 CYS B C 1
ATOM 2795 O O . CYS B 1 101 ? -2.793 -3.758 16.688 1 98.81 101 CYS B O 1
ATOM 2797 N N . LEU B 1 102 ? -0.516 -3.842 16.625 1 98.75 102 LEU B N 1
ATOM 2798 C CA . LEU B 1 102 ? -0.507 -5.18 16.047 1 98.75 102 LEU B CA 1
ATOM 2799 C C . LEU B 1 102 ? -1.211 -6.176 16.969 1 98.75 102 LEU B C 1
ATOM 2801 O O . LEU B 1 102 ? -2.07 -6.938 16.516 1 98.75 102 LEU B O 1
ATOM 2805 N N . ARG B 1 103 ? -0.882 -6.117 18.234 1 98.69 103 ARG B N 1
ATOM 2806 C CA . ARG B 1 103 ? -1.5 -7.027 19.203 1 98.69 103 ARG B CA 1
ATOM 2807 C C . ARG B 1 103 ? -2.984 -6.723 19.359 1 98.69 103 ARG B C 1
ATOM 2809 O O . ARG B 1 103 ? -3.811 -7.637 19.406 1 98.69 103 ARG B O 1
ATOM 2816 N N . TYR B 1 104 ? -3.281 -5.418 19.469 1 98.69 104 TYR B N 1
ATOM 2817 C CA . TYR B 1 104 ? -4.664 -4.996 19.656 1 98.69 104 TYR B CA 1
ATOM 2818 C C . TYR B 1 104 ? -5.551 -5.469 18.516 1 98.69 104 TYR B C 1
ATOM 2820 O O . TYR B 1 104 ? -6.621 -6.035 18.75 1 98.69 104 TYR B O 1
ATOM 2828 N N . ILE B 1 105 ? -5.133 -5.289 17.281 1 98.56 105 ILE B N 1
ATOM 2829 C CA . ILE B 1 105 ? -5.914 -5.633 16.109 1 98.56 105 ILE B CA 1
ATOM 2830 C C . ILE B 1 105 ? -6.043 -7.148 15.992 1 98.56 105 ILE B C 1
ATOM 2832 O O . ILE B 1 105 ? -7.098 -7.664 15.602 1 98.56 105 ILE B O 1
ATOM 2836 N N . ALA B 1 106 ? -4.93 -7.879 16.344 1 98.56 106 ALA B N 1
ATOM 2837 C CA . ALA B 1 106 ? -4.992 -9.336 16.344 1 98.56 106 ALA B CA 1
ATOM 2838 C C . ALA B 1 106 ? -6.113 -9.844 17.234 1 98.56 106 ALA B C 1
ATOM 2840 O O . ALA B 1 106 ? -6.762 -10.852 16.938 1 98.56 106 ALA B O 1
ATOM 2841 N N . ASP B 1 107 ? -6.387 -9.117 18.281 1 98.19 107 ASP B N 1
ATOM 2842 C CA . ASP B 1 107 ? -7.312 -9.594 19.312 1 98.19 107 ASP B CA 1
ATOM 2843 C C . ASP B 1 107 ? -8.727 -9.078 19.047 1 98.19 107 ASP B C 1
ATOM 2845 O O . ASP B 1 107 ? -9.672 -9.492 19.734 1 98.19 107 ASP B O 1
ATOM 2849 N N . LEU B 1 108 ? -8.93 -8.203 18.125 1 98.12 108 LEU B N 1
ATOM 2850 C CA . LEU B 1 108 ? -10.25 -7.68 17.812 1 98.12 108 LEU B CA 1
ATOM 2851 C C . LEU B 1 108 ? -11.133 -8.758 17.203 1 98.12 108 LEU B C 1
ATOM 2853 O O . LEU B 1 108 ? -10.664 -9.562 16.391 1 98.12 108 LEU B O 1
ATOM 2857 N N . ASP B 1 109 ? -12.328 -8.758 17.609 1 96.38 109 ASP B N 1
ATOM 2858 C CA . ASP B 1 109 ? -13.328 -9.594 16.953 1 96.38 109 ASP B CA 1
ATOM 2859 C C . ASP B 1 109 ? -14.148 -8.789 15.953 1 96.38 109 ASP B C 1
ATOM 2861 O O . ASP B 1 109 ? -15.219 -8.273 16.297 1 96.38 109 ASP B O 1
ATOM 2865 N N . ILE B 1 110 ? -13.719 -8.656 14.734 1 97.69 110 ILE B N 1
ATOM 2866 C CA . ILE B 1 110 ? -14.359 -7.871 13.688 1 97.69 110 ILE B CA 1
ATOM 2867 C C . ILE B 1 110 ? -14.625 -8.75 12.469 1 97.69 110 ILE B C 1
ATOM 2869 O O . ILE B 1 110 ? -14.07 -9.844 12.352 1 97.69 110 ILE B O 1
ATOM 2873 N N . PRO B 1 111 ? -15.391 -8.352 11.539 1 94.75 111 PRO B N 1
ATOM 2874 C CA . PRO B 1 111 ? -15.867 -9.227 10.469 1 94.75 111 PRO B CA 1
ATOM 2875 C C . PRO B 1 111 ? -14.742 -9.703 9.555 1 94.75 111 PRO B C 1
ATOM 2877 O O . PRO B 1 111 ? -14.805 -10.812 9.016 1 94.75 111 PRO B O 1
ATOM 2880 N N . THR B 1 112 ? -13.789 -8.805 9.359 1 95.19 112 THR B N 1
ATOM 2881 C CA . THR B 1 112 ? -12.742 -9.18 8.414 1 95.19 112 THR B CA 1
ATOM 2882 C C . THR B 1 112 ? -11.406 -8.57 8.828 1 95.19 112 THR B C 1
ATOM 2884 O O . THR B 1 112 ? -11.359 -7.516 9.461 1 95.19 112 THR B O 1
ATOM 2887 N N . LYS B 1 113 ? -10.336 -9.227 8.523 1 97.31 113 LYS B N 1
ATOM 2888 C CA . LYS B 1 113 ? -8.961 -8.758 8.625 1 97.31 113 LYS B CA 1
ATOM 2889 C C . LYS B 1 113 ? -8.18 -9.055 7.344 1 97.31 113 LYS B C 1
ATOM 2891 O O . LYS B 1 113 ? -7.816 -10.203 7.086 1 97.31 113 LYS B O 1
ATOM 2896 N N . ARG B 1 114 ? -7.848 -7.926 6.469 1 95.38 114 ARG B N 1
ATOM 2897 C CA . ARG B 1 114 ? -7.359 -8.148 5.113 1 95.38 114 ARG B CA 1
ATOM 2898 C C . ARG B 1 114 ? -6.051 -7.41 4.871 1 95.38 114 ARG B C 1
ATOM 2900 O O . ARG B 1 114 ? -5.852 -6.82 3.807 1 95.38 114 ARG B O 1
ATOM 2907 N N . GLY B 1 115 ? -5.219 -7.199 5.793 1 96.25 115 GLY B N 1
ATOM 2908 C CA . GLY B 1 115 ? -3.861 -6.699 5.625 1 96.25 115 GLY B CA 1
ATOM 2909 C C . GLY B 1 115 ? -3.785 -5.184 5.598 1 96.25 115 GLY B C 1
ATOM 2910 O O . GLY B 1 115 ? -4.812 -4.504 5.617 1 96.25 115 GLY B O 1
ATOM 2911 N N . THR B 1 116 ? -2.527 -4.691 5.543 1 98 116 THR B N 1
ATOM 2912 C CA . THR B 1 116 ? -2.188 -3.275 5.656 1 98 116 THR B CA 1
ATOM 2913 C C . THR B 1 116 ? -2.951 -2.623 6.805 1 98 116 THR B C 1
ATOM 2915 O O . THR B 1 116 ? -3.67 -1.644 6.602 1 98 116 THR B O 1
ATOM 2918 N N . PHE B 1 117 ? -2.738 -3.125 7.957 1 98.75 117 PHE B N 1
ATOM 2919 C CA . PHE B 1 117 ? -3.398 -2.664 9.172 1 98.75 117 PHE B CA 1
ATOM 2920 C C . PHE B 1 117 ? -2.77 -1.369 9.672 1 98.75 117 PHE B C 1
ATOM 2922 O O . PHE B 1 117 ? -3.428 -0.571 10.344 1 98.75 117 PHE B O 1
ATOM 2929 N N . ILE B 1 118 ? -1.544 -1.285 9.445 1 98.75 118 ILE B N 1
ATOM 2930 C CA . ILE B 1 118 ? -0.759 -0.091 9.742 1 98.75 118 ILE B CA 1
ATOM 2931 C C . ILE B 1 118 ? 0.005 0.345 8.492 1 98.75 118 ILE B C 1
ATOM 2933 O O . ILE B 1 118 ? 0.635 -0.478 7.824 1 98.75 118 ILE B O 1
ATOM 2937 N N . GLU B 1 119 ? -0.108 1.521 8.164 1 98.12 119 GLU B N 1
ATOM 2938 C CA . GLU B 1 119 ? 0.624 2.104 7.039 1 98.12 119 GLU B CA 1
ATOM 2939 C C . GLU B 1 119 ? 1.357 3.373 7.457 1 98.12 119 GLU B C 1
ATOM 2941 O O . GLU B 1 119 ? 0.739 4.32 7.945 1 98.12 119 GLU B O 1
ATOM 2946 N N . HIS B 1 120 ? 2.654 3.367 7.27 1 97.06 120 HIS B N 1
ATOM 2947 C CA . HIS B 1 120 ? 3.467 4.555 7.523 1 97.06 120 HIS B CA 1
ATOM 2948 C C . HIS B 1 120 ? 3.518 5.457 6.293 1 97.06 120 HIS B C 1
ATOM 2950 O O . HIS B 1 120 ? 4.074 5.078 5.262 1 97.06 120 HIS B O 1
ATOM 2956 N N . ARG B 1 121 ? 2.922 6.539 6.461 1 94.31 121 ARG B N 1
ATOM 2957 C CA . ARG B 1 121 ? 3.057 7.598 5.469 1 94.31 121 ARG B CA 1
ATOM 2958 C C . ARG B 1 121 ? 4.012 8.688 5.949 1 94.31 121 ARG B C 1
ATOM 2960 O O . ARG B 1 121 ? 4.492 8.641 7.082 1 94.31 121 ARG B O 1
ATOM 2967 N N . LYS B 1 122 ? 4.34 9.602 5.117 1 92.5 122 LYS B N 1
ATOM 2968 C CA . LYS B 1 122 ? 5.27 10.656 5.508 1 92.5 122 LYS B CA 1
ATOM 2969 C C . LYS B 1 122 ? 4.664 11.555 6.582 1 92.5 122 LYS B C 1
ATOM 2971 O O . LYS B 1 122 ? 5.328 11.898 7.562 1 92.5 122 LYS B O 1
ATOM 2976 N N . SER B 1 123 ? 3.369 11.828 6.457 1 94.81 123 SER B N 1
ATOM 2977 C CA . SER B 1 123 ? 2.773 12.859 7.301 1 94.81 123 SER B CA 1
ATOM 2978 C C . SER B 1 123 ? 1.933 12.242 8.414 1 94.81 123 SER B C 1
ATOM 2980 O O . SER B 1 123 ? 1.518 12.938 9.344 1 94.81 123 SER B O 1
ATOM 2982 N N . LEU B 1 124 ? 1.7 10.977 8.328 1 95.19 124 LEU B N 1
ATOM 2983 C CA . LEU B 1 124 ? 0.846 10.359 9.336 1 95.19 124 LEU B CA 1
ATOM 2984 C C . LEU B 1 124 ? 1.045 8.844 9.367 1 95.19 124 LEU B C 1
ATOM 2986 O O . LEU B 1 124 ? 1.648 8.273 8.453 1 95.19 124 LEU B O 1
ATOM 2990 N N . ILE B 1 125 ? 0.613 8.203 10.406 1 97.44 125 ILE B N 1
ATOM 2991 C CA . ILE B 1 125 ? 0.486 6.754 10.523 1 97.44 125 ILE B CA 1
ATOM 2992 C C . ILE B 1 125 ? -0.988 6.359 10.461 1 97.44 125 ILE B C 1
ATOM 2994 O O . ILE B 1 125 ? -1.797 6.828 11.266 1 97.44 125 ILE B O 1
ATOM 2998 N N . ASN B 1 126 ? -1.286 5.559 9.461 1 97.62 126 ASN B N 1
ATOM 2999 C CA . ASN B 1 126 ? -2.656 5.082 9.305 1 97.62 126 ASN B CA 1
ATOM 3000 C C . ASN B 1 126 ? -2.85 3.715 9.961 1 97.62 126 ASN B C 1
ATOM 3002 O O . ASN B 1 126 ? -2.098 2.777 9.68 1 97.62 126 ASN B O 1
ATOM 3006 N N . ILE B 1 127 ? -3.76 3.617 10.891 1 98.62 127 ILE B N 1
ATOM 3007 C CA . ILE B 1 127 ? -4.129 2.373 11.555 1 98.62 127 ILE B CA 1
ATOM 3008 C C . ILE B 1 127 ? -5.535 1.954 11.125 1 98.62 127 ILE B C 1
ATOM 3010 O O . ILE B 1 127 ? -6.492 2.711 11.289 1 98.62 127 ILE B O 1
ATOM 3014 N N . CYS B 1 128 ? -5.672 0.755 10.562 1 98.62 128 CYS B N 1
ATOM 3015 C CA . CYS B 1 128 ? -6.926 0.317 9.961 1 98.62 128 CYS B CA 1
ATOM 3016 C C . CYS B 1 128 ? -7.305 -1.077 10.445 1 98.62 128 CYS B C 1
ATOM 3018 O O . CYS B 1 128 ? -6.844 -2.078 9.898 1 98.62 128 CYS B O 1
ATOM 3020 N N . PRO B 1 129 ? -8.211 -1.162 11.398 1 98.44 129 PRO B N 1
ATOM 3021 C CA . PRO B 1 129 ? -8.531 -2.453 12.008 1 98.44 129 PRO B CA 1
ATOM 3022 C C . PRO B 1 129 ? -8.898 -3.521 10.984 1 98.44 129 PRO B C 1
ATOM 3024 O O . PRO B 1 129 ? -8.344 -4.625 11.008 1 98.44 129 PRO B O 1
ATOM 3027 N N . PRO B 1 130 ? -9.781 -3.287 10.016 1 98.44 130 PRO B N 1
ATOM 3028 C CA . PRO B 1 130 ? -10.07 -4.352 9.055 1 98.44 130 PRO B CA 1
ATOM 3029 C C . PRO B 1 130 ? -8.961 -4.527 8.016 1 98.44 130 PRO B C 1
ATOM 3031 O O . PRO B 1 130 ? -8.961 -5.512 7.273 1 98.44 130 PRO B O 1
ATOM 3034 N N . GLY B 1 131 ? -8.086 -3.531 7.961 1 98.19 131 GLY B N 1
ATOM 3035 C CA . GLY B 1 131 ? -7.039 -3.541 6.957 1 98.19 131 GLY B CA 1
ATOM 3036 C C . GLY B 1 131 ? -7.438 -2.842 5.672 1 98.19 131 GLY B C 1
ATOM 3037 O O . GLY B 1 131 ? -8.57 -2.984 5.207 1 98.19 131 GLY B O 1
ATOM 3038 N N . ARG B 1 132 ? -6.512 -2.16 5.074 1 97.06 132 ARG B N 1
ATOM 3039 C CA . ARG B 1 132 ? -6.797 -1.321 3.914 1 97.06 132 ARG B CA 1
ATOM 3040 C C . ARG B 1 132 ? -6.91 -2.162 2.646 1 97.06 132 ARG B C 1
ATOM 3042 O O . ARG B 1 132 ? -7.363 -1.673 1.609 1 97.06 132 ARG B O 1
ATOM 3049 N N . ASN B 1 133 ? -6.566 -3.432 2.725 1 96.44 133 ASN B N 1
ATOM 3050 C CA . ASN B 1 133 ? -6.707 -4.316 1.574 1 96.44 133 ASN B CA 1
ATOM 3051 C C . ASN B 1 133 ? -8.109 -4.91 1.49 1 96.44 133 ASN B C 1
ATOM 3053 O O . ASN B 1 133 ? -8.414 -5.684 0.581 1 96.44 133 ASN B O 1
ATOM 3057 N N . CYS B 1 134 ? -8.977 -4.574 2.336 1 95.31 134 CYS B N 1
ATOM 3058 C CA . CYS B 1 134 ? -10.289 -5.195 2.332 1 95.31 134 CYS B CA 1
ATOM 3059 C C . CYS B 1 134 ? -11.109 -4.734 1.133 1 95.31 134 CYS B C 1
ATOM 3061 O O . CYS B 1 134 ? -10.867 -3.656 0.59 1 95.31 134 CYS B O 1
ATOM 3063 N N . SER B 1 135 ? -12.047 -5.539 0.726 1 94.69 135 SER B N 1
ATOM 3064 C CA . SER B 1 135 ? -12.93 -5.219 -0.391 1 94.69 135 SER B CA 1
ATOM 3065 C C . SER B 1 135 ? -13.93 -4.129 -0.011 1 94.69 135 SER B C 1
ATOM 3067 O O . SER B 1 135 ? -14.094 -3.814 1.17 1 94.69 135 SER B O 1
ATOM 3069 N N . MET B 1 136 ? -14.578 -3.596 -0.97 1 95.25 136 MET B N 1
ATOM 3070 C CA . MET B 1 136 ? -15.609 -2.59 -0.719 1 95.25 136 MET B CA 1
ATOM 3071 C C . MET B 1 136 ? -16.75 -3.172 0.108 1 95.25 136 MET B C 1
ATOM 3073 O O . MET B 1 136 ? -17.312 -2.49 0.968 1 95.25 136 MET B O 1
ATOM 3077 N N . VAL B 1 137 ? -17.078 -4.391 -0.201 1 95.62 137 VAL B N 1
ATOM 3078 C CA . VAL B 1 137 ? -18.125 -5.074 0.55 1 95.62 137 VAL B CA 1
ATOM 3079 C C . VAL B 1 137 ? -17.703 -5.211 2.014 1 95.62 137 VAL B C 1
ATOM 3081 O O . VAL B 1 137 ? -18.5 -4.918 2.918 1 95.62 137 VAL B O 1
ATOM 3084 N N . ASP B 1 138 ? -16.453 -5.617 2.252 1 95.81 138 ASP B N 1
ATOM 3085 C CA . ASP B 1 138 ? -15.945 -5.754 3.611 1 95.81 138 ASP B CA 1
ATOM 3086 C C . ASP B 1 138 ? -15.883 -4.402 4.316 1 95.81 138 ASP B C 1
ATOM 3088 O O . ASP B 1 138 ? -16.125 -4.316 5.523 1 95.81 138 ASP B O 1
ATOM 3092 N N . ARG B 1 139 ? -15.516 -3.393 3.564 1 97 139 ARG B N 1
ATOM 3093 C CA . ARG B 1 139 ? -15.469 -2.031 4.09 1 97 139 ARG B CA 1
ATOM 3094 C C . ARG B 1 139 ? -16.828 -1.604 4.625 1 97 139 ARG B C 1
ATOM 3096 O O . ARG B 1 139 ? -16.938 -1.102 5.742 1 97 139 ARG B O 1
ATOM 3103 N N . ARG B 1 140 ? -17.875 -1.806 3.863 1 97.19 140 ARG B N 1
ATOM 3104 C CA . ARG B 1 140 ? -19.234 -1.448 4.262 1 97.19 140 ARG B CA 1
ATOM 3105 C C . ARG B 1 140 ? -19.672 -2.242 5.488 1 97.19 140 ARG B C 1
ATOM 3107 O O . ARG B 1 140 ? -20.297 -1.695 6.398 1 97.19 140 ARG B O 1
ATOM 3114 N N . ARG B 1 141 ? -19.297 -3.494 5.422 1 97.31 141 ARG B N 1
ATOM 3115 C CA . ARG B 1 141 ? -19.625 -4.344 6.562 1 97.31 141 ARG B CA 1
ATOM 3116 C C . ARG B 1 141 ? -18.969 -3.834 7.836 1 97.31 141 ARG B C 1
ATOM 3118 O O . ARG B 1 141 ? -19.578 -3.848 8.906 1 97.31 141 ARG B O 1
ATOM 3125 N N . PHE B 1 142 ? -17.766 -3.443 7.73 1 98.25 142 PHE B N 1
ATOM 3126 C CA . PHE B 1 142 ? -17.078 -2.926 8.906 1 98.25 142 PHE B CA 1
ATOM 3127 C C . PHE B 1 142 ? -17.703 -1.619 9.375 1 98.25 142 PHE B C 1
ATOM 3129 O O . PHE B 1 142 ? -17.844 -1.388 10.578 1 98.25 142 PHE B O 1
ATOM 3136 N N . VAL B 1 143 ? -17.969 -0.723 8.453 1 97.62 143 VAL B N 1
ATOM 3137 C CA . VAL B 1 143 ? -18.594 0.547 8.805 1 97.62 143 VAL B CA 1
ATOM 3138 C C . VAL B 1 143 ? -19.859 0.29 9.625 1 97.62 143 VAL B C 1
ATOM 3140 O O . VAL B 1 143 ? -20.078 0.919 10.664 1 97.62 143 VAL B O 1
ATOM 3143 N N . GLU B 1 144 ? -20.672 -0.624 9.156 1 97.94 144 GLU B N 1
ATOM 3144 C CA . GLU B 1 144 ? -21.875 -0.989 9.883 1 97.94 144 GLU B CA 1
ATOM 3145 C C . GLU B 1 144 ? -21.547 -1.565 11.258 1 97.94 144 GLU B C 1
ATOM 3147 O O . GLU B 1 144 ? -22.141 -1.186 12.258 1 97.94 144 GLU B O 1
ATOM 3152 N N . TYR B 1 145 ? -20.625 -2.428 11.297 1 98.44 145 TYR B N 1
ATOM 3153 C CA . TYR B 1 145 ? -20.188 -3.051 12.539 1 98.44 145 TYR B CA 1
ATOM 3154 C C . TYR B 1 145 ? -19.656 -2.008 13.508 1 98.44 145 TYR B C 1
ATOM 3156 O O . TYR B 1 145 ? -19.969 -2.035 14.703 1 98.44 145 TYR B O 1
ATOM 3164 N N . ASP B 1 146 ? -18.844 -1.1 13.031 1 97.75 146 ASP B N 1
ATOM 3165 C CA . ASP B 1 146 ? -18.203 -0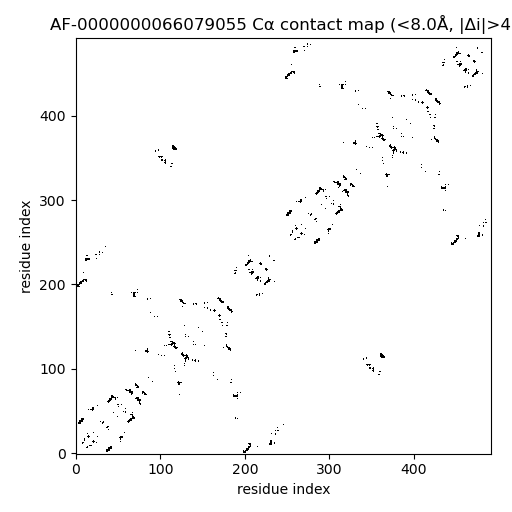.067 13.844 1 97.75 146 ASP B CA 1
ATOM 3166 C C . ASP B 1 146 ? -19.234 0.908 14.406 1 97.75 146 ASP B C 1
ATOM 3168 O O . ASP B 1 146 ? -19.047 1.454 15.5 1 97.75 146 ASP B O 1
ATOM 3172 N N . SER B 1 147 ? -20.266 1.185 13.664 1 97.38 147 SER B N 1
ATOM 3173 C CA . SER B 1 147 ? -21.312 2.09 14.125 1 97.38 147 SER B CA 1
ATOM 3174 C C . SER B 1 147 ? -22.031 1.535 15.359 1 97.38 147 SER B C 1
ATOM 3176 O O . SER B 1 147 ? -22.547 2.295 16.172 1 97.38 147 SER B O 1
ATOM 3178 N N . ILE B 1 148 ? -21.984 0.257 15.5 1 98.12 148 ILE B N 1
ATOM 3179 C CA . ILE B 1 148 ? -22.656 -0.406 16.609 1 98.12 148 ILE B CA 1
ATOM 3180 C C . ILE B 1 148 ? -21.672 -0.68 17.734 1 98.12 148 ILE B C 1
ATOM 3182 O O . ILE B 1 148 ? -21.953 -0.395 18.906 1 98.12 148 ILE B O 1
ATOM 3186 N N . HIS B 1 149 ? -20.516 -1.145 17.406 1 98.19 149 HIS B N 1
ATOM 3187 C CA . HIS B 1 149 ? -19.594 -1.668 18.406 1 98.19 149 HIS B CA 1
ATOM 3188 C C . HIS B 1 149 ? -18.516 -0.646 18.766 1 98.19 149 HIS B C 1
ATOM 3190 O O . HIS B 1 149 ? -17.75 -0.839 19.719 1 98.19 149 HIS B O 1
ATOM 3196 N N . HIS B 1 150 ? -18.359 0.432 17.984 1 98.19 150 HIS B N 1
ATOM 3197 C CA . HIS B 1 150 ? -17.484 1.562 18.25 1 98.19 150 HIS B CA 1
ATOM 3198 C C . HIS B 1 150 ? -16.031 1.112 18.375 1 98.19 150 HIS B C 1
ATOM 3200 O O . HIS B 1 150 ? -15.328 1.502 19.297 1 98.19 150 HIS B O 1
ATOM 3206 N N . VAL B 1 151 ? -15.641 0.265 17.422 1 98.38 151 VAL B N 1
ATOM 3207 C CA . VAL B 1 151 ? -14.297 -0.303 17.406 1 98.38 151 VAL B CA 1
ATOM 3208 C C . VAL B 1 151 ? -13.266 0.816 17.297 1 98.38 151 VAL B C 1
ATOM 3210 O O . VAL B 1 151 ? -12.32 0.876 18.078 1 98.38 151 VAL B O 1
ATOM 3213 N N . ARG B 1 152 ? -13.406 1.725 16.375 1 97.88 152 ARG B N 1
ATOM 3214 C CA . ARG B 1 152 ? -12.438 2.793 16.156 1 97.88 152 ARG B CA 1
ATOM 3215 C C . ARG B 1 152 ? -12.391 3.74 17.344 1 97.88 152 ARG B C 1
ATOM 3217 O O . ARG B 1 152 ? -11.305 4.117 17.797 1 97.88 152 ARG B O 1
ATOM 3224 N N . GLN B 1 153 ? -13.508 4.098 17.828 1 97.75 153 GLN B N 1
ATOM 3225 C CA . GLN B 1 153 ? -13.562 5.012 18.969 1 97.75 153 GLN B CA 1
ATOM 3226 C C . GLN B 1 153 ? -12.844 4.426 20.188 1 97.75 153 GLN B C 1
ATOM 3228 O O . GLN B 1 153 ? -12.086 5.121 20.859 1 97.75 153 GLN B O 1
ATOM 3233 N N . LYS B 1 154 ? -13.109 3.18 20.453 1 98.31 154 LYS B N 1
ATOM 3234 C CA . LYS B 1 154 ? -12.453 2.51 21.578 1 98.31 154 LYS B CA 1
ATOM 3235 C C . LYS B 1 154 ? -10.938 2.473 21.375 1 98.31 154 LYS B C 1
ATOM 3237 O O . LYS B 1 154 ? -10.188 2.713 22.328 1 98.31 154 LYS B O 1
ATOM 3242 N N . LEU B 1 155 ? -10.5 2.154 20.188 1 98.38 155 LEU B N 1
ATOM 3243 C CA . LEU B 1 155 ? -9.07 2.104 19.906 1 98.38 155 LEU B CA 1
ATOM 3244 C C . LEU B 1 155 ? -8.438 3.486 20.031 1 98.38 155 LEU B C 1
ATOM 3246 O O . LEU B 1 155 ? -7.352 3.627 20.594 1 98.38 155 LEU B O 1
ATOM 3250 N N . ILE B 1 156 ? -9.109 4.512 19.531 1 97.62 156 ILE B N 1
ATOM 3251 C CA . ILE B 1 156 ? -8.617 5.879 19.656 1 97.62 156 ILE B CA 1
ATOM 3252 C C . ILE B 1 156 ? -8.422 6.23 21.125 1 97.62 156 ILE B C 1
ATOM 3254 O O . ILE B 1 156 ? -7.395 6.785 21.5 1 97.62 156 ILE B O 1
ATOM 3258 N N . GLN B 1 157 ? -9.383 5.883 21.922 1 98 157 GLN B N 1
ATOM 3259 C CA . GLN B 1 157 ? -9.312 6.195 23.359 1 98 157 GLN B CA 1
ATOM 3260 C C . GLN B 1 157 ? -8.117 5.508 24 1 98 157 GLN B C 1
ATOM 3262 O O . GLN B 1 157 ? -7.387 6.129 24.781 1 98 157 GLN B O 1
ATOM 3267 N N . VAL B 1 158 ? -7.93 4.277 23.688 1 98.12 158 VAL B N 1
ATOM 3268 C CA . VAL B 1 158 ? -6.828 3.527 24.266 1 98.12 158 VAL B CA 1
ATOM 3269 C C . VAL B 1 158 ? -5.496 4.09 23.781 1 98.12 158 VAL B C 1
ATOM 3271 O O . VAL B 1 158 ? -4.555 4.238 24.562 1 98.12 158 VAL B O 1
ATOM 3274 N N . LEU B 1 159 ? -5.406 4.422 22.5 1 98.19 159 LEU B N 1
ATOM 3275 C CA . LEU B 1 159 ? -4.18 4.969 21.922 1 98.19 159 LEU B CA 1
ATOM 3276 C C . LEU B 1 159 ? -3.848 6.32 22.562 1 98.19 159 LEU B C 1
ATOM 3278 O O . LEU B 1 159 ? -2.689 6.594 22.875 1 98.19 159 LEU B O 1
ATOM 3282 N N . LYS B 1 160 ? -4.887 7.133 22.703 1 97.06 160 LYS B N 1
ATOM 3283 C CA . LYS B 1 160 ? -4.688 8.43 23.344 1 97.06 160 LYS B CA 1
ATOM 3284 C C . LYS B 1 160 ? -4.145 8.266 24.766 1 97.06 160 LYS B C 1
ATOM 3286 O O . LYS B 1 160 ? -3.182 8.93 25.141 1 97.06 160 LYS B O 1
ATOM 3291 N N . SER B 1 161 ? -4.762 7.402 25.5 1 97.44 161 SER B N 1
ATOM 3292 C CA . SER B 1 161 ? -4.375 7.18 26.891 1 97.44 161 SER B CA 1
ATOM 3293 C C . SER B 1 161 ? -2.941 6.668 26.984 1 97.44 161 SER B C 1
ATOM 3295 O O . SER B 1 161 ? -2.211 7.031 27.922 1 97.44 161 SER B O 1
ATOM 3297 N N . GLN B 1 162 ? -2.518 5.895 26.047 1 96.94 162 GLN B N 1
ATOM 3298 C CA . GLN B 1 162 ? -1.232 5.211 26.156 1 96.94 162 GLN B CA 1
ATOM 3299 C C . GLN B 1 162 ? -0.12 6.023 25.5 1 96.94 162 GLN B C 1
ATOM 3301 O O . GLN B 1 162 ? 1.032 5.977 25.938 1 96.94 162 GLN B O 1
ATOM 3306 N N . PHE B 1 163 ? -0.479 6.824 24.469 1 97.44 163 PHE B N 1
ATOM 3307 C CA . PHE B 1 163 ? 0.625 7.285 23.641 1 97.44 163 PHE B CA 1
ATOM 3308 C C . PHE B 1 163 ? 0.574 8.797 23.469 1 97.44 163 PHE B C 1
ATOM 3310 O O . PHE B 1 163 ? 1.518 9.406 22.953 1 97.44 163 PHE B O 1
ATOM 3317 N N . ASP B 1 164 ? -0.564 9.367 23.812 1 95.44 164 ASP B N 1
ATOM 3318 C CA . ASP B 1 164 ? -0.596 10.828 23.844 1 95.44 164 ASP B CA 1
ATOM 3319 C C . ASP B 1 164 ? 0.096 11.367 25.078 1 95.44 164 ASP B C 1
ATOM 3321 O O . ASP B 1 164 ? -0.423 11.242 26.188 1 95.44 164 ASP B O 1
ATOM 3325 N N . SER B 1 165 ? 1.294 11.883 25 1 92.69 165 SER B N 1
ATOM 3326 C CA . SER B 1 165 ? 2.076 12.359 26.141 1 92.69 165 SER B CA 1
ATOM 3327 C C . SER B 1 165 ? 2.561 13.789 25.922 1 92.69 165 SER B C 1
ATOM 3329 O O . SER B 1 165 ? 2.656 14.25 24.781 1 92.69 165 SER B O 1
ATOM 3331 N N . ASP B 1 166 ? 2.92 14.422 26.984 1 90.31 166 ASP B N 1
ATOM 3332 C CA . ASP B 1 166 ? 3.326 15.828 26.922 1 90.31 166 ASP B CA 1
ATOM 3333 C C . ASP B 1 166 ? 4.625 15.992 26.141 1 90.31 166 ASP B C 1
ATOM 3335 O O . ASP B 1 166 ? 4.816 17 25.453 1 90.31 166 ASP B O 1
ATOM 3339 N N . ASP B 1 167 ? 5.516 15.031 26.266 1 91.88 167 ASP B N 1
ATOM 3340 C CA . ASP B 1 167 ? 6.816 15.125 25.609 1 91.88 167 ASP B CA 1
ATOM 3341 C C . ASP B 1 167 ? 6.691 14.891 24.094 1 91.88 167 ASP B C 1
ATOM 3343 O O . ASP B 1 167 ? 7.57 15.281 23.328 1 91.88 167 ASP B O 1
ATOM 3347 N N . CYS B 1 168 ? 5.641 14.227 23.641 1 93.56 168 CYS B N 1
ATOM 3348 C CA . CYS B 1 168 ? 5.344 13.977 22.234 1 93.56 168 CYS B CA 1
ATOM 3349 C C . CYS B 1 168 ? 3.84 13.883 22 1 93.56 168 CYS B C 1
ATOM 3351 O O . CYS B 1 168 ? 3.299 12.789 21.844 1 93.56 168 CYS B O 1
ATOM 3353 N N . PRO B 1 169 ? 3.244 15 22 1 95.5 169 PRO B N 1
ATOM 3354 C CA . PRO B 1 169 ? 1.787 15.016 21.844 1 95.5 169 PRO B CA 1
ATOM 3355 C C . PRO B 1 169 ? 1.332 14.523 20.484 1 95.5 169 PRO B C 1
ATOM 3357 O O . PRO B 1 169 ? 1.841 14.984 19.453 1 95.5 169 PRO B O 1
ATOM 3360 N N . LEU B 1 170 ? 0.386 13.617 20.453 1 96.62 170 LEU B N 1
ATOM 3361 C CA . LEU B 1 170 ? -0.122 13.031 19.219 1 96.62 170 LEU B CA 1
ATOM 3362 C C . LEU B 1 170 ? -1.63 13.227 19.109 1 96.62 170 LEU B C 1
ATOM 3364 O O . LEU B 1 170 ? -2.334 13.266 20.109 1 96.62 170 LEU B O 1
ATOM 3368 N N . SER B 1 171 ? -2.014 13.398 17.922 1 94.06 171 SER B N 1
ATOM 3369 C CA . SER B 1 171 ? -3.436 13.406 17.594 1 94.06 171 SER B CA 1
ATOM 3370 C C . SER B 1 171 ? -3.881 12.055 17.031 1 94.06 171 SER B C 1
ATOM 3372 O O . SER B 1 171 ? -3.158 11.43 16.25 1 94.06 171 SER B O 1
ATOM 3374 N N . PHE B 1 172 ? -5.031 11.57 17.469 1 95.88 172 PHE B N 1
ATOM 3375 C CA . PHE B 1 172 ? -5.695 10.359 17 1 95.88 172 PHE B CA 1
ATOM 3376 C C . PHE B 1 172 ? -7.094 10.68 16.484 1 95.88 172 PHE B C 1
ATOM 3378 O O . PHE B 1 172 ? -7.984 11.031 17.25 1 95.88 172 PHE B O 1
ATOM 3385 N N . VAL B 1 173 ? -7.25 10.578 15.18 1 91 173 VAL B N 1
ATOM 3386 C CA . VAL B 1 173 ? -8.523 11 14.617 1 91 173 VAL B CA 1
ATOM 3387 C C . VAL B 1 173 ? -9.062 9.93 13.672 1 91 173 VAL B C 1
ATOM 3389 O O . VAL B 1 173 ? -8.289 9.234 13.008 1 91 173 VAL B O 1
ATOM 3392 N N . ALA B 1 174 ? -10.359 9.766 13.664 1 92.12 174 ALA B N 1
ATOM 3393 C CA . ALA B 1 174 ? -10.969 8.867 12.68 1 92.12 174 ALA B CA 1
ATOM 3394 C C . ALA B 1 174 ? -10.656 9.328 11.258 1 92.12 174 ALA B C 1
ATOM 3396 O O . ALA B 1 174 ? -10.836 10.5 10.922 1 92.12 174 ALA B O 1
ATOM 3397 N N . GLY B 1 175 ? -10.07 8.438 10.516 1 86.56 175 GLY B N 1
ATOM 3398 C CA . GLY B 1 175 ? -9.734 8.727 9.125 1 86.56 175 GLY B CA 1
ATOM 3399 C C . GLY B 1 175 ? -10.578 7.938 8.133 1 86.56 175 GLY B C 1
ATOM 3400 O O . GLY B 1 175 ? -10.664 6.711 8.219 1 86.56 175 GLY B O 1
ATOM 3401 N N . GLY B 1 176 ? -11.164 8.625 7.238 1 86.38 176 GLY B N 1
ATOM 3402 C CA . GLY B 1 176 ? -12.016 7.941 6.285 1 86.38 176 GLY B CA 1
ATOM 3403 C C . GLY B 1 176 ? -13.195 7.238 6.934 1 86.38 176 GLY B C 1
ATOM 3404 O O . GLY B 1 176 ? -13.844 7.797 7.82 1 86.38 176 GLY B O 1
ATOM 3405 N N . GLN B 1 177 ? -13.453 6.039 6.375 1 90.81 177 GLN B N 1
ATOM 3406 C CA . GLN B 1 177 ? -14.625 5.324 6.879 1 90.81 177 GLN B CA 1
ATOM 3407 C C . GLN B 1 177 ? -14.219 4.195 7.82 1 90.81 177 GLN B C 1
ATOM 3409 O O . GLN B 1 177 ? -15.031 3.711 8.609 1 90.81 177 GLN B O 1
ATOM 3414 N N . ILE B 1 178 ? -12.836 3.826 7.77 1 97.19 178 ILE B N 1
ATOM 3415 C CA . ILE B 1 178 ? -12.57 2.578 8.477 1 97.19 178 ILE B CA 1
ATOM 3416 C C . ILE B 1 178 ? -11.234 2.682 9.219 1 97.19 178 ILE B C 1
ATOM 3418 O O . ILE B 1 178 ? -10.797 1.72 9.844 1 97.19 178 ILE B O 1
ATOM 3422 N N . SER B 1 179 ? -10.586 3.834 9.188 1 97.69 179 SER B N 1
ATOM 3423 C CA . SER B 1 179 ? -9.227 3.898 9.711 1 97.69 179 SER B CA 1
ATOM 3424 C C . SER B 1 179 ? -9.086 5.008 10.75 1 97.69 179 SER B C 1
ATOM 3426 O O . SER B 1 179 ? -10.055 5.699 11.062 1 97.69 179 SER B O 1
ATOM 3428 N N . ILE B 1 180 ? -7.957 5.062 11.391 1 97.56 180 ILE B N 1
ATOM 3429 C CA . ILE B 1 180 ? -7.508 6.066 12.352 1 97.56 180 ILE B CA 1
ATOM 3430 C C . ILE B 1 180 ? -6.188 6.676 11.875 1 97.56 180 ILE B C 1
ATOM 3432 O O . ILE B 1 180 ? -5.262 5.953 11.508 1 97.56 180 ILE B O 1
ATOM 3436 N N . ASP B 1 181 ? -6.129 7.965 11.867 1 95.12 181 ASP B N 1
ATOM 3437 C CA . ASP B 1 181 ? -4.902 8.672 11.523 1 95.12 181 ASP B CA 1
ATOM 3438 C C . ASP B 1 181 ? -4.203 9.203 12.773 1 95.12 181 ASP B C 1
ATOM 3440 O O . ASP B 1 181 ? -4.844 9.773 13.656 1 95.12 181 ASP B O 1
ATOM 3444 N N . VAL B 1 182 ? -2.938 8.977 12.812 1 97.12 182 VAL B N 1
ATOM 3445 C CA . VAL B 1 182 ? -2.104 9.438 13.922 1 97.12 182 VAL B CA 1
ATOM 3446 C C . VAL B 1 182 ? -1.032 10.391 13.398 1 97.12 182 VAL B C 1
ATOM 3448 O O . VAL B 1 182 ? -0.313 10.07 12.445 1 97.12 182 VAL B O 1
ATOM 3451 N N . TYR B 1 183 ? -0.884 11.523 13.984 1 95.44 183 TYR B N 1
ATOM 3452 C CA . TYR B 1 183 ? 0.143 12.484 13.609 1 95.44 183 TYR B CA 1
ATOM 3453 C C . TYR B 1 183 ? 0.443 13.438 14.766 1 95.44 183 TYR B C 1
ATOM 3455 O O . TYR B 1 183 ? -0.35 13.555 15.695 1 95.44 183 TYR B O 1
ATOM 3463 N N . PRO B 1 184 ? 1.603 14.055 14.812 1 95.88 184 PRO B N 1
ATOM 3464 C CA . PRO B 1 184 ? 1.913 15.016 15.875 1 95.88 184 PRO B CA 1
ATOM 3465 C C . PRO B 1 184 ? 0.905 16.156 15.945 1 95.88 184 PRO B C 1
ATOM 3467 O O . PRO B 1 184 ? 0.519 16.719 14.914 1 95.88 184 PRO B O 1
ATOM 3470 N N . LYS B 1 185 ? 0.506 16.562 17.125 1 92.38 185 LYS B N 1
ATOM 3471 C CA . LYS B 1 185 ? -0.459 17.656 17.312 1 92.38 185 LYS B CA 1
ATOM 3472 C C . LYS B 1 185 ? 0.051 18.953 16.703 1 92.38 185 LYS B C 1
ATOM 3474 O O . LYS B 1 185 ? -0.735 19.766 16.203 1 92.38 185 LYS B O 1
ATOM 3479 N N . ALA B 1 186 ? 1.322 19.062 16.688 1 90.75 186 ALA B N 1
ATOM 3480 C CA . ALA B 1 186 ? 1.943 20.281 16.156 1 90.75 186 ALA B CA 1
ATOM 3481 C C . ALA B 1 186 ? 1.802 20.359 14.641 1 90.75 186 ALA B C 1
ATOM 3483 O O . ALA B 1 186 ? 2.02 21.422 14.047 1 90.75 186 ALA B O 1
ATOM 3484 N N . TRP B 1 187 ? 1.396 19.219 14.016 1 93 187 TRP B N 1
ATOM 3485 C CA . TRP B 1 187 ? 1.295 19.203 12.555 1 93 187 TRP B CA 1
ATOM 3486 C C . TRP B 1 187 ? -0.121 19.531 12.102 1 93 187 TRP B C 1
ATOM 3488 O O . TRP B 1 187 ? -0.719 18.797 11.312 1 93 187 TRP B O 1
ATOM 3498 N N . SER B 1 188 ? -0.638 20.625 12.648 1 92.38 188 SER B N 1
ATOM 3499 C CA . SER B 1 188 ? -1.863 21.25 12.164 1 92.38 188 SER B CA 1
ATOM 3500 C C . SER B 1 188 ? -1.578 22.203 11 1 92.38 188 SER B C 1
ATOM 3502 O O . SER B 1 188 ? -0.422 22.391 10.625 1 92.38 188 SER B O 1
ATOM 3504 N N . LYS B 1 189 ? -2.682 22.703 10.453 1 95.31 189 LYS B N 1
ATOM 3505 C CA . LYS B 1 189 ? -2.479 23.625 9.336 1 95.31 189 LYS B CA 1
ATOM 3506 C C . LYS B 1 189 ? -1.593 24.797 9.75 1 95.31 189 LYS B C 1
ATOM 3508 O O . LYS B 1 189 ? -0.973 25.438 8.898 1 95.31 189 LYS B O 1
ATOM 3513 N N . SER B 1 190 ? -1.494 25.094 11.008 1 95.38 190 SER B N 1
ATOM 3514 C CA . SER B 1 190 ? -0.717 26.219 11.492 1 95.38 190 SER B CA 1
ATOM 3515 C C . SER B 1 190 ? 0.769 26.047 11.203 1 95.38 190 SER B C 1
ATOM 3517 O O . SER B 1 190 ? 1.532 27.016 11.211 1 95.38 190 SER B O 1
ATOM 3519 N N . ILE B 1 191 ? 1.18 24.812 10.938 1 95.38 191 ILE B N 1
ATOM 3520 C CA . ILE B 1 191 ? 2.6 24.562 10.695 1 95.38 191 ILE B CA 1
ATOM 3521 C C . ILE B 1 191 ? 3.033 25.266 9.414 1 95.38 191 ILE B C 1
ATOM 3523 O O . ILE B 1 191 ? 4.219 25.547 9.219 1 95.38 191 ILE B O 1
ATOM 3527 N N . ALA B 1 192 ? 2.121 25.531 8.586 1 96.75 192 ALA B N 1
ATOM 3528 C CA . ALA B 1 192 ? 2.393 26.266 7.352 1 96.75 192 ALA B CA 1
ATOM 3529 C C . ALA B 1 192 ? 3.076 27.609 7.645 1 96.75 192 ALA B C 1
ATOM 3531 O O . ALA B 1 192 ? 3.939 28.047 6.883 1 96.75 192 ALA B O 1
ATOM 3532 N N . LEU B 1 193 ? 2.742 28.234 8.75 1 97.06 193 LEU B N 1
ATOM 3533 C CA . LEU B 1 193 ? 3.242 29.562 9.109 1 97.06 193 LEU B CA 1
ATOM 3534 C C . LEU B 1 193 ? 4.75 29.531 9.352 1 97.06 193 LEU B C 1
ATOM 3536 O O . LEU B 1 193 ? 5.441 30.516 9.125 1 97.06 193 LEU B O 1
ATOM 3540 N N . SER B 1 194 ? 5.215 28.391 9.773 1 94.69 194 SER B N 1
ATOM 3541 C CA . SER B 1 194 ? 6.637 28.25 10.07 1 94.69 194 SER B CA 1
ATOM 3542 C C . SER B 1 194 ? 7.465 28.219 8.789 1 94.69 194 SER B C 1
ATOM 3544 O O . SER B 1 194 ? 8.688 28.391 8.836 1 94.69 194 SER B O 1
ATOM 3546 N N . HIS B 1 195 ? 6.785 28.078 7.652 1 94.94 195 HIS B N 1
ATOM 3547 C CA . HIS B 1 195 ? 7.5 27.922 6.391 1 94.94 195 HIS B CA 1
ATOM 3548 C C . HIS B 1 195 ? 7.488 29.219 5.59 1 94.94 195 HIS B C 1
ATOM 3550 O O . HIS B 1 195 ? 8.148 29.328 4.551 1 94.94 195 HIS B O 1
ATOM 3556 N N . ILE B 1 196 ? 6.66 30.266 5.824 1 93.75 196 ILE B N 1
ATOM 3557 C CA . ILE B 1 196 ? 6.445 31.5 5.062 1 93.75 196 ILE B CA 1
ATOM 3558 C C . ILE B 1 196 ? 7.488 32.531 5.453 1 93.75 196 ILE B C 1
ATOM 3560 O O . ILE B 1 196 ? 7.801 33.438 4.672 1 93.75 196 ILE B O 1
ATOM 3564 N N . GLY B 1 197 ? 8.5 32.375 6.207 1 87.5 197 GLY B N 1
ATOM 3565 C CA . GLY B 1 197 ? 9.461 33.375 6.66 1 87.5 197 GLY B CA 1
ATOM 3566 C C . GLY B 1 197 ? 8.805 34.625 7.215 1 87.5 197 GLY B C 1
ATOM 3567 O O . GLY B 1 197 ? 7.629 34.594 7.598 1 87.5 197 GLY B O 1
ATOM 3568 N N . LYS B 1 198 ? 9.461 35.719 7.258 1 92.12 198 LYS B N 1
ATOM 3569 C CA . LYS B 1 198 ? 8.945 36.969 7.824 1 92.12 198 LYS B CA 1
ATOM 3570 C C . LYS B 1 198 ? 7.863 37.562 6.934 1 92.12 198 LYS B C 1
ATOM 3572 O O . LYS B 1 198 ? 8.07 37.75 5.734 1 92.12 198 LYS B O 1
ATOM 3577 N N . CYS B 1 199 ? 6.699 37.75 7.438 1 95.06 199 CYS B N 1
ATOM 3578 C CA . CYS B 1 199 ? 5.539 38.375 6.785 1 95.06 199 CYS B CA 1
ATOM 3579 C C . CYS B 1 199 ? 4.848 39.344 7.711 1 95.06 199 CYS B C 1
ATOM 3581 O O . CYS B 1 199 ? 4.566 39.031 8.867 1 95.06 199 CYS B O 1
ATOM 3583 N N . ASP B 1 200 ? 4.59 40.531 7.219 1 96.62 200 ASP B N 1
ATOM 3584 C CA . ASP B 1 200 ? 4.07 41.625 8.055 1 96.62 200 ASP B CA 1
ATOM 3585 C C . ASP B 1 200 ? 2.6 41.406 8.391 1 96.62 200 ASP B C 1
ATOM 3587 O O . ASP B 1 200 ? 2.17 41.656 9.516 1 96.62 200 ASP B O 1
ATOM 3591 N N . VAL B 1 201 ? 1.901 41 7.453 1 97.12 201 VAL B N 1
ATOM 3592 C CA . VAL B 1 201 ? 0.473 40.781 7.645 1 97.12 201 VAL B CA 1
ATOM 3593 C C . VAL B 1 201 ? 0.073 39.438 7.023 1 97.12 201 VAL B C 1
ATOM 3595 O O . VAL B 1 201 ? 0.365 39.188 5.855 1 97.12 201 VAL B O 1
ATOM 3598 N N . ILE B 1 202 ? -0.559 38.531 7.82 1 98.25 202 ILE B N 1
ATOM 3599 C CA . ILE B 1 202 ? -1.049 37.25 7.324 1 98.25 202 ILE B CA 1
ATOM 3600 C C . ILE B 1 202 ? -2.547 37.125 7.598 1 98.25 202 ILE B C 1
ATOM 3602 O O . ILE B 1 202 ? -2.988 37.281 8.742 1 98.25 202 ILE B O 1
ATOM 3606 N N . HIS B 1 203 ? -3.295 36.938 6.516 1 98.56 203 HIS B N 1
ATOM 3607 C CA . HIS B 1 203 ? -4.707 36.562 6.625 1 98.56 203 HIS B CA 1
ATOM 3608 C C . HIS B 1 203 ? -4.918 35.094 6.355 1 98.56 203 HIS B C 1
ATOM 3610 O O . HIS B 1 203 ? -4.277 34.531 5.469 1 98.56 203 HIS B O 1
ATOM 3616 N N . PHE B 1 204 ? -5.746 34.5 7.141 1 98.81 204 PHE B N 1
ATOM 3617 C CA . PHE B 1 204 ? -6.184 33.156 6.863 1 98.81 204 PHE B CA 1
ATOM 3618 C C . PHE B 1 204 ? -7.695 33.094 6.664 1 98.81 204 PHE B C 1
ATOM 3620 O O . PHE B 1 204 ? -8.445 33.656 7.457 1 98.81 204 PHE B O 1
ATOM 3627 N N . PHE B 1 205 ? -8.117 32.438 5.578 1 98.88 205 PHE B N 1
ATOM 3628 C CA . PHE B 1 205 ? -9.531 32.219 5.281 1 98.88 205 PHE B CA 1
ATOM 3629 C C . PHE B 1 205 ? -9.875 30.75 5.312 1 98.88 205 PHE B C 1
ATOM 3631 O O . PHE B 1 205 ? -9.266 29.953 4.609 1 98.88 205 PHE B O 1
ATOM 3638 N N . GLY B 1 206 ? -10.805 30.375 6.117 1 98.5 206 GLY B N 1
ATOM 3639 C CA . GLY B 1 206 ? -11.25 29 6.215 1 98.5 206 GLY B CA 1
ATOM 3640 C C . GLY B 1 206 ? -12.695 28.859 6.637 1 98.5 206 GLY B C 1
ATOM 3641 O O . GLY B 1 206 ? -13.281 29.797 7.18 1 98.5 206 GLY B O 1
ATOM 3642 N N . ASP B 1 207 ? -13.305 27.703 6.391 1 97.56 207 ASP B N 1
ATOM 3643 C CA . ASP B 1 207 ? -14.703 27.5 6.73 1 97.56 207 ASP B CA 1
ATOM 3644 C C . ASP B 1 207 ? -14.852 26.812 8.086 1 97.56 207 ASP B C 1
ATOM 3646 O O . ASP B 1 207 ? -15.805 27.062 8.82 1 97.56 207 ASP B O 1
ATOM 3650 N N . ASN B 1 208 ? -13.953 25.969 8.461 1 95.19 208 ASN B N 1
ATOM 3651 C CA . ASN B 1 208 ? -14.055 25.203 9.695 1 95.19 208 ASN B CA 1
ATOM 3652 C C . ASN B 1 208 ? -13.156 25.766 10.789 1 95.19 208 ASN B C 1
ATOM 3654 O O . ASN B 1 208 ? -12.266 25.078 11.297 1 95.19 208 ASN B O 1
ATOM 3658 N N . THR B 1 209 ? -13.461 27.016 11.227 1 96.81 209 THR B N 1
ATOM 3659 C CA . THR B 1 209 ? -12.578 27.766 12.109 1 96.81 209 THR B CA 1
ATOM 3660 C C . THR B 1 209 ? -13.016 27.625 13.562 1 96.81 209 THR B C 1
ATOM 3662 O O . THR B 1 209 ? -12.414 28.219 14.461 1 96.81 209 THR B O 1
ATOM 3665 N N . ARG B 1 210 ? -14.109 26.906 13.875 1 93.38 210 ARG B N 1
ATOM 3666 C CA . ARG B 1 210 ? -14.578 26.672 15.234 1 93.38 210 ARG B CA 1
ATOM 3667 C C . ARG B 1 210 ? -13.711 25.641 15.945 1 93.38 210 ARG B C 1
ATOM 3669 O O . ARG B 1 210 ? -12.969 24.891 15.297 1 93.38 210 ARG B O 1
ATOM 3676 N N . GLU B 1 211 ? -13.766 25.641 17.234 1 89.25 211 GLU B N 1
ATOM 3677 C CA . GLU B 1 211 ? -13.016 24.688 18.047 1 89.25 211 GLU B CA 1
ATOM 3678 C C . GLU B 1 211 ? -13.273 23.25 17.562 1 89.25 211 GLU B C 1
ATOM 3680 O O . GLU B 1 211 ? -14.414 22.859 17.344 1 89.25 211 GLU B O 1
ATOM 3685 N N . GLY B 1 212 ? -12.156 22.531 17.469 1 83.25 212 GLY B N 1
ATOM 3686 C CA . GLY B 1 212 ? -12.273 21.172 16.969 1 83.25 212 GLY B CA 1
ATOM 3687 C C . GLY B 1 212 ? -12.141 21.078 15.469 1 83.25 212 GLY B C 1
ATOM 3688 O O . GLY B 1 212 ? -11.922 19.984 14.93 1 83.25 212 GLY B O 1
ATOM 3689 N N . GLY B 1 213 ? -12.289 22.203 14.82 1 87.38 213 GLY B N 1
ATOM 3690 C CA . GLY B 1 213 ? -12.148 22.219 13.367 1 87.38 213 GLY B CA 1
ATOM 3691 C C . GLY B 1 213 ? -10.695 22.25 12.914 1 87.38 213 GLY B C 1
ATOM 3692 O O . GLY B 1 213 ? -9.805 22.609 13.68 1 87.38 213 GLY B O 1
ATOM 3693 N N . ASN B 1 214 ? -10.5 21.891 11.641 1 90.31 214 ASN B N 1
ATOM 3694 C CA . ASN B 1 214 ? -9.141 21.766 11.125 1 90.31 214 ASN B CA 1
ATOM 3695 C C . ASN B 1 214 ? -8.523 23.141 10.836 1 90.31 214 ASN B C 1
ATOM 3697 O O . ASN B 1 214 ? -7.316 23.25 10.617 1 90.31 214 ASN B O 1
ATOM 3701 N N . ASP B 1 215 ? -9.32 24.172 10.883 1 96.19 215 ASP B N 1
ATOM 3702 C CA . ASP B 1 215 ? -8.805 25.516 10.641 1 96.19 215 ASP B CA 1
ATOM 3703 C C . ASP B 1 215 ? -8.617 26.266 11.953 1 96.19 215 ASP B C 1
ATOM 3705 O O . ASP B 1 215 ? -8.086 27.391 11.961 1 96.19 215 ASP B O 1
ATOM 3709 N N . PHE B 1 216 ? -9 25.688 13.031 1 95.94 216 PHE B N 1
ATOM 3710 C CA . PHE B 1 216 ? -9.102 26.391 14.305 1 95.94 216 PHE B CA 1
ATOM 3711 C C . PHE B 1 216 ? -7.746 26.953 14.727 1 95.94 216 PHE B C 1
ATOM 3713 O O . PHE B 1 216 ? -7.633 28.125 15.062 1 95.94 216 PHE B O 1
ATOM 3720 N N . GLU B 1 217 ? -6.711 26.172 14.648 1 95 217 GLU B N 1
ATOM 3721 C CA . GLU B 1 217 ? -5.406 26.562 15.18 1 95 217 GLU B CA 1
ATOM 3722 C C . GLU B 1 217 ? -4.789 27.703 14.367 1 95 217 GLU B C 1
ATOM 3724 O O . GLU B 1 217 ? -4.281 28.672 14.93 1 95 217 GLU B O 1
ATOM 3729 N N . ILE B 1 218 ? -4.859 27.578 13.07 1 97.12 218 ILE B N 1
ATOM 3730 C CA . ILE B 1 218 ? -4.246 28.609 12.242 1 97.12 218 ILE B CA 1
ATOM 3731 C C . ILE B 1 218 ? -5.078 29.891 12.312 1 97.12 218 ILE B C 1
ATOM 3733 O O . ILE B 1 218 ? -4.531 30.984 12.367 1 97.12 218 ILE B O 1
ATOM 3737 N N . TYR B 1 219 ? -6.402 29.734 12.398 1 98.12 219 TYR B N 1
ATOM 3738 C CA . TYR B 1 219 ? -7.32 30.859 12.523 1 98.12 219 TYR B CA 1
ATOM 3739 C C . TYR B 1 219 ? -7.035 31.656 13.797 1 98.12 219 TYR B C 1
ATOM 3741 O O . TYR B 1 219 ? -7.082 32.875 13.781 1 98.12 219 TYR B O 1
ATOM 3749 N N . ASN B 1 220 ? -6.641 31 14.789 1 97.38 220 ASN B N 1
ATOM 3750 C CA . ASN B 1 220 ? -6.469 31.641 16.094 1 97.38 220 ASN B CA 1
ATOM 3751 C C . ASN B 1 220 ? -5 31.938 16.375 1 97.38 220 ASN B C 1
ATOM 3753 O O . ASN B 1 220 ? -4.652 32.375 17.484 1 97.38 220 ASN B O 1
ATOM 3757 N N . HIS B 1 221 ? -4.145 31.672 15.539 1 96.5 221 HIS B N 1
ATOM 3758 C CA . HIS B 1 221 ? -2.727 31.938 15.742 1 96.5 221 HIS B CA 1
ATOM 3759 C C . HIS B 1 221 ? -2.479 33.438 15.977 1 96.5 221 HIS B C 1
ATOM 3761 O O . HIS B 1 221 ? -3.076 34.281 15.305 1 96.5 221 HIS B O 1
ATOM 3767 N N . PRO B 1 222 ? -1.559 33.75 16.812 1 96.44 222 PRO B N 1
ATOM 3768 C CA . PRO B 1 222 ? -1.356 35.156 17.172 1 96.44 222 PRO B CA 1
ATOM 3769 C C . PRO B 1 222 ? -0.874 36 16.016 1 96.44 222 PRO B C 1
ATOM 3771 O O . PRO B 1 222 ? -1.135 37.219 15.969 1 96.44 222 PRO B O 1
ATOM 3774 N N . ASP B 1 223 ? -0.226 35.469 15.094 1 96.69 223 ASP B N 1
ATOM 3775 C CA . ASP B 1 223 ? 0.357 36.219 13.984 1 96.69 223 ASP B CA 1
ATOM 3776 C C . ASP B 1 223 ? -0.605 36.281 12.797 1 96.69 223 ASP B C 1
ATOM 3778 O O . ASP B 1 223 ? -0.255 36.781 11.734 1 96.69 223 ASP B O 1
ATOM 3782 N N . VAL B 1 224 ? -1.823 35.75 12.961 1 98.19 224 VAL B N 1
ATOM 3783 C CA . VAL B 1 224 ? -2.719 35.594 11.82 1 98.19 224 VAL B CA 1
ATOM 3784 C C . VAL B 1 224 ? -4.02 36.344 12.078 1 98.19 224 VAL B C 1
ATOM 3786 O O . VAL B 1 224 ? -4.562 36.312 13.18 1 98.19 224 VAL B O 1
ATOM 3789 N N . ILE B 1 225 ? -4.449 37.156 11.102 1 98.44 225 ILE B N 1
ATOM 3790 C CA . ILE B 1 225 ? -5.812 37.688 11.086 1 98.44 225 ILE B CA 1
ATOM 3791 C C . ILE B 1 225 ? -6.75 36.656 10.469 1 98.44 225 ILE B C 1
ATOM 3793 O O . ILE B 1 225 ? -6.742 36.438 9.258 1 98.44 225 ILE B O 1
ATOM 3797 N N . GLY B 1 226 ? -7.582 36 11.273 1 98.5 226 GLY B N 1
ATOM 3798 C CA . GLY B 1 226 ? -8.445 34.906 10.836 1 98.5 226 GLY B CA 1
ATOM 3799 C C . GLY B 1 226 ? -9.781 35.375 10.297 1 98.5 226 GLY B C 1
ATOM 3800 O O . GLY B 1 226 ? -10.391 36.312 10.852 1 98.5 226 GLY B O 1
ATOM 3801 N N . HIS B 1 227 ? -10.219 34.844 9.188 1 98.75 227 HIS B N 1
ATOM 3802 C CA . HIS B 1 227 ? -11.508 35.094 8.57 1 98.75 227 HIS B CA 1
ATOM 3803 C C . HIS B 1 227 ? -12.305 33.812 8.375 1 98.75 227 HIS B C 1
ATOM 3805 O O . HIS B 1 227 ? -11.844 32.906 7.688 1 98.75 227 HIS B O 1
ATOM 3811 N N . THR B 1 228 ? -13.523 33.75 8.914 1 98.62 228 THR B N 1
ATOM 3812 C CA . THR B 1 228 ? -14.414 32.594 8.672 1 98.62 228 THR B CA 1
ATOM 3813 C C . THR B 1 228 ? -15.234 32.812 7.406 1 98.62 228 THR B C 1
ATOM 3815 O O . THR B 1 228 ? -15.812 33.906 7.215 1 98.62 228 THR B O 1
ATOM 3818 N N . VAL B 1 229 ? -15.227 31.844 6.594 1 98.44 229 VAL B N 1
ATOM 3819 C CA . VAL B 1 229 ? -16.016 31.938 5.379 1 98.44 229 VAL B CA 1
ATOM 3820 C C . VAL B 1 229 ? -17.078 30.844 5.359 1 98.44 229 VAL B C 1
ATOM 3822 O O . VAL B 1 229 ? -16.891 29.781 5.973 1 98.44 229 VAL B O 1
ATOM 3825 N N . THR B 1 230 ? -18.172 31.047 4.633 1 97.5 230 THR B N 1
ATOM 3826 C CA . THR B 1 230 ? -19.25 30.062 4.559 1 97.5 230 THR B CA 1
ATOM 3827 C C . THR B 1 230 ? -19.281 29.391 3.184 1 97.5 230 THR B C 1
ATOM 3829 O O . THR B 1 230 ? -20.141 28.562 2.912 1 97.5 230 THR B O 1
ATOM 3832 N N . GLY B 1 231 ? -18.406 29.766 2.369 1 97.25 231 GLY B N 1
ATOM 3833 C CA . GLY B 1 231 ? -18.266 29.281 1.008 1 97.25 231 GLY B CA 1
ATOM 3834 C C . GLY B 1 231 ? -17.484 30.219 0.109 1 97.25 231 GLY B C 1
ATOM 3835 O O . GLY B 1 231 ? -17.078 31.297 0.536 1 97.25 231 GLY B O 1
ATOM 3836 N N . TYR B 1 232 ? -17.328 29.75 -1.156 1 98 232 TYR B N 1
ATOM 3837 C CA . TYR B 1 232 ? -16.469 30.516 -2.043 1 98 232 TYR B CA 1
ATOM 3838 C C . TYR B 1 232 ? -17.078 31.875 -2.363 1 98 232 TYR B C 1
ATOM 3840 O O . TYR B 1 232 ? -16.359 32.844 -2.578 1 98 232 TYR B O 1
ATOM 3848 N N . LYS B 1 233 ? -18.453 31.969 -2.389 1 97.75 233 LYS B N 1
ATOM 3849 C CA . LYS B 1 233 ? -19.109 33.25 -2.662 1 97.75 233 LYS B CA 1
ATOM 3850 C C . LYS B 1 233 ? -18.844 34.25 -1.535 1 97.75 233 LYS B C 1
ATOM 3852 O O . LYS B 1 233 ? -18.562 35.438 -1.787 1 97.75 233 LYS B O 1
ATOM 3857 N N . ASP B 1 234 ? -18.922 33.75 -0.36 1 98.56 234 ASP B N 1
ATOM 3858 C CA . ASP B 1 234 ? -18.625 34.562 0.804 1 98.56 234 ASP B CA 1
ATOM 3859 C C . ASP B 1 234 ? -17.156 35 0.8 1 98.56 234 ASP B C 1
ATOM 3861 O O . ASP B 1 234 ? -16.844 36.156 1.149 1 98.56 234 ASP B O 1
ATOM 3865 N N . LEU B 1 235 ? -16.281 34.094 0.447 1 98.75 235 LEU B N 1
ATOM 3866 C CA . LEU B 1 235 ? -14.859 34.438 0.321 1 98.75 235 LEU B CA 1
ATOM 3867 C C . LEU B 1 235 ? -14.648 35.594 -0.646 1 98.75 235 LEU B C 1
ATOM 3869 O O . LEU B 1 235 ? -13.945 36.562 -0.326 1 98.75 235 LEU B O 1
ATOM 3873 N N . VAL B 1 236 ? -15.289 35.469 -1.812 1 98.62 236 VAL B N 1
ATOM 3874 C CA . VAL B 1 236 ? -15.156 36.531 -2.826 1 98.62 236 VAL B CA 1
ATOM 3875 C C . VAL B 1 236 ? -15.609 37.875 -2.252 1 98.62 236 VAL B C 1
ATOM 3877 O O . VAL B 1 236 ? -14.922 38.875 -2.418 1 98.62 236 VAL B O 1
ATOM 3880 N N . ASN B 1 237 ? -16.688 37.844 -1.567 1 98.56 237 ASN B N 1
ATOM 3881 C CA . ASN B 1 237 ? -17.188 39.062 -0.958 1 98.56 237 ASN B CA 1
ATOM 3882 C C . ASN B 1 237 ? -16.203 39.625 0.051 1 98.56 237 ASN B C 1
ATOM 3884 O O . ASN B 1 237 ? -15.961 40.844 0.062 1 98.56 237 ASN B O 1
ATOM 3888 N N . GLN B 1 238 ? -15.625 38.812 0.862 1 98.62 238 GLN B N 1
ATOM 3889 C CA . GLN B 1 238 ? -14.695 39.281 1.883 1 98.62 238 GLN B CA 1
ATOM 3890 C C . GLN B 1 238 ? -13.414 39.812 1.251 1 98.62 238 GLN B C 1
ATOM 3892 O O . GLN B 1 238 ? -12.844 40.812 1.735 1 98.62 238 GLN B O 1
ATOM 3897 N N . LEU B 1 239 ? -13 39.188 0.261 1 98.62 239 LEU B N 1
ATOM 3898 C CA . LEU B 1 239 ? -11.805 39.656 -0.423 1 98.62 239 LEU B CA 1
ATOM 3899 C C . LEU B 1 239 ? -12.062 41 -1.12 1 98.62 239 LEU B C 1
ATOM 3901 O O . LEU B 1 239 ? -11.172 41.844 -1.18 1 98.62 239 LEU B O 1
ATOM 3905 N N . GLU B 1 240 ? -13.305 41.125 -1.673 1 98.31 240 GLU B N 1
ATOM 3906 C CA . GLU B 1 240 ? -13.672 42.406 -2.244 1 98.31 240 GLU B CA 1
ATOM 3907 C C . GLU B 1 240 ? -13.578 43.531 -1.204 1 98.31 240 GLU B C 1
ATOM 3909 O O . GLU B 1 240 ? -13.055 44.625 -1.486 1 98.31 240 GLU B O 1
ATOM 3914 N N . GLU B 1 241 ? -14.016 43.25 -0.074 1 97.88 241 GLU B N 1
ATOM 3915 C CA . GLU B 1 241 ? -13.961 44.219 1.014 1 97.88 241 GLU B CA 1
ATOM 3916 C C . GLU B 1 241 ? -12.516 44.531 1.417 1 97.88 241 GLU B C 1
ATOM 3918 O O . GLU B 1 241 ? -12.164 45.688 1.676 1 97.88 241 GLU B O 1
ATOM 3923 N N . LEU B 1 242 ? -11.711 43.5 1.509 1 97.06 242 LEU B N 1
ATOM 3924 C CA . LEU B 1 242 ? -10.305 43.656 1.862 1 97.06 242 LEU B CA 1
ATOM 3925 C C . LEU B 1 242 ? -9.578 44.5 0.843 1 97.06 242 LEU B C 1
ATOM 3927 O O . LEU B 1 242 ? -8.773 45.375 1.214 1 97.06 242 LEU B O 1
ATOM 3931 N N . LEU B 1 243 ? -9.852 44.312 -0.414 1 96.31 243 LEU B N 1
ATOM 3932 C CA . LEU B 1 243 ? -9.211 45.062 -1.494 1 96.31 243 LEU B CA 1
ATOM 3933 C C . LEU B 1 243 ? -9.633 46.531 -1.469 1 96.31 243 LEU B C 1
ATOM 3935 O O . LEU B 1 243 ? -8.859 47.406 -1.833 1 96.31 243 LEU B O 1
ATOM 3939 N N . ALA B 1 244 ? -10.883 46.75 -1.023 1 94 244 ALA B N 1
ATOM 3940 C CA . ALA B 1 244 ? -11.391 48.125 -0.949 1 94 244 ALA B CA 1
ATOM 3941 C C . ALA B 1 244 ? -10.68 48.906 0.14 1 94 244 ALA B C 1
ATOM 3943 O O . ALA B 1 244 ? -10.562 50.125 0.051 1 94 244 ALA B O 1
ATOM 3944 N N . LYS B 1 245 ? -10.18 48.281 1.17 1 88.69 245 LYS B N 1
ATOM 3945 C CA . LYS B 1 245 ? -9.516 48.906 2.305 1 88.69 245 LYS B CA 1
ATOM 3946 C C . LYS B 1 245 ? -8.016 49.062 2.057 1 88.69 245 LYS B C 1
ATOM 3948 O O . LYS B 1 245 ? -7.316 49.719 2.811 1 88.69 245 LYS B O 1
ATOM 3953 N N . SER B 1 246 ? -7.465 48.406 1.055 1 78.44 246 SER B N 1
ATOM 3954 C CA . SER B 1 246 ? -6.031 48.344 0.792 1 78.44 246 SER B CA 1
ATOM 3955 C C . SER B 1 246 ? -5.637 49.344 -0.291 1 78.44 246 SER B C 1
ATOM 3957 O O . SER B 1 246 ? -6.406 49.625 -1.218 1 78.44 246 SER B O 1
#

Sequence (492 aa):
MVRQMLIFDMDGTLTDPVQVINNDVKDILRRCKRKNFEIAVVSGSKYEKIKGQLNDGFIDEFDYVFSENGTQVYVKNVLVKSLDITEAIPETKLRKMVEFCLRYIADLDIPTKRGTFIEHRKSLINICPPGRNCSMVDRRRFVEYDSIHHVRQKLIQVLKSQFDSDDCPLSFVAGGQISIDVYPKAWSKSIALSHIGKCDVIHFFGDNTREGGNDFEIYNHPDVIGHTVTGYKDLVNQLEELLAKSMVRQMLIFDMDGTLTDPVQVINNDVKDILRRCKRKNFEIAVVSGSKYEKIKGQLNDGFIDEFDYVFSENGTQVYVKNVLVKSLDITEAIPETKLRKMVEFCLRYIADLDIPTKRGTFIEHRKSLINICPPGRNCSMVDRRRFVEYDSIHHVRQKLIQVLKSQFDSDDCPLSFVAGGQISIDVYPKAWSKSIALSHIGKCDVIHFFGDNTREGGNDFEIYNHPDVIGHTVTGYKDLVNQLEELLAKS

Secondary structure (DSSP, 8-state):
---EEEEE-TBTTTBSTTPPPPHHHHHHHHHHHHTTEEEEEE-SS-HHHHHHHSTTTGGGG-SEEEEGGGTEEEETTEEEEE--HHHHS-HHHHHHHHHHHHHHHHH---S---S--EEE-SS-EEE-TT-TT--HHHHHHHHHHHHHH-HHHHHHHHHHHHH-BTTB-EEEEEETTTEEEEEETT-SGGGGGGGS-S-SEEEEEES--STTSTTHHHHT-TT-EEEE-SSHHHHHHHHHHHHHH-/---EEEEE-TBTTTBSTTPPPPHHHHHHHHHHHHTTEEEEEE-SS-HHHHHHHSTTTGGGG-SEEEEGGGTEEEETTEEEEE--HHHHS-HHHHHHHHHHHHHHHHH---S---B--EEE-SS-EEE-TT-TT--HHHHHHHHHHHHHH-HHHHHHHHHHHHH-BTTB-EEEEEETTTEEEEEETT-SGGGGGGGS-S-SEEEEEES--STTSTTHHHHT-TT-EEEE-SSHHHHHHHHHHHHHH-

Organism: Babesia bovis (NCBI:txid5865)

InterPro domains:
  IPR005002 Phosphomannomutase [PF03332] (26-244)
  IPR005002 Phosphomannomutase [PTHR10466] (4-244)
  IPR005002 Phosphomannomutase [cd02585] (5-242)
  IPR006379 HAD-superfamily hydrolase, subfamily IIB [TIGR01484] (5-227)
  IPR023214 HAD superfamily [G3DSA:3.40.50.1000] (6-234)
  IPR036412 HAD-like superfamily [SSF56784] (4-241)
  IPR043169 Phosphomannomutase, cap domain [G3DSA:3.30.1240.20] (84-187)

Foldseek 3Di:
DAAAEEEEEDDQAQAPHLAAGDVLSLVLVVVVVVVVYAYEYAYLADPVSSDVNPPPCSVQSHQWYQYNLNQFIDGSNHTDHHAAQPVQDDPVLVVVLVVVLVVVLVPDDADAADDQQWDGDRAWIKGFSRHPRDDPVSLVRRLVVCVPVVSLVVVQVVCCVPRQDPVFHKDWDDDDRTIIIIGTPVSASLVNVVVPPDHNAYEYEYAQCDPPGSNVDNQPDPRYPYDHARHHVRNSVVSVVVSVVD/DAAEEEEEEDDQAQAPHLAAGDVLSLVLVVVVVVVVYAYEYAYLADPVSSDVNPDPCNVQSHQWYQYNLNQFIDGSNHTDHHAAQPVQDDPVLVVVLVVVLVVVLVPDDADAADDQQWDGDRAWIKGFSRHPRDDPVSLVRRLVVCVPPVSLVVVLVVCCVPRQDPVFHKDWDDDDRTIIIIGTPVSASLVNVVVPPDHNAYEYEDAQCDPPGSNVDNQPPPRYPYDHARHHVRNSVVSVVVSVVD

Nearest PDB structures (foldseek):
  6cfr-assembly1_A-2  TM=9.018E-01  e=2.065E-29  Homo sapiens
  7o58-assembly1_B  TM=8.665E-01  e=1.800E-28  Homo sapiens
  7o0c-assembly1_A  TM=9.286E-01  e=1.225E-27  Homo sapiens
  6cfs-assembly1_A-2  TM=8.737E-01  e=1.692E-28  Homo sapiens
  5ue7-assembly1_A  TM=8.183E-01  e=1.167E-28  Candida albicans SC5314

Solvent-accessible surface area (backbone atoms only — not comparable to full-atom values): 25569 Å² total; per-residue (Å²): 133,84,42,35,37,42,35,29,32,43,63,31,20,54,13,54,72,92,37,58,53,47,68,69,49,53,53,52,51,51,52,40,40,74,72,59,35,44,37,30,39,43,30,69,45,53,58,69,58,52,45,58,23,32,44,92,65,49,50,62,73,27,51,31,41,20,20,45,20,27,37,34,32,20,51,64,80,36,80,75,45,73,52,45,39,77,78,74,44,57,67,71,59,50,46,51,50,51,31,50,48,31,41,52,50,44,67,52,90,66,96,54,72,30,27,33,37,33,39,56,48,48,69,33,37,40,39,17,73,39,17,72,52,42,49,71,68,52,48,54,51,44,41,57,48,33,74,74,68,37,54,63,60,52,50,41,53,53,46,43,73,73,57,44,37,89,94,54,45,50,38,72,42,84,31,89,80,67,32,34,36,34,35,53,56,74,61,34,48,42,42,38,61,78,71,67,63,90,62,76,42,35,37,34,39,22,44,44,48,51,89,91,33,79,30,21,63,40,35,65,31,90,78,32,52,52,40,80,28,88,19,38,69,50,40,48,53,52,50,52,53,52,60,72,77,104,132,85,43,34,36,43,35,28,31,43,63,31,21,54,11,55,72,94,37,59,52,48,68,70,49,53,52,53,51,52,53,41,40,74,71,59,35,41,37,30,40,43,30,69,48,52,58,69,57,51,45,58,24,32,45,92,64,48,51,63,74,28,50,30,42,19,20,46,19,25,39,33,33,20,52,64,79,36,82,76,44,74,52,45,40,77,79,75,43,58,65,70,60,50,46,50,50,52,30,48,49,30,41,52,50,42,68,54,90,64,95,55,72,31,26,34,38,31,40,57,48,48,69,33,38,40,39,16,71,40,17,72,53,43,50,71,68,54,48,53,51,44,41,57,48,33,75,73,67,38,54,64,59,52,49,41,52,52,47,43,71,74,56,42,38,91,94,54,45,48,38,72,40,83,32,88,80,67,30,33,37,33,34,53,56,75,61,34,49,42,42,37,62,77,71,68,63,93,60,76,41,36,36,34,39,22,44,46,47,51,91,92,32,79,32,21,64,39,36,66,31,90,79,34,51,52,41,81,29,87,20,39,68,51,40,47,53,52,50,52,54,52,54,71,76,101

pLDDT: mean 96.09, std 3.33, range [69.31, 98.88]

Radius of gyration: 28.49 Å; Cα contacts (8 Å, |Δi|>4): 977; chains: 2; bounding box: 45×85×66 Å